Protein AF-0000000074690154 (afdb_homodimer)

Organism: NCBI:txid231223

Sequence (590 aa):
MKCNIQSKRTMSTGGAESSEYTEESSDNESTQLLRGNSPCEERRISTLRNQVVIILVHIFMTSVTTIYWIVLTQYLVDRLAREAGYVNISSVDHCTSNASDPSTKHANEVQEQVTNFLTNFNFVQTVPAFFACFFIGSYSDYIGRRALLLLPIFTEFLVVATISCIIRFHLDVNLLYAGFGLDGLAGSWPAIFVLEFAITSDINASKDSRTVWMFVILCSGSIVLAGVMLATSFLINTLGFFYASLLLTSMGLLNFLIAFIFLQLRTIWKQLIQSSSVFCCANVRNLKMPITYSIMKCNIQSKRTMSTGGAESSEYTEESSDNESTQLLRGNSPCEERRISTLRNQVVIILVHIFMTSVTTIYWIVLTQYLVDRLAREAGYVNISSVDHCTSNASDPSTKHANEVQEQVTNFLTNFNFVQTVPAFFACFFIGSYSDYIGRRALLLLPIFTEFLVVATISCIIRFHLDVNLLYAGFGLDGLAGSWPAIFVLEFAITSDINASKDSRTVWMFVILCSGSIVLAGVMLATSFLINTLGFFYASLLLTSMGLLNFLIAFIFLQLRTIWKQLIQSSSVFCCANVRNLKMPITYSI

Structure (mmCIF, N/CA/C/O backbone):
data_AF-0000000074690154-model_v1
#
loop_
_entity.id
_entity.type
_entity.pdbx_description
1 polymer 'Uncharacterized protein'
#
loop_
_atom_site.group_PDB
_atom_site.id
_atom_site.type_symbol
_atom_site.label_atom_id
_atom_site.label_alt_id
_atom_site.label_comp_id
_atom_site.label_asym_id
_atom_site.label_entity_id
_atom_site.label_seq_id
_atom_site.pdbx_PDB_ins_code
_atom_site.Cartn_x
_atom_site.Cartn_y
_atom_site.Cartn_z
_atom_site.occupancy
_atom_site.B_iso_or_equiv
_atom_site.auth_seq_id
_atom_site.auth_comp_id
_atom_site.auth_asym_id
_atom_site.auth_atom_id
_atom_site.pdbx_PDB_model_num
ATOM 1 N N . MET A 1 1 ? -43.086 49.038 108.11 1 20.95 1 MET A N 1
ATOM 2 C CA . MET A 1 1 ? -44.157 48.908 107.126 1 20.95 1 MET A CA 1
ATOM 3 C C . MET A 1 1 ? -43.81 49.655 105.843 1 20.95 1 MET A C 1
ATOM 5 O O . MET A 1 1 ? -44.678 49.885 104.999 1 20.95 1 MET A O 1
ATOM 9 N N . LYS A 1 2 ? -42.613 50.2 105.722 1 21.52 2 LYS A N 1
ATOM 10 C CA . LYS A 1 2 ? -42.195 51.291 104.846 1 21.52 2 LYS A CA 1
ATOM 11 C C . LYS A 1 2 ? -42.394 50.924 103.378 1 21.52 2 LYS A C 1
ATOM 13 O O . LYS A 1 2 ? -42.207 49.769 102.99 1 21.52 2 LYS A O 1
ATOM 18 N N . CYS A 1 3 ? -42.998 51.73 102.487 1 20.59 3 CYS A N 1
ATOM 19 C CA . CYS A 1 3 ? -43.837 51.919 101.309 1 20.59 3 CYS A CA 1
ATOM 20 C C . CYS A 1 3 ? -43.103 51.492 100.043 1 20.59 3 CYS A C 1
ATOM 22 O O . CYS A 1 3 ? -43.677 50.819 99.186 1 20.59 3 CYS A O 1
ATOM 24 N N . ASN A 1 4 ? -42.021 52.236 99.613 1 22.42 4 ASN A N 1
ATOM 25 C CA . ASN A 1 4 ? -41.965 52.913 98.322 1 22.42 4 ASN A CA 1
ATOM 26 C C . ASN A 1 4 ? -41.786 51.922 97.176 1 22.42 4 ASN A C 1
ATOM 28 O O . ASN A 1 4 ? -41.044 50.946 97.304 1 22.42 4 ASN A O 1
ATOM 32 N N . ILE A 1 5 ? -42.57 51.863 96.002 1 22.51 5 ILE A N 1
ATOM 33 C CA . ILE A 1 5 ? -43.242 51.178 94.903 1 22.51 5 ILE A CA 1
ATOM 34 C C . ILE A 1 5 ? -42.306 51.092 93.7 1 22.51 5 ILE A C 1
ATOM 36 O O . ILE A 1 5 ? -42.744 50.797 92.585 1 22.51 5 ILE A O 1
ATOM 40 N N . GLN A 1 6 ? -40.997 51.362 93.782 1 22.26 6 GLN A N 1
ATOM 41 C CA . GLN A 1 6 ? -40.22 51.822 92.636 1 22.26 6 GLN A CA 1
ATOM 42 C C . GLN A 1 6 ? -40.286 50.818 91.489 1 22.26 6 GLN A C 1
ATOM 44 O O . GLN A 1 6 ? -39.997 49.634 91.675 1 22.26 6 GLN A O 1
ATOM 49 N N . SER A 1 7 ? -41.147 51.066 90.427 1 21.9 7 SER A N 1
ATOM 50 C CA . SER A 1 7 ? -41.665 50.403 89.235 1 21.9 7 SER A CA 1
ATOM 51 C C . SER A 1 7 ? -40.536 50.003 88.291 1 21.9 7 SER A C 1
ATOM 53 O O . SER A 1 7 ? -39.721 50.841 87.899 1 21.9 7 SER A O 1
ATOM 55 N N . LYS A 1 8 ? -39.86 48.862 88.356 1 23.14 8 LYS A N 1
ATOM 56 C CA . LYS A 1 8 ? -38.687 48.253 87.735 1 23.14 8 LYS A CA 1
ATOM 57 C C . LYS A 1 8 ? -38.924 47.993 86.25 1 23.14 8 LYS A C 1
ATOM 59 O O . LYS A 1 8 ? -39.575 47.013 85.883 1 23.14 8 LYS A O 1
ATOM 64 N N . ARG A 1 9 ? -39.32 49.028 85.37 1 23.26 9 ARG A N 1
ATOM 65 C CA . ARG A 1 9 ? -39.805 48.757 84.021 1 23.26 9 ARG A CA 1
ATOM 66 C C . ARG A 1 9 ? -38.715 48.124 83.163 1 23.26 9 ARG A C 1
ATOM 68 O O . ARG A 1 9 ? -38.059 48.81 82.376 1 23.26 9 ARG A O 1
ATOM 75 N N . THR A 1 10 ? -37.71 47.484 83.521 1 22.31 10 THR A N 1
ATOM 76 C CA . THR A 1 10 ? -36.59 47.342 82.597 1 22.31 10 THR A CA 1
ATOM 77 C C . THR A 1 10 ? -37.049 46.714 81.284 1 22.31 10 THR A C 1
ATOM 79 O O . THR A 1 10 ? -37.922 45.844 81.278 1 22.31 10 THR A O 1
ATOM 82 N N . MET A 1 11 ? -36.691 47.292 80.008 1 23.83 11 MET A N 1
ATOM 83 C CA . MET A 1 11 ? -36.825 47.332 78.555 1 23.83 11 MET A CA 1
ATOM 84 C C . MET A 1 11 ? -36.324 46.036 77.926 1 23.83 11 MET A C 1
ATOM 86 O O . MET A 1 11 ? -35.209 45.595 78.208 1 23.83 11 MET A O 1
ATOM 90 N N . SER A 1 12 ? -37.09 45.002 77.538 1 23.5 12 SER A N 1
ATOM 91 C CA . SER A 1 12 ? -36.926 43.696 76.907 1 23.5 12 SER A CA 1
ATOM 92 C C . SER A 1 12 ? -36.266 43.823 75.538 1 23.5 12 SER A C 1
ATOM 94 O O . SER A 1 12 ? -36.793 44.496 74.649 1 23.5 12 SER A O 1
ATOM 96 N N . THR A 1 13 ? -34.975 44.18 75.381 1 24.88 13 THR A N 1
ATOM 97 C CA . THR A 1 13 ? -34.271 44.34 74.114 1 24.88 13 THR A CA 1
ATOM 98 C C . THR A 1 13 ? -34.449 43.104 73.237 1 24.88 13 THR A C 1
ATOM 100 O O . THR A 1 13 ? -34.325 41.974 73.715 1 24.88 13 THR A O 1
ATOM 103 N N . GLY A 1 14 ? -35.242 43.118 72.148 1 24.13 14 GLY A N 1
ATOM 104 C CA . GLY A 1 14 ? -35.677 42.203 71.104 1 24.13 14 GLY A CA 1
ATOM 105 C C . GLY A 1 14 ? -34.524 41.556 70.36 1 24.13 14 GLY A C 1
ATOM 106 O O . GLY A 1 14 ? -33.496 42.194 70.121 1 24.13 14 GLY A O 1
ATOM 107 N N . GLY A 1 15 ? -34.148 40.25 70.548 1 24.39 15 GLY A N 1
ATOM 108 C CA . GLY A 1 15 ? -33.161 39.313 70.037 1 24.39 15 GLY A CA 1
ATOM 109 C C . GLY A 1 15 ? -33.188 39.183 68.526 1 24.39 15 GLY A C 1
ATOM 110 O O . GLY A 1 15 ? -34.21 38.806 67.948 1 24.39 15 GLY A O 1
ATOM 111 N N . ALA A 1 16 ? -32.578 40.116 67.766 1 25.6 16 ALA A N 1
ATOM 112 C CA . ALA A 1 16 ? -32.475 40.082 66.31 1 25.6 16 ALA A CA 1
ATOM 113 C C . ALA A 1 16 ? -31.929 38.741 65.829 1 25.6 16 ALA A C 1
ATOM 115 O O . ALA A 1 16 ? -30.947 38.232 66.375 1 25.6 16 ALA A O 1
ATOM 116 N N . GLU A 1 17 ? -32.773 37.843 65.335 1 26.56 17 GLU A N 1
ATOM 117 C CA . GLU A 1 17 ? -32.577 36.565 64.658 1 26.56 17 GLU A CA 1
ATOM 118 C C . GLU A 1 17 ? -31.609 36.702 63.487 1 26.56 17 GLU A C 1
ATOM 120 O O . GLU A 1 17 ? -31.827 37.515 62.586 1 26.56 17 GLU A O 1
ATOM 125 N N . SER A 1 18 ? -30.31 36.71 63.671 1 25.12 18 SER A N 1
ATOM 126 C CA . SER A 1 18 ? -29.288 36.694 62.63 1 25.12 18 SER A CA 1
ATOM 127 C C . SER A 1 18 ? -29.548 35.583 61.617 1 25.12 18 SER A C 1
ATOM 129 O O . SER A 1 18 ? -29.721 34.422 61.993 1 25.12 1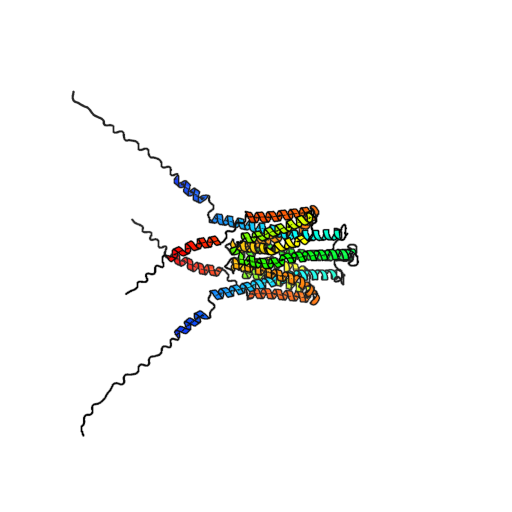8 SER A O 1
ATOM 131 N N . SER A 1 19 ? -30.278 35.868 60.557 1 25.26 19 SER A N 1
ATOM 132 C CA . SER A 1 19 ? -30.448 35.008 59.391 1 25.26 19 SER A CA 1
ATOM 133 C C . SER A 1 19 ? -29.103 34.518 58.865 1 25.26 19 SER A C 1
ATOM 135 O O . SER A 1 19 ? -28.203 35.319 58.607 1 25.26 19 SER A O 1
ATOM 137 N N . GLU A 1 20 ? -28.645 33.368 59.338 1 25.67 20 GLU A N 1
ATOM 138 C CA . GLU A 1 20 ? -27.531 32.584 58.815 1 25.67 20 GLU A CA 1
ATOM 139 C C . GLU A 1 20 ? -27.639 32.411 57.302 1 25.67 20 GLU A C 1
ATOM 141 O O . GLU A 1 20 ? -28.591 31.804 56.808 1 25.67 20 GLU A O 1
ATOM 146 N N . TYR A 1 21 ? -27.375 33.436 56.497 1 28.17 21 TYR A N 1
ATOM 147 C CA . TYR A 1 21 ? -27.165 33.224 55.069 1 28.17 21 TYR A CA 1
ATOM 148 C C . TYR A 1 21 ? -26.143 32.12 54.826 1 28.17 21 TYR A C 1
ATOM 150 O O . TYR A 1 21 ? -24.99 32.227 55.251 1 28.17 21 TYR A O 1
ATOM 158 N N . THR A 1 22 ? -26.614 30.856 54.963 1 28.38 22 THR A N 1
ATOM 159 C CA . THR A 1 22 ? -25.85 29.698 54.513 1 28.38 22 THR A CA 1
ATOM 160 C C . THR A 1 22 ? -25.24 29.953 53.137 1 28.38 22 THR A C 1
ATOM 162 O O . THR A 1 22 ? -25.934 30.386 52.215 1 28.38 22 THR A O 1
ATOM 165 N N . GLU A 1 23 ? -23.959 30.254 53.133 1 29.08 23 GLU A N 1
ATOM 166 C CA . GLU A 1 23 ? -23.003 30.315 52.031 1 29.08 23 GLU A CA 1
ATOM 167 C C . GLU A 1 23 ? -23.187 29.141 51.074 1 29.08 23 GLU A C 1
ATOM 169 O O . GLU A 1 23 ? -22.63 28.063 51.292 1 29.08 23 GLU A O 1
ATOM 174 N N . GLU A 1 24 ? -24.408 28.819 50.629 1 33.4 24 GLU A N 1
ATOM 175 C CA . GLU A 1 24 ? -24.554 27.8 49.593 1 33.4 24 GLU A CA 1
ATOM 176 C C . GLU A 1 24 ? -23.793 28.186 48.328 1 33.4 24 GLU A C 1
ATOM 178 O O . GLU A 1 24 ? -23.766 27.427 47.357 1 33.4 24 GLU A O 1
ATOM 183 N N . SER A 1 25 ? -23.386 29.469 48.238 1 34.66 25 SER A N 1
ATOM 184 C CA . SER A 1 25 ? -22.999 29.782 46.866 1 34.66 25 SER A CA 1
ATOM 185 C C . SER A 1 25 ? -21.695 29.087 46.487 1 34.66 25 SER A C 1
ATOM 187 O O . SER A 1 25 ? -21.271 29.14 45.331 1 34.66 25 SER A O 1
ATOM 189 N N . SER A 1 26 ? -20.854 28.818 47.492 1 37.68 26 SER A N 1
ATOM 190 C CA . SER A 1 26 ? -19.532 28.467 46.984 1 37.68 26 SER A CA 1
ATOM 191 C C . SER A 1 26 ? -19.538 27.087 46.334 1 37.68 26 SER A C 1
ATOM 193 O O . SER A 1 26 ? -18.568 26.7 45.679 1 37.68 26 SER A O 1
ATOM 195 N N . ASP A 1 27 ? -20.511 26.263 46.819 1 35.86 27 ASP A N 1
ATOM 196 C CA . ASP A 1 27 ? -20.34 24.901 46.324 1 35.86 27 ASP A CA 1
ATOM 197 C C . ASP A 1 27 ? -20.669 24.812 44.836 1 35.86 27 ASP A C 1
ATOM 199 O O . ASP A 1 27 ? -20.374 23.804 44.189 1 35.86 27 ASP A O 1
ATOM 203 N N . ASN A 1 28 ? -21.577 25.766 44.404 1 35.83 28 ASN A N 1
ATOM 204 C CA . ASN A 1 28 ? -21.928 25.575 43.001 1 35.83 28 ASN A CA 1
ATOM 205 C C . ASN A 1 28 ? -20.765 25.929 42.079 1 35.83 28 ASN A C 1
ATOM 207 O O . ASN A 1 28 ? -20.774 25.576 40.898 1 35.83 28 ASN A O 1
ATOM 211 N N . GLU A 1 29 ? -19.913 26.932 42.519 1 36.76 29 GLU A N 1
ATOM 212 C CA . GLU A 1 29 ? -18.834 27.269 41.595 1 36.76 29 GLU A CA 1
ATOM 213 C C . GLU A 1 29 ? -17.808 26.143 41.51 1 36.76 29 GLU A C 1
ATOM 215 O O . GLU A 1 29 ? -17.21 25.919 40.456 1 36.76 29 GLU A O 1
ATOM 220 N N . SER A 1 30 ? -17.501 25.507 42.693 1 38.85 30 SER A N 1
ATOM 221 C CA . SER A 1 30 ? -16.485 24.463 42.608 1 38.85 30 SER A CA 1
ATOM 222 C C . SER A 1 30 ? -16.991 23.263 41.813 1 38.85 30 SER A C 1
ATOM 224 O O . SER A 1 30 ? -16.199 22.441 41.348 1 38.85 30 SER A O 1
ATOM 226 N N . THR A 1 31 ? -18.291 22.964 41.88 1 37.94 31 THR A N 1
ATOM 227 C CA . THR A 1 31 ? -18.764 21.791 41.153 1 37.94 31 THR A CA 1
ATOM 228 C C . THR A 1 31 ? -18.759 22.048 39.649 1 37.94 31 THR A C 1
ATOM 230 O O . THR A 1 31 ? -18.857 21.111 38.854 1 37.94 31 THR A O 1
ATOM 233 N N . GLN A 1 32 ? -19.033 23.301 39.251 1 37.5 32 GLN A N 1
ATOM 234 C CA . GLN A 1 32 ? -18.999 23.504 37.806 1 37.5 32 GLN A CA 1
ATOM 235 C C . GLN A 1 32 ? -17.581 23.352 37.263 1 37.5 32 GLN A C 1
ATOM 237 O O . GLN A 1 32 ? -17.388 23.173 36.058 1 37.5 32 GLN A O 1
ATOM 242 N N . LEU A 1 33 ? -16.501 23.797 37.941 1 39.28 33 LEU A N 1
ATOM 243 C CA . LEU A 1 33 ? -15.134 23.66 37.449 1 39.28 33 LEU A CA 1
ATOM 244 C C . LEU A 1 33 ? -14.732 22.192 37.361 1 39.28 33 LEU A C 1
ATOM 246 O O . LEU A 1 33 ? -13.805 21.84 36.628 1 39.28 33 LEU A O 1
ATOM 250 N N . LEU A 1 34 ? -15.145 21.272 38.271 1 37.59 34 LEU A N 1
ATOM 251 C CA . LEU A 1 34 ? -14.61 19.918 38.37 1 37.59 34 LEU A CA 1
ATOM 252 C C . LEU A 1 34 ? -15.1 19.054 37.212 1 37.59 34 LEU A C 1
ATOM 254 O O . LEU A 1 34 ? -14.385 18.161 36.753 1 37.59 34 LEU A O 1
ATOM 258 N N . ARG A 1 35 ? -16.438 18.764 37.094 1 41.73 35 ARG A N 1
ATOM 259 C CA . ARG A 1 35 ? -16.894 17.543 36.439 1 41.73 35 ARG A CA 1
ATOM 260 C C . ARG A 1 35 ? -16.862 17.691 34.921 1 41.73 35 ARG A C 1
ATOM 262 O O . ARG A 1 35 ? -17.126 16.732 34.193 1 41.73 35 ARG A O 1
ATOM 269 N N . GLY A 1 36 ? -17.239 18.842 34.315 1 41.12 36 GLY A N 1
ATOM 270 C CA . GLY A 1 36 ? -17.296 18.976 32.868 1 41.12 36 GLY A CA 1
ATOM 271 C C . GLY A 1 36 ? -15.926 19 32.217 1 41.12 36 GLY A C 1
ATOM 272 O O . GLY A 1 36 ? -15.029 19.711 32.673 1 41.12 36 GLY A O 1
ATOM 273 N N . ASN A 1 37 ? -15.515 17.832 31.607 1 47.1 37 ASN A N 1
ATOM 274 C CA . ASN A 1 37 ? -14.207 17.757 30.964 1 47.1 37 ASN A CA 1
ATOM 275 C C . ASN A 1 37 ? -13.823 19.085 30.318 1 47.1 37 ASN A C 1
ATOM 277 O O . ASN A 1 37 ? -14.625 19.687 29.603 1 47.1 37 ASN A O 1
ATOM 281 N N . SER A 1 38 ? -12.928 19.946 30.833 1 55.41 38 SER A N 1
ATOM 282 C CA . SER A 1 38 ? -12.407 21.163 30.219 1 55.41 38 SER A CA 1
ATOM 283 C C . SER A 1 38 ? -12.415 21.063 28.698 1 55.41 38 SER A C 1
ATOM 285 O O . SER A 1 38 ? -12.363 19.964 28.142 1 55.41 38 SER A O 1
ATOM 287 N N . PRO A 1 39 ? -13.055 22.143 28.013 1 58.42 39 PRO A N 1
ATOM 288 C CA . PRO A 1 39 ? -13.05 22.177 26.548 1 58.42 39 PRO A CA 1
ATOM 289 C C . PRO A 1 39 ? -11.809 21.52 25.947 1 58.42 39 PRO A C 1
ATOM 291 O O . PRO A 1 39 ? -11.889 20.898 24.885 1 58.42 39 PRO A O 1
ATOM 294 N N . CYS A 1 40 ? -10.742 21.564 26.723 1 64.78 40 CYS A N 1
ATOM 295 C CA . CYS A 1 40 ? -9.513 20.934 26.255 1 64.78 40 CYS A CA 1
ATOM 296 C C . CYS A 1 40 ? -9.606 19.417 26.354 1 64.78 40 CYS A C 1
ATOM 298 O O . CYS A 1 40 ? -9.14 18.702 25.465 1 64.78 40 CYS A O 1
ATOM 300 N N . GLU A 1 41 ? -10.209 18.985 27.497 1 67.25 41 GLU A N 1
ATOM 301 C CA . GLU A 1 41 ? -10.337 17.542 27.678 1 67.25 41 GLU A CA 1
ATOM 302 C C . GLU A 1 41 ? -11.304 16.943 26.66 1 67.25 41 GLU A C 1
ATOM 304 O O . GLU A 1 41 ? -11.059 15.859 26.127 1 67.25 41 GLU A O 1
ATOM 309 N N . GLU A 1 42 ? -12.389 17.637 26.437 1 68.66 42 GLU A N 1
ATOM 310 C CA . GLU A 1 42 ? -13.356 17.166 25.45 1 68.66 42 GLU A CA 1
ATOM 311 C C . GLU A 1 42 ? -12.733 17.09 24.059 1 68.66 42 GLU A C 1
ATOM 313 O O . GLU A 1 42 ? -13.014 16.163 23.297 1 68.66 42 GLU A O 1
ATOM 318 N N . ARG A 1 43 ? -11.912 18.01 23.762 1 73.4 43 ARG A N 1
ATOM 319 C CA . ARG A 1 43 ? -11.228 17.997 22.473 1 73.4 43 ARG A CA 1
ATOM 320 C C . ARG A 1 43 ? -10.274 16.812 22.371 1 73.4 43 ARG A C 1
ATOM 322 O O . ARG A 1 43 ? -10.165 16.186 21.315 1 73.4 43 ARG A O 1
ATOM 329 N N . ARG A 1 44 ? -9.708 16.522 23.552 1 76.81 44 ARG A N 1
ATOM 330 C CA . ARG A 1 44 ? -8.779 15.396 23.56 1 76.81 44 ARG A CA 1
ATOM 331 C C . ARG A 1 44 ? -9.517 14.076 23.364 1 76.81 44 ARG A C 1
ATOM 333 O O . ARG A 1 44 ? -9.057 13.205 22.623 1 76.81 44 ARG A O 1
ATOM 340 N N . ILE A 1 45 ? -10.656 13.938 24.015 1 79.45 45 ILE A N 1
ATOM 341 C CA . ILE A 1 45 ? -11.444 12.715 23.903 1 79.45 45 ILE A CA 1
ATOM 342 C C . ILE A 1 45 ? -11.994 12.584 22.484 1 79.45 45 ILE A C 1
ATOM 344 O O . ILE A 1 45 ? -12.016 11.488 21.92 1 79.45 45 ILE A O 1
ATOM 348 N N . SER A 1 46 ? -12.421 13.628 21.971 1 82.33 46 SER A N 1
ATOM 349 C CA . SER A 1 46 ? -12.945 13.614 20.609 1 82.33 46 SER A CA 1
ATOM 350 C C . SER A 1 46 ? -11.854 13.27 19.601 1 82.33 46 SER A C 1
ATOM 352 O O . SER A 1 46 ? -12.098 12.538 18.64 1 82.33 46 SER A O 1
ATOM 354 N N . THR A 1 47 ? -10.695 13.721 19.856 1 85.51 47 THR A N 1
ATOM 355 C CA . THR A 1 47 ? -9.57 13.414 18.98 1 85.51 47 THR A CA 1
ATOM 356 C C . THR A 1 47 ? -9.201 11.936 19.073 1 85.51 47 THR A C 1
ATOM 358 O O . THR A 1 47 ? -8.957 11.287 18.053 1 85.51 47 THR A O 1
ATOM 361 N N . LEU A 1 48 ? -9.225 11.44 20.267 1 87.12 48 LEU A N 1
ATOM 362 C CA . LEU A 1 48 ? -8.903 10.031 20.467 1 87.12 48 LEU A CA 1
ATOM 363 C C . LEU A 1 48 ? -9.963 9.136 19.833 1 87.12 48 LEU A C 1
ATOM 365 O O . LEU A 1 48 ? -9.637 8.11 19.232 1 87.12 48 LEU A O 1
ATOM 369 N N . ARG A 1 49 ? -11.166 9.529 20.053 1 90.04 49 ARG A N 1
ATOM 370 C CA . ARG A 1 49 ? -12.258 8.774 19.447 1 90.04 49 ARG A CA 1
ATOM 371 C C . ARG A 1 49 ? -12.116 8.729 17.929 1 90.04 49 ARG A C 1
ATOM 373 O O . ARG A 1 49 ? -12.229 7.663 17.321 1 90.04 49 ARG A O 1
ATOM 380 N N . ASN A 1 50 ? -11.852 9.795 17.296 1 92.25 50 ASN A N 1
ATOM 381 C CA . ASN A 1 50 ? -11.695 9.848 15.847 1 92.25 50 ASN A CA 1
ATOM 382 C C . ASN A 1 50 ? -10.488 9.037 15.384 1 92.25 50 ASN A C 1
ATOM 384 O O . ASN A 1 50 ? -10.53 8.398 14.332 1 92.25 50 ASN A O 1
ATOM 388 N N . GLN A 1 51 ? -9.492 9.022 16.208 1 92.3 51 GLN A N 1
ATOM 389 C CA . GLN A 1 51 ? -8.304 8.251 15.855 1 92.3 51 GLN A CA 1
ATOM 390 C C . GLN A 1 51 ? -8.587 6.752 15.9 1 92.3 51 GLN A C 1
ATOM 392 O O . GLN A 1 51 ? -8.189 6.013 14.997 1 92.3 51 GLN A O 1
ATOM 397 N N . VAL A 1 52 ? -9.27 6.38 16.845 1 93.4 52 VAL A N 1
ATOM 398 C CA . VAL A 1 52 ? -9.603 4.967 16.994 1 93.4 52 VAL A CA 1
ATOM 399 C C . VAL A 1 52 ? -10.533 4.533 15.863 1 93.4 52 VAL A C 1
ATOM 401 O O . VAL A 1 52 ? -10.369 3.449 15.298 1 93.4 52 VAL A O 1
ATOM 404 N N . VAL A 1 53 ? -11.452 5.379 15.538 1 95.97 53 VAL A N 1
ATOM 405 C CA . VAL A 1 53 ? -12.396 5.071 14.468 1 95.97 53 VAL A CA 1
ATOM 406 C C . VAL A 1 53 ? -11.648 4.93 13.144 1 95.97 53 VAL A C 1
ATOM 408 O O . VAL A 1 53 ? -11.924 4.016 12.363 1 95.97 53 VAL A O 1
ATOM 411 N N . ILE A 1 54 ? -10.659 5.759 12.899 1 96.44 54 ILE A N 1
ATOM 412 C CA . ILE A 1 54 ? -9.905 5.726 11.65 1 96.44 54 ILE A CA 1
ATOM 413 C C . ILE A 1 54 ? -9.096 4.434 11.57 1 96.44 54 ILE A C 1
ATOM 415 O O . ILE A 1 54 ? -9.01 3.813 10.507 1 96.44 54 ILE A O 1
ATOM 419 N N . ILE A 1 55 ? -8.579 3.97 12.666 1 95.94 55 ILE A N 1
ATOM 420 C CA . ILE A 1 55 ? -7.816 2.727 12.705 1 95.94 55 ILE A CA 1
ATOM 421 C C . ILE A 1 55 ? -8.743 1.544 12.433 1 95.94 55 ILE A C 1
ATOM 423 O O . ILE A 1 55 ? -8.395 0.638 11.671 1 95.94 55 ILE A O 1
ATOM 427 N N . LEU A 1 56 ? -9.872 1.609 13.025 1 96.59 56 LEU A N 1
ATOM 428 C CA . LEU A 1 56 ? -10.842 0.537 12.831 1 96.59 56 LEU A CA 1
ATOM 429 C C . LEU A 1 56 ? -11.319 0.49 11.384 1 96.59 56 LEU A C 1
ATOM 431 O O . LEU A 1 56 ? -11.417 -0.588 10.793 1 96.59 56 LEU A O 1
ATOM 435 N N . VAL A 1 57 ? -11.59 1.631 10.851 1 96.99 57 VAL A N 1
ATOM 436 C CA . VAL A 1 57 ? -12.01 1.722 9.457 1 96.99 57 VAL A CA 1
ATOM 437 C C . VAL A 1 57 ? -10.923 1.149 8.551 1 96.99 57 VAL A C 1
ATOM 439 O O . VAL A 1 57 ? -11.219 0.42 7.601 1 96.99 57 VAL A O 1
ATOM 442 N N . HIS A 1 58 ? -9.706 1.457 8.9 1 96.98 58 HIS A N 1
ATOM 443 C CA . HIS A 1 58 ? -8.589 0.959 8.105 1 96.98 58 HIS A CA 1
ATOM 444 C C . HIS A 1 58 ? -8.488 -0.56 8.186 1 96.98 58 HIS A C 1
ATOM 446 O O . HIS A 1 58 ? -8.273 -1.227 7.171 1 96.98 58 HIS A O 1
ATOM 452 N N . ILE A 1 59 ? -8.626 -1.112 9.329 1 96.05 59 ILE A N 1
ATOM 453 C CA . ILE A 1 59 ? -8.54 -2.551 9.549 1 96.05 59 ILE A CA 1
ATOM 454 C C . ILE A 1 59 ? -9.637 -3.261 8.758 1 96.05 59 ILE A C 1
ATOM 456 O O . ILE A 1 59 ? -9.372 -4.24 8.058 1 96.05 59 ILE A O 1
ATOM 460 N N . PHE A 1 60 ? -10.793 -2.741 8.808 1 96.31 60 PHE A N 1
ATOM 461 C CA . PHE A 1 60 ? -11.915 -3.357 8.109 1 96.31 60 PHE A CA 1
ATOM 462 C C . PHE A 1 60 ? -11.764 -3.2 6.6 1 96.31 60 PHE A C 1
ATOM 464 O O . PHE A 1 60 ? -12.04 -4.133 5.843 1 96.31 60 PHE A O 1
ATOM 471 N N . MET A 1 61 ? -11.365 -2.066 6.186 1 95.64 61 MET A N 1
ATOM 472 C CA . MET A 1 61 ? -11.185 -1.831 4.756 1 95.64 61 MET A CA 1
ATOM 473 C C . MET A 1 61 ? -10.128 -2.767 4.179 1 95.64 61 MET A C 1
ATOM 475 O O . MET A 1 61 ? -10.341 -3.379 3.131 1 95.64 61 MET A O 1
ATOM 479 N N . THR A 1 62 ? -9.039 -2.892 4.908 1 94.49 62 THR A N 1
ATOM 480 C CA . THR A 1 62 ? -7.963 -3.763 4.446 1 94.49 62 THR A CA 1
ATOM 481 C C . THR A 1 62 ? -8.423 -5.217 4.407 1 94.49 62 THR A C 1
ATOM 483 O O . THR A 1 62 ? -8.117 -5.946 3.461 1 94.49 62 THR A O 1
ATOM 486 N N . SER A 1 63 ? -9.15 -5.613 5.358 1 94.01 63 SER A N 1
ATOM 487 C CA . SER A 1 63 ? -9.662 -6.978 5.416 1 94.01 63 SER A CA 1
ATOM 488 C C . SER A 1 63 ? -10.628 -7.255 4.269 1 94.01 63 SER A C 1
ATOM 490 O O . SER A 1 63 ? -10.442 -8.208 3.51 1 94.01 63 SER A O 1
ATOM 492 N N . VAL A 1 64 ? -11.563 -6.374 4.094 1 94.6 64 VAL A N 1
ATOM 493 C CA . VAL A 1 64 ? -12.604 -6.582 3.093 1 94.6 64 VAL A CA 1
ATOM 494 C C . VAL A 1 64 ? -11.993 -6.536 1.694 1 94.6 64 VAL A C 1
ATOM 496 O O . VAL A 1 64 ? -12.262 -7.407 0.864 1 94.6 64 VAL A O 1
ATOM 499 N N . THR A 1 65 ? -11.179 -5.588 1.467 1 93.1 65 THR A N 1
ATOM 500 C CA . THR A 1 65 ? -10.589 -5.413 0.145 1 93.1 65 THR A CA 1
ATOM 501 C C . THR A 1 65 ? -9.716 -6.61 -0.221 1 93.1 65 THR A C 1
ATOM 503 O O . THR A 1 65 ? -9.755 -7.089 -1.357 1 93.1 65 THR A O 1
ATOM 506 N N . THR A 1 66 ? -9.015 -7.137 0.684 1 91.09 66 THR A N 1
ATOM 507 C CA . THR A 1 66 ? -8.127 -8.261 0.408 1 91.09 66 THR A CA 1
ATOM 508 C C . THR A 1 66 ? -8.922 -9.555 0.26 1 91.09 66 THR A C 1
ATOM 510 O O . THR A 1 66 ? -8.718 -10.31 -0.693 1 91.09 66 THR A O 1
ATOM 513 N N . ILE A 1 67 ? -9.773 -9.733 1.112 1 92.24 67 ILE A N 1
ATOM 514 C CA . ILE A 1 67 ? -10.491 -11.002 1.157 1 92.24 67 ILE A CA 1
ATOM 515 C C . ILE A 1 67 ? -11.398 -11.125 -0.065 1 92.24 67 ILE A C 1
ATOM 517 O O . ILE A 1 67 ? -11.562 -12.216 -0.617 1 92.24 67 ILE A O 1
ATOM 521 N N . TYR A 1 68 ? -11.992 -10.039 -0.509 1 93.48 68 TYR A N 1
ATOM 522 C CA . TYR A 1 68 ? -12.96 -10.226 -1.584 1 93.48 68 TYR A CA 1
ATOM 523 C C . TYR A 1 68 ? -12.261 -10.572 -2.893 1 93.48 68 TYR A C 1
ATOM 525 O O . TYR A 1 68 ? -12.839 -11.236 -3.756 1 93.48 68 TYR A O 1
ATOM 533 N N . TRP A 1 69 ? -11.014 -10.186 -3.03 1 90.78 69 TRP A N 1
ATOM 534 C CA . TRP A 1 69 ? -10.259 -10.603 -4.207 1 90.78 69 TRP A CA 1
ATOM 535 C C . TRP A 1 69 ? -9.928 -12.09 -4.143 1 90.78 69 TRP A C 1
ATOM 537 O O . TRP A 1 69 ? -9.98 -12.789 -5.159 1 90.78 69 TRP A O 1
ATOM 547 N N . ILE A 1 70 ? -9.643 -12.552 -3.003 1 89.15 70 ILE A N 1
ATOM 548 C CA . ILE A 1 70 ? -9.291 -13.957 -2.833 1 89.15 70 ILE A CA 1
ATOM 549 C C . ILE A 1 70 ? -10.528 -14.828 -3.04 1 89.15 70 ILE A C 1
ATOM 551 O O . ILE A 1 70 ? -10.481 -15.821 -3.77 1 89.15 70 ILE A O 1
ATOM 555 N N . VAL A 1 71 ? -11.595 -14.417 -2.47 1 91.46 71 VAL A N 1
ATOM 556 C CA . VAL A 1 71 ? -12.842 -15.168 -2.577 1 91.46 71 VAL A CA 1
ATOM 557 C C . VAL A 1 71 ? -13.307 -15.194 -4.031 1 91.46 71 VAL A C 1
ATOM 559 O O . VAL A 1 71 ? -13.702 -16.243 -4.544 1 91.46 71 VAL A O 1
ATOM 562 N N . LEU A 1 72 ? -13.252 -14.08 -4.684 1 93.24 72 LEU A N 1
ATOM 563 C CA . LEU A 1 72 ? -13.697 -13.986 -6.07 1 93.24 72 LEU A CA 1
ATOM 564 C C . LEU A 1 72 ? -12.838 -14.86 -6.977 1 93.24 72 LEU A C 1
ATOM 566 O O . LEU A 1 72 ? -13.356 -15.53 -7.874 1 93.24 72 LEU A O 1
ATOM 570 N N . THR A 1 73 ? -11.569 -14.851 -6.766 1 90.36 73 THR A N 1
ATOM 571 C CA . THR A 1 73 ? -10.663 -15.664 -7.569 1 90.36 73 THR A CA 1
ATOM 572 C C . THR A 1 73 ? -10.987 -17.147 -7.416 1 90.36 73 THR A C 1
ATOM 574 O O . THR A 1 73 ? -11.163 -17.856 -8.409 1 90.36 73 THR A O 1
ATOM 577 N N . GLN A 1 74 ? -11.087 -17.577 -6.213 1 87.28 74 GLN A N 1
ATOM 578 C CA . GLN A 1 74 ? -11.347 -18.987 -5.948 1 87.28 74 GLN A CA 1
ATOM 579 C C . GLN A 1 74 ? -12.729 -19.396 -6.45 1 87.28 74 GLN A C 1
ATOM 581 O O . GLN A 1 74 ? -12.912 -20.51 -6.944 1 87.28 74 GLN A O 1
ATOM 586 N N . TYR A 1 75 ? -13.634 -18.532 -6.337 1 92.39 75 TYR A N 1
ATOM 587 C CA . TYR A 1 75 ? -14.983 -18.826 -6.807 1 92.39 75 TYR A CA 1
ATOM 588 C C . TYR A 1 75 ? -15.015 -18.958 -8.325 1 92.39 75 TYR A C 1
ATOM 590 O O . TYR A 1 75 ? -15.648 -19.87 -8.862 1 92.39 75 TYR A O 1
ATOM 598 N N . LEU A 1 76 ? -14.424 -18.036 -9.06 1 92.27 76 LEU A N 1
ATOM 599 C CA . LEU A 1 76 ? -14.43 -18.058 -10.518 1 92.27 76 LEU A CA 1
ATOM 600 C C . LEU A 1 76 ? -13.708 -19.293 -11.046 1 92.27 76 LEU A C 1
ATOM 602 O O . LEU A 1 76 ? -14.113 -19.869 -12.058 1 92.27 76 LEU A O 1
ATOM 606 N N . VAL A 1 77 ? -12.651 -19.697 -10.36 1 87.28 77 VAL A N 1
ATOM 607 C CA . VAL A 1 77 ? -11.952 -20.912 -10.766 1 87.28 77 VAL A CA 1
ATOM 608 C C . VAL A 1 77 ? -12.877 -22.117 -10.613 1 87.28 77 VAL A C 1
ATOM 610 O O . VAL A 1 77 ? -12.988 -22.942 -11.523 1 87.28 77 VAL A O 1
ATOM 613 N N . ASP A 1 78 ? -13.496 -22.17 -9.497 1 86.68 78 ASP A N 1
ATOM 614 C CA . ASP A 1 78 ? -14.399 -23.284 -9.226 1 86.68 78 ASP A CA 1
ATOM 615 C C . ASP A 1 78 ? -15.569 -23.294 -10.207 1 86.68 78 ASP A C 1
ATOM 617 O O . ASP A 1 78 ? -15.928 -24.345 -10.743 1 86.68 78 ASP A O 1
ATOM 621 N N . ARG A 1 79 ? -16.158 -22.209 -10.429 1 89.52 79 ARG A N 1
ATOM 622 C CA . ARG A 1 79 ? -17.318 -22.108 -11.309 1 89.52 79 ARG A CA 1
ATOM 623 C C . ARG A 1 79 ? -16.947 -22.449 -12.748 1 89.52 79 ARG A C 1
ATOM 625 O O . ARG A 1 79 ? -17.646 -23.219 -13.409 1 89.52 79 ARG A O 1
ATOM 632 N N . LEU A 1 80 ? -15.886 -21.886 -13.303 1 87.21 80 LEU A N 1
ATOM 633 C CA . LEU A 1 80 ? -15.49 -22.118 -14.688 1 87.21 80 LEU A CA 1
ATOM 634 C C . LEU A 1 80 ? -14.984 -23.544 -14.876 1 87.21 80 LEU A C 1
ATOM 636 O O . LEU A 1 80 ? -15.17 -24.138 -15.94 1 87.21 80 LEU A O 1
ATOM 640 N N . ALA A 1 81 ? -14.372 -24.026 -13.842 1 83.19 81 ALA A N 1
ATOM 641 C CA . ALA A 1 81 ? -13.95 -25.423 -13.901 1 83.19 81 ALA A CA 1
ATOM 642 C C . ALA A 1 81 ? -15.154 -26.357 -13.99 1 83.19 81 ALA A C 1
ATOM 644 O O . ALA A 1 81 ? -15.145 -27.32 -14.761 1 83.19 81 ALA A O 1
ATOM 645 N N . ARG A 1 82 ? -16.146 -26.122 -13.296 1 82.89 82 ARG A N 1
ATOM 646 C CA . ARG A 1 82 ? -17.356 -26.937 -13.316 1 82.89 82 ARG A CA 1
ATOM 647 C C . ARG A 1 82 ? -18.081 -26.809 -14.652 1 82.89 82 ARG A C 1
ATOM 649 O O . ARG A 1 82 ? -18.606 -27.793 -15.176 1 82.89 82 ARG A O 1
ATOM 656 N N . GLU A 1 83 ? -18.123 -25.635 -15.097 1 82.06 83 GLU A N 1
ATOM 657 C CA . GLU A 1 83 ? -18.787 -25.413 -16.378 1 82.06 83 GLU A CA 1
ATOM 658 C C . GLU A 1 83 ? -18.037 -26.101 -17.515 1 82.06 83 GLU A C 1
ATOM 660 O O . GLU A 1 83 ? -18.646 -26.525 -18.5 1 82.06 83 GLU A O 1
ATOM 665 N N . ALA A 1 84 ? -16.711 -26.183 -17.411 1 75.3 84 ALA A N 1
ATOM 666 C CA . ALA A 1 84 ? -15.912 -26.863 -18.427 1 75.3 84 ALA A CA 1
ATOM 667 C C . ALA A 1 84 ? -15.911 -28.373 -18.204 1 75.3 84 ALA A C 1
ATOM 669 O O . ALA A 1 84 ? -15.341 -29.123 -19 1 75.3 84 ALA A O 1
ATOM 670 N N . GLY A 1 85 ? -16.728 -28.872 -17.267 1 66.57 85 GLY A N 1
ATOM 671 C CA . GLY A 1 85 ? -16.896 -30.298 -17.037 1 66.57 85 GLY A CA 1
ATOM 672 C C . GLY A 1 85 ? -15.821 -30.889 -16.144 1 66.57 85 GLY A C 1
ATOM 673 O O . GLY A 1 85 ? -15.672 -32.11 -16.068 1 66.57 85 GLY A O 1
ATOM 674 N N . TYR A 1 86 ? -14.966 -30.053 -15.62 1 59.63 86 TYR A N 1
ATOM 675 C CA . TYR A 1 86 ? -13.88 -30.575 -14.798 1 59.63 86 TYR A CA 1
ATOM 676 C C . TYR A 1 86 ? -14.34 -30.799 -13.363 1 59.63 86 TYR A C 1
ATOM 678 O O . TYR A 1 86 ? -14.994 -29.936 -12.773 1 59.63 86 TYR A O 1
ATOM 686 N N . VAL A 1 87 ? -15.115 -31.91 -13.139 1 50.59 87 VAL A N 1
ATOM 687 C CA . VAL A 1 87 ? -15.642 -32.13 -11.796 1 50.59 87 VAL A CA 1
ATOM 688 C C . VAL A 1 87 ? -14.664 -31.578 -10.761 1 50.59 87 VAL A C 1
ATOM 690 O O . VAL A 1 87 ? -15.06 -30.836 -9.859 1 50.59 87 VAL A O 1
ATOM 693 N N . ASN A 1 88 ? -13.733 -32.536 -10.164 1 43 88 ASN A N 1
ATOM 694 C CA . ASN A 1 88 ? -12.968 -32.38 -8.931 1 43 88 ASN A CA 1
ATOM 695 C C . ASN A 1 88 ? -11.758 -31.472 -9.133 1 43 88 ASN A C 1
ATOM 697 O O . ASN A 1 88 ? -10.636 -31.953 -9.297 1 43 88 ASN A O 1
ATOM 701 N N . ILE A 1 89 ? -11.984 -30.511 -9.735 1 42.15 89 ILE A N 1
ATOM 702 C CA . ILE A 1 89 ? -10.857 -29.655 -10.088 1 42.15 89 ILE A CA 1
ATOM 703 C C . ILE A 1 89 ? -10.124 -29.218 -8.822 1 42.15 89 ILE A C 1
ATOM 705 O O . ILE A 1 89 ? -9.049 -28.619 -8.895 1 42.15 89 ILE A O 1
ATOM 709 N N . SER A 1 90 ? -11.035 -29.153 -7.81 1 39.84 90 SER A N 1
ATOM 710 C CA . SER A 1 90 ? -10.272 -28.942 -6.585 1 39.84 90 SER A CA 1
ATOM 711 C C . SER A 1 90 ? -9.051 -29.855 -6.53 1 39.84 90 SER A C 1
ATOM 713 O O . SER A 1 90 ? -8.144 -29.639 -5.724 1 39.84 90 SER A O 1
ATOM 715 N N . SER A 1 91 ? -9.3 -31.069 -7.005 1 36.18 91 SER A N 1
ATOM 716 C CA . SER A 1 91 ? -8.287 -32.116 -7.088 1 36.18 91 SER A CA 1
ATOM 717 C C . SER A 1 91 ? -7.305 -31.848 -8.223 1 36.18 91 SER A C 1
ATOM 719 O O . SER A 1 91 ? -6.421 -32.664 -8.493 1 36.18 91 SER A O 1
ATOM 721 N N . VAL A 1 92 ? -7.778 -31.178 -9.266 1 37.92 92 VAL A N 1
ATOM 722 C CA . VAL A 1 92 ? -6.814 -30.933 -10.334 1 37.92 92 VAL A CA 1
ATOM 723 C C . VAL A 1 92 ? -5.702 -30.019 -9.826 1 37.92 92 VAL A C 1
ATOM 725 O O . VAL A 1 92 ? -5.947 -28.857 -9.495 1 37.92 92 VAL A O 1
ATOM 728 N N . ASP A 1 93 ? -5.004 -30.498 -9.111 1 36.03 93 ASP A N 1
ATOM 729 C CA . ASP A 1 93 ? -3.724 -29.996 -8.619 1 36.03 93 ASP A CA 1
ATOM 730 C C . ASP A 1 93 ? -3.022 -29.15 -9.678 1 36.03 93 ASP A C 1
ATOM 732 O O . ASP A 1 93 ? -2.798 -29.61 -10.8 1 36.03 93 ASP A O 1
ATOM 736 N N . HIS A 1 94 ? -3.431 -27.866 -9.741 1 36.28 94 HIS A N 1
ATOM 737 C CA . HIS A 1 94 ? -3.04 -26.82 -10.679 1 36.28 94 HIS A CA 1
ATOM 738 C C . HIS A 1 94 ? -1.771 -27.202 -11.433 1 36.28 94 HIS A C 1
ATOM 740 O O . HIS A 1 94 ? -1.566 -26.774 -12.571 1 36.28 94 HIS A O 1
ATOM 746 N N . CYS A 1 95 ? -0.829 -27.493 -10.606 1 35.85 95 CYS A N 1
ATOM 747 C CA . CYS A 1 95 ? 0.539 -27.59 -11.103 1 35.85 95 CYS A CA 1
ATOM 748 C C . CYS A 1 95 ? 0.753 -28.896 -11.859 1 35.85 95 CYS A C 1
ATOM 750 O O . CYS A 1 95 ? 1.833 -29.133 -12.402 1 35.85 95 CYS A O 1
ATOM 752 N N . THR A 1 96 ? -0.128 -29.925 -11.694 1 33.76 96 THR A N 1
ATOM 753 C CA . THR A 1 96 ? 0.327 -31.278 -11.997 1 33.76 96 THR A CA 1
ATOM 754 C C . THR A 1 96 ? 0.15 -31.589 -13.48 1 33.76 96 THR A C 1
ATOM 756 O O . THR A 1 96 ? 0.668 -32.592 -13.976 1 33.76 96 THR A O 1
ATOM 759 N N . SER A 1 97 ? -0.927 -31.289 -14.281 1 36.49 97 SER A N 1
ATOM 760 C CA . SER A 1 97 ? -1.169 -32.078 -15.484 1 36.49 97 SER A CA 1
ATOM 761 C C . SER A 1 97 ? -0.328 -31.576 -16.653 1 36.49 97 SER A C 1
ATOM 763 O O . SER A 1 97 ? 0.02 -30.394 -16.712 1 36.49 97 SER A O 1
ATOM 765 N N . ASN A 1 98 ? 0.365 -32.428 -17.544 1 37.12 98 ASN A N 1
ATOM 766 C CA . ASN A 1 98 ? 1.128 -32.333 -18.784 1 37.12 98 ASN A CA 1
ATOM 767 C C . ASN A 1 98 ? 0.568 -31.254 -19.706 1 37.12 98 ASN A C 1
ATOM 769 O O . ASN A 1 98 ? -0.637 -31.215 -19.961 1 37.12 98 ASN A O 1
ATOM 773 N N . ALA A 1 99 ? 1.256 -30.249 -19.851 1 44.97 99 ALA A N 1
ATOM 774 C CA . ALA A 1 99 ? 0.78 -29.318 -20.872 1 44.97 99 ALA A CA 1
ATOM 775 C C . ALA A 1 99 ? 0.196 -30.067 -22.066 1 44.97 99 ALA A C 1
ATOM 777 O O . ALA A 1 99 ? -0.682 -29.551 -22.761 1 44.97 99 ALA A O 1
ATOM 778 N N . SER A 1 100 ? 0.835 -31.197 -22.388 1 43.4 100 SER A N 1
ATOM 779 C CA . SER A 1 100 ? 0.276 -32.024 -23.452 1 43.4 100 SER A CA 1
ATOM 780 C C . SER A 1 100 ? -0.95 -32.792 -22.969 1 43.4 100 SER A C 1
ATOM 782 O O . SER A 1 100 ? -1.622 -33.459 -23.758 1 43.4 100 SER A O 1
ATOM 784 N N . ASP A 1 101 ? -0.974 -32.976 -21.688 1 46.5 101 ASP A N 1
ATOM 785 C CA . ASP A 1 101 ? -2.172 -33.658 -21.21 1 46.5 101 ASP A CA 1
ATOM 786 C C . ASP A 1 101 ? -3.4 -32.757 -21.323 1 46.5 101 ASP A C 1
ATOM 788 O O . ASP A 1 101 ? -3.357 -31.589 -20.931 1 46.5 101 ASP A O 1
ATOM 792 N N . PRO A 1 102 ? -4.233 -33.079 -22.12 1 55.69 102 PRO A N 1
ATOM 793 C CA . PRO A 1 102 ? -5.469 -32.33 -22.36 1 55.69 102 PRO A CA 1
ATOM 794 C C . PRO A 1 102 ? -6.041 -31.713 -21.086 1 55.69 102 PRO A C 1
ATOM 796 O O . PRO A 1 102 ? -6.604 -30.616 -21.126 1 55.69 102 PRO A O 1
ATOM 799 N N . SER A 1 103 ? -5.692 -32.308 -19.879 1 55.55 103 SER A N 1
ATOM 800 C CA . SER A 1 103 ? -6.266 -31.79 -18.641 1 55.55 103 SER A CA 1
ATOM 801 C C . SER A 1 103 ? -5.541 -30.53 -18.18 1 55.55 103 SER A C 1
ATOM 803 O O . SER A 1 103 ? -6.172 -29.583 -17.705 1 55.55 103 SER A O 1
ATOM 805 N N . THR A 1 104 ? -4.159 -30.521 -18.29 1 57.7 104 THR A N 1
ATOM 806 C CA . THR A 1 104 ? -3.391 -29.342 -17.908 1 57.7 104 THR A CA 1
ATOM 807 C C . THR A 1 104 ? -3.682 -28.178 -18.851 1 57.7 104 THR A C 1
ATOM 809 O O . THR A 1 104 ? -3.752 -27.025 -18.42 1 57.7 104 THR A O 1
ATOM 812 N N . LYS A 1 105 ? -3.679 -28.521 -20.132 1 63.53 105 LYS A N 1
ATOM 813 C CA . LYS A 1 105 ? -4.049 -27.483 -21.09 1 63.53 105 LYS A CA 1
ATOM 814 C C . LYS A 1 105 ? -5.394 -26.857 -20.73 1 63.53 105 LYS A C 1
ATOM 816 O O . LYS A 1 105 ? -5.555 -25.637 -20.798 1 63.53 105 LYS A O 1
ATOM 821 N N . HIS A 1 106 ? -6.282 -27.733 -20.298 1 66.45 106 HIS A N 1
ATOM 822 C CA . HIS A 1 106 ? -7.605 -27.231 -19.945 1 66.45 106 HIS A CA 1
ATOM 823 C C . HIS A 1 106 ? -7.557 -26.403 -18.665 1 66.45 106 HIS A C 1
ATOM 825 O O . HIS A 1 106 ? -8.226 -25.373 -18.562 1 66.45 106 HIS A O 1
ATOM 831 N N . ALA A 1 107 ? -6.767 -26.779 -17.68 1 68.44 107 ALA A N 1
ATOM 832 C CA . ALA A 1 107 ? -6.597 -26.009 -16.45 1 68.44 107 ALA A CA 1
ATOM 833 C C . ALA A 1 107 ? -5.987 -24.641 -16.74 1 68.44 107 ALA A C 1
ATOM 835 O O . ALA A 1 107 ? -6.383 -23.638 -16.14 1 68.44 107 ALA A O 1
ATOM 836 N N . ASN A 1 108 ? -5.08 -24.624 -17.69 1 71.03 108 ASN A N 1
ATOM 837 C CA . ASN A 1 108 ? -4.465 -23.359 -18.074 1 71.03 108 ASN A CA 1
ATOM 838 C C . ASN A 1 108 ? -5.459 -22.447 -18.789 1 71.03 108 ASN A C 1
ATOM 840 O O . ASN A 1 108 ? -5.425 -21.227 -18.615 1 71.03 108 ASN A O 1
ATOM 844 N N . GLU A 1 109 ? -6.234 -23.056 -19.525 1 78.31 109 GLU A N 1
ATOM 845 C CA . GLU A 1 109 ? -7.244 -22.259 -20.217 1 78.31 109 GLU A CA 1
ATOM 846 C C . GLU A 1 109 ? -8.23 -21.64 -19.23 1 78.31 109 GLU A C 1
ATOM 848 O O . GLU A 1 109 ? -8.606 -20.475 -19.369 1 78.31 109 GLU A O 1
ATOM 853 N N . VAL A 1 110 ? -8.671 -22.411 -18.252 1 81.41 110 VAL A N 1
ATOM 854 C CA . VAL A 1 110 ? -9.575 -21.912 -17.221 1 81.41 110 VAL A CA 1
ATOM 855 C C . VAL A 1 110 ? -8.896 -20.791 -16.437 1 81.41 110 VAL A C 1
ATOM 857 O O . VAL A 1 110 ? -9.504 -19.749 -16.18 1 81.41 110 VAL A O 1
ATOM 860 N N . GLN A 1 111 ? -7.671 -21.036 -16.165 1 80.58 111 GLN A N 1
ATOM 861 C CA . GLN A 1 111 ? -6.924 -20.035 -15.411 1 80.58 111 GLN A CA 1
ATOM 862 C C . GLN A 1 111 ? -6.758 -18.75 -16.216 1 80.58 111 GLN A C 1
ATOM 864 O O . GLN A 1 111 ? -6.824 -17.65 -15.662 1 80.58 111 GLN A O 1
ATOM 869 N N . GLU A 1 112 ? -6.485 -18.898 -17.472 1 85.2 112 GLU A N 1
ATOM 870 C CA . GLU A 1 112 ? -6.357 -17.721 -18.325 1 85.2 112 GLU A CA 1
ATOM 871 C C . GLU A 1 112 ? -7.663 -16.932 -18.377 1 85.2 112 GLU A C 1
ATOM 873 O O . GLU A 1 112 ? -7.652 -15.7 -18.332 1 85.2 112 GLU A O 1
ATOM 878 N N . GLN A 1 113 ? -8.739 -17.602 -18.449 1 88.03 113 GLN A N 1
ATOM 879 C CA . GLN A 1 113 ? -10.034 -16.93 -18.474 1 88.03 113 GLN A CA 1
ATOM 880 C C . GLN A 1 113 ? -10.306 -16.211 -17.156 1 88.03 113 GLN A C 1
ATOM 882 O O . GLN A 1 113 ? -10.802 -15.082 -17.15 1 88.03 113 GLN A O 1
ATOM 887 N N . VAL A 1 114 ? -10.009 -16.872 -16.064 1 89.88 114 VAL A N 1
ATOM 888 C CA . VAL A 1 114 ? -10.198 -16.281 -14.744 1 89.88 114 VAL A CA 1
ATOM 889 C C . VAL A 1 114 ? -9.324 -15.036 -14.604 1 89.88 114 VAL A C 1
ATOM 891 O O . VAL A 1 114 ? -9.79 -13.992 -14.142 1 89.88 114 VAL A O 1
ATOM 894 N N . THR A 1 115 ? -8.116 -15.17 -15.082 1 87.44 115 THR A N 1
ATOM 895 C CA . THR A 1 115 ? -7.192 -14.044 -15.004 1 87.44 115 THR A CA 1
ATOM 896 C C . THR A 1 115 ? -7.7 -12.868 -15.833 1 87.44 115 THR A C 1
ATOM 898 O O . THR A 1 115 ? -7.562 -11.712 -15.43 1 87.44 115 THR A O 1
ATOM 901 N N . ASN A 1 116 ? -8.241 -13.174 -16.923 1 90.19 116 ASN A N 1
ATOM 902 C CA . ASN A 1 116 ? -8.794 -12.117 -17.762 1 90.19 116 ASN A CA 1
ATOM 903 C C . ASN A 1 116 ? -9.959 -11.408 -17.076 1 90.19 116 ASN A C 1
ATOM 905 O O . ASN A 1 116 ? -10.058 -10.181 -17.121 1 90.19 116 ASN A O 1
ATOM 909 N N . PHE A 1 117 ? -10.81 -12.151 -16.477 1 91.93 117 PHE A N 1
ATOM 910 C CA . PHE A 1 117 ? -11.922 -11.561 -15.742 1 91.93 117 PHE A CA 1
ATOM 911 C C . PHE A 1 117 ? -11.414 -10.681 -14.606 1 91.93 117 PHE A C 1
ATOM 913 O O . PHE A 1 117 ? -11.839 -9.532 -14.465 1 91.93 117 PHE A O 1
ATOM 920 N N . LEU A 1 118 ? -10.519 -11.222 -13.854 1 92.63 118 LEU A N 1
ATOM 921 C CA . LEU A 1 118 ? -10.002 -10.501 -12.696 1 92.63 118 LEU A CA 1
ATOM 922 C C . LEU A 1 118 ? -9.28 -9.229 -13.127 1 92.63 118 LEU A C 1
ATOM 924 O O . LEU A 1 118 ? -9.434 -8.179 -12.498 1 92.63 118 LEU A O 1
ATOM 928 N N . THR A 1 119 ? -8.48 -9.324 -14.166 1 90.59 119 THR A N 1
ATOM 929 C CA . THR A 1 119 ? -7.754 -8.166 -14.674 1 90.59 119 THR A CA 1
ATOM 930 C C . THR A 1 119 ? -8.721 -7.092 -15.162 1 90.59 119 THR A C 1
ATOM 932 O O . THR A 1 119 ? -8.535 -5.906 -14.88 1 90.59 119 THR A O 1
ATOM 935 N N . ASN A 1 120 ? -9.708 -7.519 -15.833 1 94.08 120 ASN A N 1
ATOM 936 C CA . ASN A 1 120 ? -10.702 -6.569 -16.323 1 94.08 120 ASN A CA 1
ATOM 937 C C . ASN A 1 120 ? -11.446 -5.894 -15.174 1 94.08 120 ASN A C 1
ATOM 939 O O . ASN A 1 120 ? -11.705 -4.69 -15.219 1 94.08 120 ASN A O 1
ATOM 943 N N . PHE A 1 121 ? -11.827 -6.645 -14.147 1 95.33 121 PHE A N 1
ATOM 944 C CA . PHE A 1 121 ? -12.478 -6.069 -12.976 1 95.33 121 PHE A CA 1
ATOM 945 C C . PHE A 1 121 ? -11.569 -5.053 -12.296 1 95.33 121 PHE A C 1
ATOM 947 O O . PHE A 1 121 ? -12.021 -3.978 -11.895 1 95.33 121 PHE A O 1
ATOM 954 N N . ASN A 1 122 ? -10.373 -5.428 -12.223 1 91.55 122 ASN A N 1
ATOM 955 C CA . ASN A 1 122 ? -9.402 -4.531 -11.607 1 91.55 122 ASN A CA 1
ATOM 956 C C . ASN A 1 122 ? -9.246 -3.24 -12.405 1 91.55 122 ASN A C 1
ATOM 958 O O . ASN A 1 122 ? -9.153 -2.155 -11.828 1 91.55 122 ASN A O 1
ATOM 962 N N . PHE A 1 123 ? -9.228 -3.345 -13.677 1 91.96 123 PHE A N 1
ATOM 963 C CA . PHE A 1 123 ? -9.093 -2.178 -14.54 1 91.96 123 PHE A CA 1
ATOM 964 C C . PHE A 1 123 ? -10.313 -1.273 -14.422 1 91.96 123 PHE A C 1
ATOM 966 O O . PHE A 1 123 ? -10.18 -0.051 -14.337 1 91.96 123 PHE A O 1
ATOM 973 N N . VAL A 1 124 ? -11.414 -1.874 -14.384 1 95.77 124 VAL A N 1
ATOM 974 C CA . VAL A 1 124 ? -12.668 -1.132 -14.313 1 95.77 124 VAL A CA 1
ATOM 975 C C . VAL A 1 124 ? -12.77 -0.417 -12.967 1 95.77 124 VAL A C 1
ATOM 977 O O . VAL A 1 124 ? -13.393 0.642 -12.865 1 95.77 124 VAL A O 1
ATOM 980 N N . GLN A 1 125 ? -12.113 -0.929 -12.016 1 94.97 125 GLN A N 1
ATOM 981 C CA . GLN A 1 125 ? -12.155 -0.351 -10.677 1 94.97 125 GLN A CA 1
ATOM 982 C C . GLN A 1 125 ? -11.06 0.697 -10.497 1 94.97 125 GLN A C 1
ATOM 984 O O . GLN A 1 125 ? -11.326 1.805 -10.025 1 94.97 125 GLN A O 1
ATOM 989 N N . THR A 1 126 ? -9.868 0.418 -10.997 1 91.39 126 THR A N 1
ATOM 990 C CA . THR A 1 126 ? -8.699 1.212 -10.636 1 91.39 126 THR A CA 1
ATOM 991 C C . THR A 1 126 ? -8.584 2.443 -11.53 1 91.39 126 THR A C 1
ATOM 993 O O . THR A 1 126 ? -8.208 3.521 -11.065 1 91.39 126 THR A O 1
ATOM 996 N N . VAL A 1 127 ? -8.875 2.364 -12.761 1 91.11 127 VAL A N 1
ATOM 997 C CA . VAL A 1 127 ? -8.708 3.48 -13.687 1 91.11 127 VAL A CA 1
ATOM 998 C C . VAL A 1 127 ? -9.629 4.629 -13.283 1 91.11 127 VAL A C 1
ATOM 1000 O O . VAL A 1 127 ? -9.169 5.749 -13.049 1 91.11 127 VAL A O 1
ATOM 1003 N N . PRO A 1 128 ? -10.884 4.329 -13.117 1 94.49 128 PRO A N 1
ATOM 1004 C CA . PRO A 1 128 ? -11.743 5.422 -12.657 1 94.49 128 PRO A CA 1
ATOM 1005 C C . PRO A 1 128 ? -11.383 5.905 -11.254 1 94.49 128 PRO A C 1
ATOM 1007 O O . PRO A 1 128 ? -11.555 7.086 -10.94 1 94.49 128 PRO A O 1
ATOM 1010 N N . ALA A 1 129 ? -10.943 4.997 -10.424 1 93.7 129 ALA A N 1
ATOM 1011 C CA . ALA A 1 129 ? -10.56 5.383 -9.068 1 93.7 129 ALA A CA 1
ATOM 1012 C C . ALA A 1 129 ? -9.457 6.436 -9.088 1 93.7 129 ALA A C 1
ATOM 1014 O O . ALA A 1 129 ? -9.463 7.366 -8.278 1 93.7 129 ALA A O 1
ATOM 1015 N N . PHE A 1 130 ? -8.577 6.351 -10.016 1 89 130 PHE A N 1
ATOM 1016 C CA . PHE A 1 130 ? -7.484 7.308 -10.14 1 89 130 PHE A CA 1
ATOM 1017 C C . PHE A 1 130 ? -8.014 8.695 -10.482 1 89 130 PHE A C 1
ATOM 1019 O O . PHE A 1 130 ? -7.581 9.692 -9.901 1 89 130 PHE A O 1
ATOM 1026 N N . PHE A 1 131 ? -8.903 8.754 -11.293 1 90.98 131 PHE A N 1
ATOM 1027 C CA . PHE A 1 131 ? -9.479 10.039 -11.673 1 90.98 131 PHE A CA 1
ATOM 1028 C C . PHE A 1 131 ? -10.344 10.598 -10.55 1 90.98 131 PHE A C 1
ATOM 1030 O O . PHE A 1 131 ? -10.299 11.795 -10.262 1 90.98 131 PHE A O 1
ATOM 1037 N N . ALA A 1 132 ? -11.044 9.728 -9.966 1 92.78 132 ALA A N 1
ATOM 1038 C CA . ALA A 1 132 ? -11.92 10.151 -8.877 1 92.78 132 ALA A CA 1
ATOM 1039 C C . ALA A 1 132 ? -11.112 10.688 -7.699 1 92.78 132 ALA A C 1
ATOM 1041 O O . ALA A 1 132 ? -11.541 11.623 -7.018 1 92.78 132 ALA A O 1
ATOM 1042 N N . CYS A 1 133 ? -9.991 10.151 -7.492 1 89.43 133 CYS A N 1
ATOM 1043 C CA . CYS A 1 133 ? -9.151 10.557 -6.37 1 89.43 133 CYS A CA 1
ATOM 1044 C C . CYS A 1 133 ? -8.692 12.002 -6.528 1 89.43 133 CYS A C 1
ATOM 1046 O O . CYS A 1 133 ? -8.591 12.736 -5.543 1 89.43 133 CYS A O 1
ATOM 1048 N N . PHE A 1 134 ? -8.49 12.448 -7.736 1 86.11 134 PHE A N 1
ATOM 1049 C CA . PHE A 1 134 ? -8.095 13.833 -7.966 1 86.11 134 PHE A CA 1
ATOM 1050 C C . PHE A 1 134 ? -9.243 14.783 -7.646 1 86.11 134 PHE A C 1
ATOM 1052 O O . PHE A 1 134 ? -9.025 15.862 -7.09 1 86.11 134 PHE A O 1
ATOM 1059 N N . PHE A 1 135 ? -10.357 14.326 -7.905 1 87.34 135 PHE A N 1
ATOM 1060 C CA . PHE A 1 135 ? -11.52 15.155 -7.605 1 87.34 135 PHE A CA 1
ATOM 1061 C C . PHE A 1 135 ? -11.789 15.188 -6.106 1 87.34 135 PHE A C 1
ATOM 1063 O O . PHE A 1 135 ? -12.096 16.244 -5.548 1 87.34 135 PHE A O 1
ATOM 1070 N N . ILE A 1 136 ? -11.626 14.08 -5.502 1 88.82 136 ILE A N 1
ATOM 1071 C CA . ILE A 1 136 ? -11.839 13.984 -4.063 1 88.82 136 ILE A CA 1
ATOM 1072 C C . ILE A 1 136 ? -10.825 14.86 -3.331 1 88.82 136 ILE A C 1
ATOM 1074 O O . ILE A 1 136 ? -11.176 15.567 -2.383 1 88.82 136 ILE A O 1
ATOM 1078 N N . GLY A 1 137 ? -9.649 14.835 -3.793 1 82.13 137 GLY A N 1
ATOM 1079 C CA . GLY A 1 137 ? -8.613 15.655 -3.185 1 82.13 137 GLY A CA 1
ATOM 1080 C C . GLY A 1 137 ? -8.883 17.143 -3.306 1 82.13 137 GLY A C 1
ATOM 1081 O O . GLY A 1 137 ? -8.715 17.889 -2.339 1 82.13 137 GLY A O 1
ATOM 1082 N N . SER A 1 138 ? -9.402 17.57 -4.403 1 83.33 138 SER A N 1
ATOM 1083 C CA . SER A 1 138 ? -9.6 18.99 -4.677 1 83.33 138 SER A CA 1
ATOM 1084 C C . SER A 1 138 ? -10.89 19.5 -4.043 1 83.33 138 SER A C 1
ATOM 1086 O O . SER A 1 138 ? -10.991 20.677 -3.691 1 83.33 138 SER A O 1
ATOM 1088 N N . TYR A 1 139 ? -11.829 18.615 -3.818 1 81.08 139 TYR A N 1
ATOM 1089 C CA . TYR A 1 139 ? -13.125 19.061 -3.317 1 81.08 139 TYR A CA 1
ATOM 1090 C C . TYR A 1 139 ? -13.306 18.676 -1.854 1 81.08 139 TYR A C 1
ATOM 1092 O O . TYR A 1 139 ? -14.413 18.755 -1.317 1 81.08 139 TYR A O 1
ATOM 1100 N N . SER A 1 140 ? -12.307 18.314 -1.26 1 78.29 140 SER A N 1
ATOM 1101 C CA . SER A 1 140 ? -12.388 17.798 0.103 1 78.29 140 SER A CA 1
ATOM 1102 C C . SER A 1 140 ? -12.806 18.889 1.083 1 78.29 140 SER A C 1
ATOM 1104 O O . SER A 1 140 ? -13.501 18.616 2.064 1 78.29 140 SER A O 1
ATOM 1106 N N . ASP A 1 141 ? -12.471 20.098 0.764 1 72.87 141 ASP A N 1
ATOM 1107 C CA . ASP A 1 141 ? -12.814 21.189 1.671 1 72.87 141 ASP A CA 1
ATOM 1108 C C . ASP A 1 141 ? -14.279 21.591 1.518 1 72.87 141 ASP A C 1
ATOM 1110 O O . ASP A 1 141 ? -14.909 22.038 2.478 1 72.87 141 ASP A O 1
ATOM 1114 N N . TYR A 1 142 ? -14.767 21.39 0.313 1 75.39 142 TYR A N 1
ATOM 1115 C CA . TYR A 1 142 ? -16.126 21.828 0.017 1 75.39 142 TYR A CA 1
ATOM 1116 C C . TYR A 1 142 ? -17.145 20.79 0.474 1 75.39 142 TYR A C 1
ATOM 1118 O O . TYR A 1 142 ? -18.158 21.134 1.087 1 75.39 142 TYR A O 1
ATOM 1126 N N . ILE A 1 143 ? -16.912 19.628 0.235 1 79.87 143 ILE A N 1
ATOM 1127 C CA . ILE A 1 143 ? -17.852 18.543 0.496 1 79.87 143 ILE A CA 1
ATOM 1128 C C . ILE A 1 143 ? -17.664 18.03 1.922 1 79.87 143 ILE A C 1
ATOM 1130 O O . ILE A 1 143 ? -18.637 17.686 2.598 1 79.87 143 ILE A O 1
ATOM 1134 N N . GLY A 1 144 ? -16.525 18.161 2.468 1 82.43 144 GLY A N 1
ATOM 1135 C CA . GLY A 1 144 ? -16.207 17.627 3.783 1 82.43 144 GLY A CA 1
ATOM 1136 C C . GLY A 1 144 ? -15.519 16.276 3.727 1 82.43 144 GLY A C 1
ATOM 1137 O O . GLY A 1 144 ? -15.869 15.428 2.903 1 82.43 144 GLY A O 1
ATOM 1138 N N . ARG A 1 145 ? -14.614 16.059 4.571 1 85.57 145 ARG A N 1
ATOM 1139 C CA . ARG A 1 145 ? -13.805 14.844 4.606 1 85.57 145 ARG A CA 1
ATOM 1140 C C . ARG A 1 145 ? -14.648 13.637 5.002 1 85.57 145 ARG A C 1
ATOM 1142 O O . ARG A 1 145 ? -14.412 12.525 4.525 1 85.57 145 ARG A O 1
ATOM 1149 N N . ARG A 1 146 ? -15.641 13.931 5.826 1 88.78 146 ARG A N 1
ATOM 1150 C CA . ARG A 1 146 ? -16.465 12.825 6.302 1 88.78 146 ARG A CA 1
ATOM 1151 C C . ARG A 1 146 ? -17.274 12.215 5.163 1 88.78 146 ARG A C 1
ATOM 1153 O O . ARG A 1 146 ? -17.282 10.995 4.984 1 88.78 146 ARG A O 1
ATOM 1160 N N . ALA A 1 147 ? -17.945 13.011 4.39 1 90.9 147 ALA A N 1
ATOM 1161 C CA . ALA A 1 147 ? -18.772 12.538 3.282 1 90.9 147 ALA A CA 1
ATOM 1162 C C . ALA A 1 147 ? -17.92 11.865 2.21 1 90.9 147 ALA A C 1
ATOM 1164 O O . ALA A 1 147 ? -18.324 10.853 1.632 1 90.9 147 ALA A O 1
ATOM 1165 N N . LEU A 1 148 ? -16.759 12.386 2.046 1 92.36 148 LEU A N 1
ATOM 1166 C CA . LEU A 1 148 ? -15.883 11.855 1.007 1 92.36 148 LEU A CA 1
ATOM 1167 C C . LEU A 1 148 ? -15.316 10.5 1.413 1 92.36 148 LEU A C 1
ATOM 1169 O O . LEU A 1 148 ? -15.002 9.671 0.556 1 92.36 148 LEU A O 1
ATOM 1173 N N . LEU A 1 149 ? -15.17 10.312 2.696 1 94.14 149 LEU A N 1
ATOM 1174 C CA . LEU A 1 149 ? -14.689 9.029 3.196 1 94.14 149 LEU A CA 1
ATOM 1175 C C . LEU A 1 149 ? -15.801 7.985 3.172 1 94.14 149 LEU A C 1
ATOM 1177 O O . LEU A 1 149 ? -15.554 6.816 2.867 1 94.14 149 LEU A O 1
ATOM 1181 N N . LEU A 1 150 ? -17.029 8.382 3.402 1 95.93 150 LEU A N 1
ATOM 1182 C CA . LEU A 1 150 ? -18.153 7.46 3.524 1 95.93 150 LEU A CA 1
ATOM 1183 C C . LEU A 1 150 ? -18.557 6.91 2.16 1 95.93 150 LEU A C 1
ATOM 1185 O O . LEU A 1 150 ? -18.991 5.761 2.053 1 95.93 150 LEU A O 1
ATOM 1189 N N . LEU A 1 151 ? -18.316 7.61 1.167 1 95.8 151 LEU A N 1
ATOM 1190 C CA . LEU A 1 151 ? -18.769 7.207 -0.16 1 95.8 151 LEU A CA 1
ATOM 1191 C C . LEU A 1 151 ? -18.031 5.957 -0.63 1 95.8 151 LEU A C 1
ATOM 1193 O O . LEU A 1 151 ? -18.66 4.958 -0.986 1 95.8 151 LEU A O 1
ATOM 1197 N N . PRO A 1 152 ? -16.727 5.932 -0.616 1 96.95 152 PRO A N 1
ATOM 1198 C CA . PRO A 1 152 ? -16.039 4.718 -1.062 1 96.95 152 PRO A CA 1
ATOM 1199 C C . PRO A 1 152 ? -16.243 3.541 -0.112 1 96.95 152 PRO A C 1
ATOM 1201 O O . PRO A 1 152 ? -16.234 2.385 -0.543 1 96.95 152 PRO A O 1
ATOM 1204 N N . ILE A 1 153 ? -16.434 3.784 1.158 1 97.94 153 ILE A N 1
ATOM 1205 C CA . ILE A 1 153 ? -16.711 2.699 2.093 1 97.94 153 ILE A CA 1
ATOM 1206 C C . ILE A 1 153 ? -18.043 2.041 1.74 1 97.94 153 ILE A C 1
ATOM 1208 O O . ILE A 1 153 ? -18.162 0.814 1.764 1 97.94 153 ILE A O 1
ATOM 1212 N N . PHE A 1 154 ? -19.016 2.878 1.38 1 97.96 154 PHE A N 1
ATOM 1213 C CA . PHE A 1 154 ? -20.335 2.375 1.016 1 97.96 154 PHE A CA 1
ATOM 1214 C C . PHE A 1 154 ? -20.271 1.575 -0.28 1 97.96 154 PHE A C 1
ATOM 1216 O O . PHE A 1 154 ? -20.889 0.514 -0.392 1 97.96 154 PHE A O 1
ATOM 1223 N N . THR A 1 155 ? -19.574 2.092 -1.269 1 97.99 155 THR A N 1
ATOM 1224 C CA . THR A 1 155 ? -19.514 1.388 -2.544 1 97.99 155 THR A CA 1
ATOM 1225 C C . THR A 1 155 ? -18.732 0.084 -2.406 1 97.99 155 THR A C 1
ATOM 1227 O O . THR A 1 155 ? -19.01 -0.89 -3.108 1 97.99 155 THR A O 1
ATOM 1230 N N . GLU A 1 156 ? -17.711 0.06 -1.51 1 97.44 156 GLU A N 1
ATOM 1231 C CA . GLU A 1 156 ? -17.018 -1.193 -1.227 1 97.44 156 GLU A CA 1
ATOM 1232 C C . GLU A 1 156 ? -17.975 -2.235 -0.653 1 97.44 156 GLU A C 1
ATOM 1234 O O . GLU A 1 156 ? -17.914 -3.41 -1.02 1 97.44 156 GLU A O 1
ATOM 1239 N N . PHE A 1 157 ? -18.821 -1.801 0.244 1 97.97 157 PHE A N 1
ATOM 1240 C CA . PHE A 1 157 ? -19.851 -2.676 0.791 1 97.97 157 PHE A CA 1
ATOM 1241 C C . PHE A 1 157 ? -20.751 -3.211 -0.317 1 97.97 157 PHE A C 1
ATOM 1243 O O . PHE A 1 157 ? -21.084 -4.398 -0.334 1 97.97 157 PHE A O 1
ATOM 1250 N N . LEU A 1 158 ? -21.124 -2.437 -1.268 1 97.87 158 LEU A N 1
ATOM 1251 C CA . LEU A 1 158 ? -22 -2.85 -2.359 1 97.87 158 LEU A CA 1
ATOM 1252 C C . LEU A 1 158 ? -21.322 -3.9 -3.233 1 97.87 158 LEU A C 1
ATOM 1254 O O . LEU A 1 158 ? -21.98 -4.814 -3.735 1 97.87 158 LEU A O 1
ATOM 1258 N N . VAL A 1 159 ? -20.005 -3.752 -3.454 1 97.7 159 VAL A N 1
ATOM 1259 C CA . VAL A 1 159 ? -19.27 -4.722 -4.261 1 97.7 159 VAL A CA 1
ATOM 1260 C C . VAL A 1 159 ? -19.346 -6.1 -3.607 1 97.7 159 VAL A C 1
ATOM 1262 O O . VAL A 1 159 ? -19.699 -7.085 -4.261 1 97.7 159 VAL A O 1
ATOM 1265 N N . VAL A 1 160 ? -19.061 -6.168 -2.298 1 97.37 160 VAL A N 1
ATOM 1266 C CA . VAL A 1 160 ? -19.045 -7.458 -1.617 1 97.37 160 VAL A CA 1
ATOM 1267 C C . VAL A 1 160 ? -20.464 -8.015 -1.53 1 97.37 160 VAL A C 1
ATOM 1269 O O . VAL A 1 160 ? -20.667 -9.229 -1.596 1 97.37 160 VAL A O 1
ATOM 1272 N N . ALA A 1 161 ? -21.446 -7.146 -1.364 1 97.44 161 ALA A N 1
ATOM 1273 C CA . ALA A 1 161 ? -22.84 -7.583 -1.386 1 97.44 161 ALA A CA 1
ATOM 1274 C C . ALA A 1 161 ? -23.204 -8.184 -2.741 1 97.44 161 ALA A C 1
ATOM 1276 O O . ALA A 1 161 ? -23.917 -9.188 -2.81 1 97.44 161 ALA A O 1
ATOM 1277 N N . THR A 1 162 ? -22.78 -7.565 -3.817 1 97.41 162 THR A N 1
ATOM 1278 C CA . THR A 1 162 ? -23.031 -8.077 -5.16 1 97.41 162 THR A CA 1
ATOM 1279 C C . THR A 1 162 ? -22.368 -9.438 -5.352 1 97.41 162 THR A C 1
ATOM 1281 O O . THR A 1 162 ? -22.953 -10.339 -5.958 1 97.41 162 THR A O 1
ATOM 1284 N N . ILE A 1 163 ? -21.14 -9.614 -4.84 1 97.03 163 ILE A N 1
ATOM 1285 C CA . ILE A 1 163 ? -20.444 -10.893 -4.923 1 97.03 163 ILE A CA 1
ATOM 1286 C C . ILE A 1 163 ? -21.255 -11.97 -4.206 1 97.03 163 ILE A C 1
ATOM 1288 O O . ILE A 1 163 ? -21.44 -13.07 -4.733 1 97.03 163 ILE A O 1
ATOM 1292 N N . SER A 1 164 ? -21.74 -11.586 -3.007 1 96.44 164 SER A N 1
ATOM 1293 C CA . SER A 1 164 ? -22.547 -12.535 -2.246 1 96.44 164 SER A CA 1
ATOM 1294 C C . SER A 1 164 ? -23.807 -12.926 -3.011 1 96.44 164 SER A C 1
ATOM 1296 O O . SER A 1 164 ? -24.195 -14.096 -3.021 1 96.44 164 SER A O 1
ATOM 1298 N N . CYS A 1 165 ? -24.449 -12.007 -3.671 1 96.31 165 CYS A N 1
ATOM 1299 C CA . CYS A 1 165 ? -25.653 -12.272 -4.452 1 96.31 165 CYS A CA 1
ATOM 1300 C C . CYS A 1 165 ? -25.343 -13.164 -5.647 1 96.31 165 CYS A C 1
ATOM 1302 O O . CYS A 1 165 ? -26.114 -14.071 -5.967 1 96.31 165 CYS A O 1
ATOM 1304 N N . ILE A 1 166 ? -24.272 -12.929 -6.283 1 95.72 166 ILE A N 1
ATOM 1305 C CA . ILE A 1 166 ? -23.88 -13.713 -7.449 1 95.72 166 ILE A CA 1
ATOM 1306 C C . ILE A 1 166 ? -23.617 -15.159 -7.033 1 95.72 166 ILE A C 1
ATOM 1308 O O . ILE A 1 166 ? -24.017 -16.094 -7.731 1 95.72 166 ILE A O 1
ATOM 1312 N N . ILE A 1 167 ? -22.963 -15.345 -5.9 1 94.13 167 ILE A N 1
ATOM 1313 C CA . ILE A 1 167 ? -22.636 -16.682 -5.417 1 94.13 167 ILE A CA 1
ATOM 1314 C C . ILE A 1 167 ? -23.915 -17.407 -5.001 1 94.13 167 ILE A C 1
ATOM 1316 O O . ILE A 1 167 ? -24.094 -18.588 -5.309 1 94.13 167 ILE A O 1
ATOM 1320 N N . ARG A 1 168 ? -24.824 -16.716 -4.339 1 93.91 168 ARG A N 1
ATOM 1321 C CA . ARG A 1 168 ? -26.046 -17.323 -3.823 1 93.91 168 ARG A CA 1
ATOM 1322 C C . ARG A 1 168 ? -27.004 -17.674 -4.957 1 93.91 168 ARG A C 1
ATOM 1324 O O . ARG A 1 168 ? -27.608 -18.749 -4.955 1 93.91 168 ARG A O 1
ATOM 1331 N N . PHE A 1 169 ? -27.156 -16.818 -5.943 1 93.97 169 PHE A N 1
ATOM 1332 C CA . PHE A 1 169 ? -28.186 -16.984 -6.961 1 93.97 169 PHE A CA 1
ATOM 1333 C C . PHE A 1 169 ? -27.573 -17.42 -8.286 1 93.97 169 PHE A C 1
ATOM 1335 O O . PHE A 1 169 ? -28.272 -17.522 -9.297 1 93.97 169 PHE A O 1
ATOM 1342 N N . HIS A 1 170 ? -26.263 -17.631 -8.342 1 91.19 170 HIS A N 1
ATOM 1343 C CA . HIS A 1 170 ? -25.574 -18.072 -9.55 1 91.19 170 HIS A CA 1
ATOM 1344 C C . HIS A 1 170 ? -25.868 -17.142 -10.722 1 91.19 170 HIS A C 1
ATOM 1346 O O . HIS A 1 170 ? -26.224 -17.601 -11.81 1 91.19 170 HIS A O 1
ATOM 1352 N N . LEU A 1 171 ? -25.783 -15.885 -10.412 1 92.56 171 LEU A N 1
ATOM 1353 C CA . LEU A 1 171 ? -26.039 -14.868 -11.426 1 92.56 171 LEU A CA 1
ATOM 1354 C C . LEU A 1 171 ? -24.83 -14.697 -12.341 1 92.56 171 LEU A C 1
ATOM 1356 O O . LEU A 1 171 ? -23.767 -15.265 -12.084 1 92.56 171 LEU A O 1
ATOM 1360 N N . ASP A 1 172 ? -25.046 -13.925 -13.387 1 93.64 172 ASP A N 1
ATOM 1361 C CA . ASP A 1 172 ? -23.983 -13.648 -14.348 1 93.64 172 ASP A CA 1
ATOM 1362 C C . ASP A 1 172 ? -22.86 -12.837 -13.705 1 93.64 172 ASP A C 1
ATOM 1364 O O . ASP A 1 172 ? -23.118 -11.852 -13.01 1 93.64 172 ASP A O 1
ATOM 1368 N N . VAL A 1 173 ? -21.607 -13.266 -13.934 1 93.32 173 VAL A N 1
ATOM 1369 C CA . VAL A 1 173 ? -20.427 -12.652 -13.334 1 93.32 173 VAL A CA 1
ATOM 1370 C C . VAL A 1 173 ? -20.244 -11.239 -13.884 1 93.32 173 VAL A C 1
ATOM 1372 O O . VAL A 1 173 ? -19.596 -10.4 -13.253 1 93.32 173 VAL A O 1
ATOM 1375 N N . ASN A 1 174 ? -20.892 -10.875 -15.043 1 93.43 174 ASN A N 1
ATOM 1376 C CA . ASN A 1 174 ? -20.747 -9.566 -15.672 1 93.43 174 ASN A CA 1
ATOM 1377 C C . ASN A 1 174 ? -21.39 -8.466 -14.833 1 93.43 174 ASN A C 1
ATOM 1379 O O . ASN A 1 174 ? -21.11 -7.283 -15.033 1 93.43 174 ASN A O 1
ATOM 1383 N N . LEU A 1 175 ? -22.208 -8.826 -13.908 1 95.03 175 LEU A N 1
ATOM 1384 C CA . LEU A 1 175 ? -22.82 -7.861 -13 1 95.03 175 LEU A CA 1
ATOM 1385 C C . LEU A 1 175 ? -21.765 -7.192 -12.126 1 95.03 175 LEU A C 1
ATOM 1387 O O . LEU A 1 175 ? -21.986 -6.095 -11.608 1 95.03 175 LEU A O 1
ATOM 1391 N N . LEU A 1 176 ? -20.643 -7.85 -12.067 1 96.37 176 LEU A N 1
ATOM 1392 C CA . LEU A 1 176 ? -19.565 -7.326 -11.234 1 96.37 176 LEU A CA 1
ATOM 1393 C C . LEU A 1 176 ? -18.919 -6.107 -11.884 1 96.37 176 LEU A C 1
ATOM 1395 O O . LEU A 1 176 ? -18.292 -5.294 -11.201 1 96.37 176 LEU A O 1
ATOM 1399 N N . TYR A 1 177 ? -19.08 -5.911 -13.193 1 96.62 177 TYR A N 1
ATOM 1400 C CA . TYR A 1 177 ? -18.546 -4.731 -13.864 1 96.62 177 TYR A CA 1
ATOM 1401 C C . TYR A 1 177 ? -19.203 -3.461 -13.338 1 96.62 177 TYR A C 1
ATOM 1403 O O . TYR A 1 177 ? -18.537 -2.439 -13.159 1 96.62 177 TYR A O 1
ATOM 1411 N N . ALA A 1 178 ? -20.443 -3.635 -13.058 1 95.77 178 ALA A N 1
ATOM 1412 C CA . ALA A 1 178 ? -21.162 -2.483 -12.523 1 95.77 178 ALA A CA 1
ATOM 1413 C C . ALA A 1 178 ? -20.731 -2.183 -11.09 1 95.77 178 ALA A C 1
ATOM 1415 O O . ALA A 1 178 ? -20.564 -1.02 -10.715 1 95.77 178 ALA A O 1
ATOM 1416 N N . GLY A 1 179 ? -20.609 -3.206 -10.295 1 96.21 179 GLY A N 1
ATOM 1417 C CA . GLY A 1 179 ? -20.188 -3.022 -8.915 1 96.21 179 GLY A CA 1
ATOM 1418 C C . GLY A 1 179 ? -18.797 -2.431 -8.79 1 96.21 179 GLY A C 1
ATOM 1419 O O . GLY A 1 179 ? -18.602 -1.43 -8.098 1 96.21 179 GLY A O 1
ATOM 1420 N N . PHE A 1 180 ? -17.863 -2.952 -9.563 1 97.57 180 PHE A N 1
ATOM 1421 C CA . PHE A 1 180 ? -16.483 -2.485 -9.521 1 97.57 180 PHE A CA 1
ATOM 1422 C C . PHE A 1 180 ? -16.355 -1.112 -10.168 1 97.57 180 PHE A C 1
ATOM 1424 O O . PHE A 1 180 ? -15.558 -0.282 -9.726 1 97.57 180 PHE A O 1
ATOM 1431 N N . GLY A 1 181 ? -17.115 -0.901 -11.171 1 97.29 181 GLY A N 1
ATOM 1432 C CA . GLY A 1 181 ? -17.12 0.409 -11.803 1 97.29 181 GLY A CA 1
ATOM 1433 C C . GLY A 1 181 ? -17.608 1.513 -10.884 1 97.29 181 GLY A C 1
ATOM 1434 O O . GLY A 1 181 ? -16.991 2.577 -10.802 1 97.29 181 GLY A O 1
ATOM 1435 N N . LEU A 1 182 ? -18.686 1.272 -10.179 1 97.46 182 LEU A N 1
ATOM 1436 C CA . LEU A 1 182 ? -19.219 2.239 -9.226 1 97.46 182 LEU A CA 1
ATOM 1437 C C . LEU A 1 182 ? -18.226 2.495 -8.098 1 97.46 182 LEU A C 1
ATOM 1439 O O . LEU A 1 182 ? -18.05 3.637 -7.667 1 97.46 182 LEU A O 1
ATOM 1443 N N . ASP A 1 183 ? -17.602 1.436 -7.628 1 97.38 183 ASP A N 1
ATOM 1444 C CA . ASP A 1 183 ? -16.594 1.558 -6.58 1 97.38 183 ASP A CA 1
ATOM 1445 C C . ASP A 1 183 ? -15.392 2.365 -7.066 1 97.38 183 ASP A C 1
ATOM 1447 O O . ASP A 1 183 ? -14.845 3.183 -6.323 1 97.38 183 ASP A O 1
ATOM 1451 N N . GLY A 1 184 ? -15.012 2.155 -8.267 1 96.74 184 GLY A N 1
ATOM 1452 C CA . GLY A 1 184 ? -13.93 2.924 -8.859 1 96.74 184 GLY A CA 1
ATOM 1453 C C . GLY A 1 184 ? -14.246 4.403 -8.982 1 96.74 184 GLY A C 1
ATOM 1454 O O . GLY A 1 184 ? -13.421 5.25 -8.635 1 96.74 184 GLY A O 1
ATOM 1455 N N . LEU A 1 185 ? -15.426 4.738 -9.324 1 96.06 185 LEU A N 1
ATOM 1456 C CA . LEU A 1 185 ? -15.842 6.126 -9.501 1 96.06 185 LEU A CA 1
ATOM 1457 C C . LEU A 1 185 ? -15.902 6.85 -8.16 1 96.06 185 LEU A C 1
ATOM 1459 O O . LEU A 1 185 ? -15.801 8.078 -8.108 1 96.06 185 LEU A O 1
ATOM 1463 N N . ALA A 1 186 ? -16.028 6.087 -7.127 1 96.06 186 ALA A N 1
ATOM 1464 C CA . ALA A 1 186 ? -16.071 6.667 -5.787 1 96.06 186 ALA A CA 1
ATOM 1465 C C . ALA A 1 186 ? -14.672 6.76 -5.185 1 96.06 186 ALA A C 1
ATOM 1467 O O . ALA A 1 186 ? -14.508 7.205 -4.046 1 96.06 186 ALA A O 1
ATOM 1468 N N . GLY A 1 187 ? -13.658 6.334 -5.959 1 94.13 187 GLY A N 1
ATOM 1469 C CA . GLY A 1 187 ? -12.28 6.406 -5.5 1 94.13 187 GLY A CA 1
ATOM 1470 C C . GLY A 1 187 ? -11.763 5.088 -4.957 1 94.13 187 GLY A C 1
ATOM 1471 O O . GLY A 1 187 ? -10.553 4.852 -4.934 1 94.13 187 GLY A O 1
ATOM 1472 N N . SER A 1 188 ? -12.672 4.212 -4.477 1 94.65 188 SER A N 1
ATOM 1473 C CA . SER A 1 188 ? -12.354 2.866 -4.01 1 94.65 188 SER A CA 1
ATOM 1474 C C . SER A 1 188 ? -11.39 2.904 -2.83 1 94.65 188 SER A C 1
ATOM 1476 O O . SER A 1 188 ? -11.433 3.828 -2.015 1 94.65 188 SER A O 1
ATOM 1478 N N . TRP A 1 189 ? -10.538 1.884 -2.725 1 92.8 189 TRP A N 1
ATOM 1479 C CA . TRP A 1 189 ? -9.673 1.737 -1.559 1 92.8 189 TRP A CA 1
ATOM 1480 C C . TRP A 1 189 ? -8.591 2.811 -1.545 1 92.8 189 TRP A C 1
ATOM 1482 O O . TRP A 1 189 ? -8.209 3.302 -0.48 1 92.8 189 TRP A O 1
ATOM 1492 N N . PRO A 1 190 ? -8.141 3.349 -2.656 1 93.26 190 PRO A N 1
ATOM 1493 C CA . PRO A 1 190 ? -7.14 4.417 -2.582 1 93.26 190 PRO A CA 1
ATOM 1494 C C . PRO A 1 190 ? -7.681 5.688 -1.93 1 93.26 190 PRO A C 1
ATOM 1496 O O . PRO A 1 190 ? -6.956 6.369 -1.201 1 93.26 190 PRO A O 1
ATOM 1499 N N . ALA A 1 191 ? -8.895 5.957 -2.226 1 94.36 191 ALA A N 1
ATOM 1500 C CA . ALA A 1 191 ? -9.49 7.147 -1.623 1 94.36 191 ALA A CA 1
ATOM 1501 C C . ALA A 1 191 ? -9.593 7.002 -0.108 1 94.36 191 ALA A C 1
ATOM 1503 O O . ALA A 1 191 ? -9.27 7.932 0.635 1 94.36 191 ALA A O 1
ATOM 1504 N N . ILE A 1 192 ? -10.016 5.835 0.308 1 95.55 192 ILE A N 1
ATOM 1505 C CA . ILE A 1 192 ? -10.125 5.593 1.742 1 95.55 192 ILE A CA 1
ATOM 1506 C C . ILE A 1 192 ? -8.747 5.71 2.391 1 95.55 192 ILE A C 1
ATOM 1508 O O . ILE A 1 192 ? -8.596 6.363 3.426 1 95.55 192 ILE A O 1
ATOM 1512 N N . PHE A 1 193 ? -7.85 5.22 1.746 1 94.11 193 PHE A N 1
ATOM 1513 C CA . PHE A 1 193 ? -6.484 5.156 2.253 1 94.11 193 PHE A CA 1
ATOM 1514 C C . PHE A 1 193 ? -5.9 6.555 2.412 1 94.11 193 PHE A C 1
ATOM 1516 O O . PHE A 1 193 ? -5.414 6.912 3.487 1 94.11 193 PHE A O 1
ATOM 1523 N N . VAL A 1 194 ? -5.991 7.374 1.423 1 93.75 194 VAL A N 1
ATOM 1524 C CA . VAL A 1 194 ? -5.419 8.716 1.442 1 93.75 194 VAL A CA 1
ATOM 1525 C C . VAL A 1 194 ? -6.185 9.59 2.433 1 93.75 194 VAL A C 1
ATOM 1527 O O . VAL A 1 194 ? -5.584 10.369 3.177 1 93.75 194 VAL A O 1
ATOM 1530 N N . LEU A 1 195 ? -7.487 9.455 2.457 1 93.85 195 LEU A N 1
ATOM 1531 C CA . LEU A 1 195 ? -8.3 10.292 3.332 1 93.85 195 LEU A CA 1
ATOM 1532 C C . LEU A 1 195 ? -8.035 9.965 4.798 1 93.85 195 LEU A C 1
ATOM 1534 O O . LEU A 1 195 ? -8.104 10.847 5.657 1 93.85 195 LEU A O 1
ATOM 1538 N N . GLU A 1 196 ? -7.69 8.699 5.069 1 94.7 196 GLU A N 1
ATOM 1539 C CA . GLU A 1 196 ? -7.323 8.345 6.437 1 94.7 196 GLU A CA 1
ATOM 1540 C C . GLU A 1 196 ? -6.088 9.116 6.894 1 94.7 196 GLU A C 1
ATOM 1542 O O . GLU A 1 196 ? -6.039 9.608 8.023 1 94.7 196 GLU A O 1
ATOM 1547 N N . PHE A 1 197 ? -5.149 9.251 6.026 1 92.99 197 PHE A N 1
ATOM 1548 C CA . PHE A 1 197 ? -3.933 9.983 6.36 1 92.99 197 PHE A CA 1
ATOM 1549 C C . PHE A 1 197 ? -4.207 11.48 6.442 1 92.99 197 PHE A C 1
ATOM 1551 O O . PHE A 1 197 ? -3.661 12.17 7.306 1 92.99 197 PHE A O 1
ATOM 1558 N N . ALA A 1 198 ? -5.044 11.944 5.571 1 91.11 198 ALA A N 1
ATOM 1559 C CA . ALA A 1 198 ? -5.389 13.364 5.589 1 91.11 198 ALA A CA 1
ATOM 1560 C C . ALA A 1 198 ? -6.124 13.733 6.874 1 91.11 198 ALA A C 1
ATOM 1562 O O . ALA A 1 198 ? -5.814 14.747 7.504 1 91.11 198 ALA A O 1
ATOM 1563 N N . ILE A 1 199 ? -7.058 12.914 7.234 1 92.04 199 ILE A N 1
ATOM 1564 C CA . ILE A 1 199 ? -7.836 13.18 8.438 1 92.04 199 ILE A CA 1
ATOM 1565 C C . ILE A 1 199 ? -6.929 13.112 9.665 1 92.04 199 ILE A C 1
ATOM 1567 O O . ILE A 1 199 ? -7.037 13.941 10.571 1 92.04 199 ILE A O 1
ATOM 1571 N N . THR A 1 200 ? -6.075 12.136 9.672 1 91.79 200 THR A N 1
ATOM 1572 C CA . THR A 1 200 ? -5.123 12.007 10.77 1 91.79 200 THR A CA 1
ATOM 1573 C C . THR A 1 200 ? -4.227 13.239 10.856 1 91.79 200 THR A C 1
ATOM 1575 O O . THR A 1 200 ? -3.899 13.699 11.952 1 91.79 200 THR A O 1
ATOM 1578 N N . SER A 1 201 ? -3.856 13.78 9.696 1 87.94 201 SER A N 1
ATOM 1579 C CA . SER A 1 201 ? -3.034 14.985 9.659 1 87.94 201 SER A CA 1
ATOM 1580 C C . SER A 1 201 ? -3.808 16.198 10.164 1 87.94 201 SER A C 1
ATOM 1582 O O . SER A 1 201 ? -3.224 17.116 10.744 1 87.94 201 SER A O 1
ATOM 1584 N N . ASP A 1 202 ? -5.081 16.189 10.015 1 85.21 202 ASP A N 1
ATOM 1585 C CA . ASP A 1 202 ? -5.915 17.322 10.404 1 85.21 202 ASP A CA 1
ATOM 1586 C C . ASP A 1 202 ? -6.187 17.313 11.906 1 85.21 202 ASP A C 1
ATOM 1588 O O . ASP A 1 202 ? -6.258 18.371 12.536 1 85.21 202 ASP A O 1
ATOM 1592 N N . ILE A 1 203 ? -6.302 16.183 12.422 1 86.1 203 ILE A N 1
ATOM 1593 C CA . ILE A 1 203 ? -6.773 16.102 13.801 1 86.1 203 ILE A CA 1
ATOM 1594 C C . ILE A 1 203 ? -5.591 16.233 14.758 1 86.1 203 ILE A C 1
ATOM 1596 O O . ILE A 1 203 ? -5.759 16.637 15.911 1 86.1 203 ILE A O 1
ATOM 1600 N N . ASN A 1 204 ? -4.442 15.83 14.276 1 84.33 204 ASN A N 1
ATOM 1601 C CA . ASN A 1 204 ? -3.26 15.922 15.125 1 84.33 204 ASN A CA 1
ATOM 1602 C C . ASN A 1 204 ? -2.499 17.223 14.887 1 84.33 204 ASN A C 1
ATOM 1604 O O . ASN A 1 204 ? -2.051 17.491 13.771 1 84.33 204 ASN A O 1
ATOM 1608 N N . ALA A 1 205 ? -2.388 17.988 15.963 1 74.66 205 ALA A N 1
ATOM 1609 C CA . ALA A 1 205 ? -1.778 19.31 15.846 1 74.66 205 ALA A CA 1
ATOM 1610 C C . ALA A 1 205 ? -0.257 19.209 15.783 1 74.66 205 ALA A C 1
ATOM 1612 O O . ALA A 1 205 ? 0.386 19.903 14.992 1 74.66 205 ALA A O 1
ATOM 1613 N N . SER A 1 206 ? 0.217 18.347 16.634 1 82.46 206 SER A N 1
ATOM 1614 C CA . SER A 1 206 ? 1.671 18.229 16.67 1 82.46 206 SER A CA 1
ATOM 1615 C C . SER A 1 206 ? 2.18 17.333 15.545 1 82.46 206 SER A C 1
ATOM 1617 O O . SER A 1 206 ? 1.548 16.33 15.208 1 82.46 206 SER A O 1
ATOM 1619 N N . LYS A 1 207 ? 3.295 17.694 14.945 1 82.39 207 LYS A N 1
ATOM 1620 C CA . LYS A 1 207 ? 3.904 16.946 13.85 1 82.39 207 LYS A CA 1
ATOM 1621 C C . LYS A 1 207 ? 4.269 15.53 14.288 1 82.39 207 LYS A C 1
ATOM 1623 O O . LYS A 1 207 ? 4.073 14.572 13.537 1 82.39 207 LYS A O 1
ATOM 1628 N N . ASP A 1 208 ? 4.749 15.427 15.516 1 83.2 208 ASP A N 1
ATOM 1629 C CA . ASP A 1 208 ? 5.155 14.12 16.026 1 83.2 208 ASP A CA 1
ATOM 1630 C C . ASP A 1 208 ? 3.95 13.196 16.187 1 83.2 208 ASP A C 1
ATOM 1632 O O . ASP A 1 208 ? 3.986 12.041 15.758 1 83.2 208 ASP A O 1
ATOM 1636 N N . SER A 1 209 ? 2.961 13.725 16.778 1 84.91 209 SER A N 1
ATOM 1637 C CA . SER A 1 209 ? 1.756 12.926 16.976 1 84.91 209 SER A CA 1
ATOM 1638 C C . SER A 1 209 ? 1.155 12.493 15.643 1 84.91 209 SER A C 1
ATOM 1640 O O . SER A 1 209 ? 0.698 11.357 15.501 1 84.91 209 SER A O 1
ATOM 1642 N N . ARG A 1 210 ? 1.239 13.378 14.653 1 87.82 210 ARG A N 1
ATOM 1643 C CA . ARG A 1 210 ? 0.718 13.073 13.325 1 87.82 210 ARG A CA 1
ATOM 1644 C C . ARG A 1 210 ? 1.458 11.894 12.703 1 87.82 210 ARG A C 1
ATOM 1646 O O . ARG A 1 210 ? 0.834 10.955 12.204 1 87.82 210 ARG A O 1
ATOM 1653 N N . THR A 1 211 ? 2.731 11.938 12.785 1 87.92 211 THR A N 1
ATOM 1654 C CA . THR A 1 211 ? 3.559 10.91 12.164 1 87.92 211 THR A CA 1
ATOM 1655 C C . THR A 1 211 ? 3.377 9.569 12.87 1 87.92 211 THR A C 1
ATOM 1657 O O . THR A 1 211 ? 3.278 8.527 12.218 1 87.92 211 THR A O 1
ATOM 1660 N N . VAL A 1 212 ? 3.279 9.542 14.169 1 89.85 212 VAL A N 1
ATOM 1661 C CA . VAL A 1 212 ? 3.107 8.316 14.941 1 89.85 212 VAL A CA 1
ATOM 1662 C C . VAL A 1 212 ? 1.78 7.656 14.575 1 89.85 212 VAL A C 1
ATOM 1664 O O . VAL A 1 212 ? 1.726 6.448 14.335 1 89.85 212 VAL A O 1
ATOM 1667 N N . TRP A 1 213 ? 0.742 8.434 14.5 1 91.83 213 TRP A N 1
ATOM 1668 C CA . TRP A 1 213 ? -0.574 7.87 14.217 1 91.83 213 TRP A CA 1
ATOM 1669 C C . TRP A 1 213 ? -0.659 7.382 12.775 1 91.83 213 TRP A C 1
ATOM 1671 O O . TRP A 1 213 ? -1.372 6.421 12.48 1 91.83 213 TRP A O 1
ATOM 1681 N N . MET A 1 214 ? 0.06 8.058 11.9 1 93.36 214 MET A N 1
ATOM 1682 C CA . MET A 1 214 ? 0.112 7.575 10.523 1 93.36 214 MET A CA 1
ATOM 1683 C C . MET A 1 214 ? 0.81 6.222 10.447 1 93.36 214 MET A C 1
ATOM 1685 O O . MET A 1 214 ? 0.399 5.349 9.68 1 93.36 214 MET A O 1
ATOM 1689 N N . PHE A 1 215 ? 1.8 5.981 11.341 1 91.51 215 PHE A N 1
ATOM 1690 C CA . PHE A 1 215 ? 2.463 4.683 11.407 1 91.51 215 PHE A CA 1
ATOM 1691 C C . PHE A 1 215 ? 1.534 3.631 12 1 91.51 215 PHE A C 1
ATOM 1693 O O . PHE A 1 215 ? 1.53 2.479 11.56 1 91.51 215 PHE A O 1
ATOM 1700 N N . VAL A 1 216 ? 0.812 4.026 12.905 1 92.52 216 VAL A N 1
ATOM 1701 C CA . VAL A 1 216 ? -0.115 3.095 13.539 1 92.52 216 VAL A CA 1
ATOM 1702 C C . VAL A 1 216 ? -1.142 2.612 12.517 1 92.52 216 VAL A C 1
ATOM 1704 O O . VAL A 1 216 ? -1.483 1.427 12.483 1 92.52 216 VAL A O 1
ATOM 1707 N N . ILE A 1 217 ? -1.605 3.489 11.638 1 94.12 217 ILE A N 1
ATOM 1708 C CA . ILE A 1 217 ? -2.558 3.121 10.597 1 94.12 217 ILE A CA 1
ATOM 1709 C C . ILE A 1 217 ? -1.925 2.098 9.656 1 94.12 217 ILE A C 1
ATOM 1711 O O . ILE A 1 217 ? -2.499 1.036 9.408 1 94.12 217 ILE A O 1
ATOM 1715 N N . LEU A 1 218 ? -0.762 2.406 9.264 1 91.64 218 LEU A N 1
ATOM 1716 C CA . LEU A 1 218 ? -0.088 1.541 8.302 1 91.64 218 LEU A CA 1
ATOM 1717 C C . LEU A 1 218 ? 0.216 0.178 8.917 1 91.64 218 LEU A C 1
ATOM 1719 O O . LEU A 1 218 ? -0.001 -0.856 8.282 1 91.64 218 LEU A O 1
ATOM 1723 N N . CYS A 1 219 ? 0.662 0.138 10.134 1 90.03 219 CYS A N 1
ATOM 1724 C CA . CYS A 1 219 ? 1.045 -1.1 10.803 1 90.03 219 CYS A CA 1
ATOM 1725 C C . CYS A 1 219 ? -0.176 -1.968 11.084 1 90.03 219 CYS A C 1
ATOM 1727 O O . CYS A 1 219 ? -0.128 -3.188 10.915 1 90.03 219 CYS A O 1
ATOM 1729 N N . SER A 1 220 ? -1.196 -1.289 11.51 1 92.34 220 SER A N 1
ATOM 1730 C CA . SER A 1 220 ? -2.414 -2.055 11.755 1 92.34 220 SER A CA 1
ATOM 1731 C C . SER A 1 220 ? -2.929 -2.699 10.472 1 92.34 220 SER A C 1
ATOM 1733 O O . SER A 1 220 ? -3.37 -3.851 10.483 1 92.34 220 SER A O 1
ATOM 1735 N N . GLY A 1 221 ? -2.864 -1.984 9.398 1 91.87 221 GLY A N 1
ATOM 1736 C CA . GLY A 1 221 ? -3.255 -2.539 8.113 1 91.87 221 GLY A CA 1
ATOM 1737 C C . GLY A 1 221 ? -2.39 -3.707 7.678 1 91.87 221 GLY A C 1
ATOM 1738 O O . GLY A 1 221 ? -2.896 -4.699 7.149 1 91.87 221 GLY A O 1
ATOM 1739 N N . SER A 1 222 ? -1.148 -3.617 7.896 1 86.32 222 SER A N 1
ATOM 1740 C CA . SER A 1 222 ? -0.21 -4.653 7.477 1 86.32 222 SER A CA 1
ATOM 1741 C C . SER A 1 222 ? -0.397 -5.93 8.29 1 86.32 222 SER A C 1
ATOM 1743 O O . SER A 1 222 ? -0.31 -7.035 7.75 1 86.32 222 SER A O 1
ATOM 1745 N N . ILE A 1 223 ? -0.594 -5.807 9.516 1 87.28 223 ILE A N 1
ATOM 1746 C CA . ILE A 1 223 ? -0.808 -6.956 10.389 1 87.28 223 ILE A CA 1
ATOM 1747 C C . ILE A 1 223 ? -2.087 -7.683 9.979 1 87.28 223 ILE A C 1
ATOM 1749 O O . ILE A 1 223 ? -2.109 -8.913 9.894 1 87.28 223 ILE A O 1
ATOM 1753 N N . VAL A 1 224 ? -3.051 -6.947 9.715 1 91.53 224 VAL A N 1
ATOM 1754 C CA . VAL A 1 224 ? -4.328 -7.528 9.315 1 91.53 224 VAL A CA 1
ATOM 1755 C C . VAL A 1 224 ? -4.187 -8.194 7.948 1 91.53 224 VAL A C 1
ATOM 1757 O O . VAL A 1 224 ? -4.726 -9.28 7.722 1 91.53 224 VAL A O 1
ATOM 1760 N N . LEU A 1 225 ? -3.498 -7.504 7.054 1 87.66 225 LEU A N 1
ATOM 1761 C CA . LEU A 1 225 ? -3.282 -8.056 5.721 1 87.66 225 LEU A CA 1
ATOM 1762 C C . LEU A 1 225 ? -2.626 -9.43 5.801 1 87.66 225 LEU A C 1
ATOM 1764 O O . LEU A 1 225 ? -3.058 -10.369 5.129 1 87.66 225 LEU A O 1
ATOM 1768 N N . ALA A 1 226 ? -1.582 -9.561 6.581 1 81.53 226 ALA A N 1
ATOM 1769 C CA . ALA A 1 226 ? -0.881 -10.83 6.756 1 81.53 226 ALA A CA 1
ATOM 1770 C C . ALA A 1 226 ? -1.811 -11.897 7.325 1 81.53 226 ALA A C 1
ATOM 1772 O O . ALA A 1 226 ? -1.822 -13.036 6.853 1 81.53 226 ALA A O 1
ATOM 1773 N N . GLY A 1 227 ? -2.572 -11.6 8.298 1 85.9 227 GLY A N 1
ATOM 1774 C CA . GLY A 1 227 ? -3.496 -12.531 8.926 1 85.9 227 GLY A CA 1
ATOM 1775 C C . GLY A 1 227 ? -4.615 -12.974 8.003 1 85.9 227 GLY A C 1
ATOM 1776 O O . GLY A 1 227 ? -4.998 -14.146 8.001 1 85.9 227 GLY A O 1
ATOM 1777 N N . VAL A 1 228 ? -5.104 -12.047 7.204 1 86.9 228 VAL A N 1
ATOM 1778 C CA . VAL A 1 228 ? -6.245 -12.312 6.335 1 86.9 228 VAL A CA 1
ATOM 1779 C C . VAL A 1 228 ? -5.831 -13.261 5.212 1 86.9 228 VAL A C 1
ATOM 1781 O O . VAL A 1 228 ? -6.586 -14.164 4.844 1 86.9 228 VAL A O 1
ATOM 1784 N N . MET A 1 229 ? -4.631 -13.073 4.652 1 81.28 229 MET A N 1
ATOM 1785 C CA . MET A 1 229 ? -4.165 -13.935 3.57 1 81.28 229 MET A CA 1
ATOM 1786 C C . MET A 1 229 ? -4.091 -15.389 4.026 1 81.28 229 MET A C 1
ATOM 1788 O O . MET A 1 229 ? -4.418 -16.3 3.263 1 81.28 229 MET A O 1
ATOM 1792 N N . LEU A 1 230 ? -3.739 -15.597 5.216 1 76.9 230 LEU A N 1
ATOM 1793 C C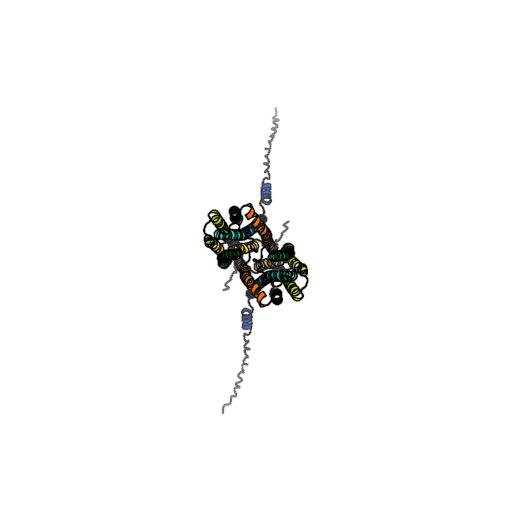A . LEU A 1 230 ? -3.632 -16.946 5.759 1 76.9 230 LEU A CA 1
ATOM 1794 C C . LEU A 1 230 ? -5.005 -17.489 6.14 1 76.9 230 LEU A C 1
ATOM 1796 O O . LEU A 1 230 ? -5.291 -18.67 5.929 1 76.9 230 LEU A O 1
ATOM 1800 N N . ALA A 1 231 ? -5.862 -16.619 6.536 1 85.77 231 ALA A N 1
ATOM 1801 C CA . ALA A 1 231 ? -7.128 -17.034 7.132 1 85.77 231 ALA A CA 1
ATOM 1802 C C . ALA A 1 231 ? -8.194 -17.252 6.062 1 85.77 231 ALA A C 1
ATOM 1804 O O . ALA A 1 231 ? -9.169 -17.973 6.285 1 85.77 231 ALA A O 1
ATOM 1805 N N . THR A 1 232 ? -8.076 -16.601 4.922 1 86.2 232 THR A N 1
ATOM 1806 C CA . THR A 1 232 ? -9.154 -16.613 3.939 1 86.2 232 THR A CA 1
ATOM 1807 C C . THR A 1 232 ? -9.365 -18.018 3.384 1 86.2 232 THR A C 1
ATOM 1809 O O . THR A 1 232 ? -10.503 -18.47 3.241 1 86.2 232 THR A O 1
ATOM 1812 N N . SER A 1 233 ? -8.283 -18.726 2.966 1 81.41 233 SER A N 1
ATOM 1813 C CA . SER A 1 233 ? -8.421 -20.074 2.424 1 81.41 233 SER A CA 1
ATOM 1814 C C . SER A 1 233 ? -9.062 -21.015 3.439 1 81.41 233 SER A C 1
ATOM 1816 O O . SER A 1 233 ? -9.874 -21.868 3.076 1 81.41 233 SER A O 1
ATOM 1818 N N . PHE A 1 234 ? -8.689 -20.791 4.669 1 84.02 234 PHE A N 1
ATOM 1819 C CA . PHE A 1 234 ? -9.278 -21.601 5.728 1 84.02 234 PHE A CA 1
ATOM 1820 C C . PHE A 1 234 ? -10.765 -21.303 5.875 1 84.02 234 PHE A C 1
ATOM 1822 O O . PHE A 1 234 ? -11.566 -22.21 6.112 1 84.02 234 PHE A O 1
ATOM 1829 N N . LEU A 1 235 ? -11.076 -20.086 5.742 1 85.99 235 LEU A N 1
ATOM 1830 C CA . LEU A 1 235 ? -12.46 -19.647 5.878 1 85.99 235 LEU A CA 1
ATOM 1831 C C . LEU A 1 235 ? -13.33 -20.243 4.777 1 85.99 235 LEU A C 1
ATOM 1833 O O . LEU A 1 235 ? -14.438 -20.715 5.042 1 85.99 235 LEU A O 1
ATOM 1837 N N . ILE A 1 236 ? -12.863 -20.317 3.572 1 86.26 236 ILE A N 1
ATOM 1838 C CA . ILE A 1 236 ? -13.609 -20.822 2.424 1 86.26 236 ILE A CA 1
ATOM 1839 C C . ILE A 1 236 ? -13.812 -22.329 2.564 1 86.26 236 ILE A C 1
ATOM 1841 O O . ILE A 1 236 ? -14.895 -22.844 2.277 1 86.26 236 ILE A O 1
ATOM 1845 N N . ASN A 1 237 ? -12.752 -23.001 3.015 1 86.54 237 ASN A N 1
ATOM 1846 C CA . ASN A 1 237 ? -12.815 -24.454 3.13 1 86.54 237 ASN A CA 1
ATOM 1847 C C . ASN A 1 237 ? -13.765 -24.888 4.243 1 86.54 237 ASN A C 1
ATOM 1849 O O . ASN A 1 237 ? -14.413 -25.931 4.14 1 86.54 237 ASN A O 1
ATOM 1853 N N . THR A 1 238 ? -13.896 -24.045 5.278 1 86.66 238 THR A N 1
ATOM 1854 C CA . THR A 1 238 ? -14.709 -24.424 6.429 1 86.66 238 THR A CA 1
ATOM 1855 C C . THR A 1 238 ? -16.157 -23.982 6.237 1 86.66 238 THR A C 1
ATOM 1857 O O . THR A 1 238 ? -17.086 -24.717 6.578 1 86.66 238 THR A O 1
ATOM 1860 N N . LEU A 1 239 ? -16.37 -22.784 5.696 1 90.02 239 LEU A N 1
ATOM 1861 C CA . LEU A 1 239 ? -17.712 -22.212 5.663 1 90.02 239 LEU A CA 1
ATOM 1862 C C . LEU A 1 239 ? -18.306 -22.299 4.261 1 90.02 239 LEU A C 1
ATOM 1864 O O . LEU A 1 239 ? -19.521 -22.182 4.089 1 90.02 239 LEU A O 1
ATOM 1868 N N . GLY A 1 240 ? -17.47 -22.543 3.253 1 90.11 240 GLY A N 1
ATOM 1869 C CA . GLY A 1 240 ? -17.96 -22.457 1.887 1 90.11 240 GLY A CA 1
ATOM 1870 C C . GLY A 1 240 ? -17.906 -21.051 1.321 1 90.11 240 GLY A C 1
ATOM 1871 O O . GLY A 1 240 ? -17.679 -20.088 2.056 1 90.11 240 GLY A O 1
ATOM 1872 N N . PHE A 1 241 ? -18.224 -20.959 0.048 1 91.72 241 PHE A N 1
ATOM 1873 C CA . PHE A 1 241 ? -18.093 -19.68 -0.642 1 91.72 241 PHE A CA 1
ATOM 1874 C C . PHE A 1 241 ? -19.182 -18.711 -0.196 1 91.72 241 PHE A C 1
ATOM 1876 O O . PHE A 1 241 ? -18.917 -17.526 0.013 1 91.72 241 PHE A O 1
ATOM 1883 N N . PHE A 1 242 ? -20.369 -19.173 0.006 1 92.27 242 PHE A N 1
ATOM 1884 C CA . PHE A 1 242 ? -21.492 -18.289 0.296 1 92.27 242 PHE A CA 1
ATOM 1885 C C . PHE A 1 242 ? -21.359 -17.683 1.688 1 92.27 242 PHE A C 1
ATOM 1887 O O . PHE A 1 242 ? -21.454 -16.465 1.853 1 92.27 242 PHE A O 1
ATOM 1894 N N . TYR A 1 243 ? -21.111 -18.459 2.667 1 92.89 243 TYR A N 1
ATOM 1895 C CA . TYR A 1 243 ? -21.032 -17.962 4.036 1 92.89 243 TYR A CA 1
ATOM 1896 C C . TYR A 1 243 ? -19.801 -17.084 4.228 1 92.89 243 TYR A C 1
ATOM 1898 O O . TYR A 1 243 ? -19.828 -16.129 5.008 1 92.89 243 TYR A O 1
ATOM 1906 N N . ALA A 1 244 ? -18.739 -17.446 3.545 1 92.39 244 ALA A N 1
ATOM 1907 C CA . ALA A 1 244 ? -17.563 -16.58 3.567 1 92.39 244 ALA A CA 1
ATOM 1908 C C . ALA A 1 244 ? -17.885 -15.202 2.995 1 92.39 244 ALA A C 1
ATOM 1910 O O . ALA A 1 244 ? -17.498 -14.18 3.565 1 92.39 244 ALA A O 1
ATOM 1911 N N . SER A 1 245 ? -18.667 -15.209 1.933 1 94.11 245 SER A N 1
ATOM 1912 C CA . SER A 1 245 ? -19.03 -13.941 1.308 1 94.11 245 SER A CA 1
ATOM 1913 C C . SER A 1 245 ? -20.012 -13.159 2.174 1 94.11 245 SER A C 1
ATOM 1915 O O . SER A 1 245 ? -19.982 -11.927 2.197 1 94.11 245 SER A O 1
ATOM 1917 N N . LEU A 1 246 ? -20.83 -13.831 2.855 1 95.41 246 LEU A N 1
ATOM 1918 C CA . LEU A 1 246 ? -21.774 -13.173 3.752 1 95.41 246 LEU A CA 1
ATOM 1919 C C . LEU A 1 246 ? -21.046 -12.516 4.92 1 95.41 246 LEU A C 1
ATOM 1921 O O . LEU A 1 246 ? -21.433 -11.434 5.368 1 95.41 246 LEU A O 1
ATOM 1925 N N . LEU A 1 247 ? -20.074 -13.194 5.41 1 94.39 247 LEU A N 1
ATOM 1926 C CA . LEU A 1 247 ? -19.247 -12.615 6.463 1 94.39 247 LEU A CA 1
ATOM 1927 C C . LEU A 1 247 ? -18.558 -11.345 5.977 1 94.39 247 LEU A C 1
ATOM 1929 O O . LEU A 1 247 ? -18.495 -10.35 6.704 1 94.39 247 LEU A O 1
ATOM 1933 N N . LEU A 1 248 ? -18.096 -11.385 4.801 1 95.4 248 LEU A N 1
ATOM 1934 C CA . LEU A 1 248 ? -17.464 -10.214 4.203 1 95.4 248 LEU A CA 1
ATOM 1935 C C . LEU A 1 248 ? -18.461 -9.068 4.065 1 95.4 248 LEU A C 1
ATOM 1937 O O . LEU A 1 248 ? -18.127 -7.913 4.34 1 95.4 248 LEU A O 1
ATOM 1941 N N . THR A 1 249 ? -19.607 -9.421 3.622 1 97.55 249 THR A N 1
ATOM 1942 C CA . THR A 1 249 ? -20.656 -8.419 3.469 1 97.55 249 THR A CA 1
ATOM 1943 C C . THR A 1 249 ? -20.997 -7.784 4.814 1 97.55 249 THR A C 1
ATOM 1945 O O . THR A 1 249 ? -21.156 -6.565 4.907 1 97.55 249 THR A O 1
ATOM 1948 N N . SER A 1 250 ? -21.059 -8.607 5.798 1 97.7 250 SER A N 1
ATOM 1949 C CA . SER A 1 250 ? -21.334 -8.102 7.14 1 97.7 250 SER A CA 1
ATOM 1950 C C . SER A 1 250 ? -20.215 -7.187 7.626 1 97.7 250 SER A C 1
ATOM 1952 O O . SER A 1 250 ? -20.476 -6.154 8.246 1 97.7 250 SER A O 1
ATOM 1954 N N . MET A 1 251 ? -19.003 -7.561 7.35 1 96.94 251 MET A N 1
ATOM 1955 C CA . MET A 1 251 ? -17.859 -6.741 7.74 1 96.94 251 MET A CA 1
ATOM 1956 C C . MET A 1 251 ? -17.88 -5.399 7.015 1 96.94 251 MET A C 1
ATOM 1958 O O . MET A 1 251 ? -17.572 -4.364 7.607 1 96.94 251 MET A O 1
ATOM 1962 N N . GLY A 1 252 ? -18.228 -5.469 5.727 1 97.86 252 GLY A N 1
ATOM 1963 C CA . GLY A 1 252 ? -18.353 -4.233 4.97 1 97.86 252 GLY A CA 1
ATOM 1964 C C . GLY A 1 252 ? -19.433 -3.312 5.505 1 97.86 252 GLY A C 1
ATOM 1965 O O . GLY A 1 252 ? -19.223 -2.103 5.621 1 97.86 252 GLY A O 1
ATOM 1966 N N . LEU A 1 253 ? -20.543 -3.864 5.877 1 98.11 253 LEU A N 1
ATOM 1967 C CA . LEU A 1 253 ? -21.64 -3.085 6.44 1 98.11 253 LEU A CA 1
ATOM 1968 C C . LEU A 1 253 ? -21.247 -2.487 7.787 1 98.11 253 LEU A C 1
ATOM 1970 O O . LEU A 1 253 ? -21.538 -1.321 8.062 1 98.11 253 LEU A O 1
ATOM 1974 N N . LEU A 1 254 ? -20.626 -3.294 8.56 1 97.86 254 LEU A N 1
ATOM 1975 C CA . LEU A 1 254 ? -20.178 -2.819 9.865 1 97.86 254 LEU A CA 1
ATOM 1976 C C . LEU A 1 254 ? -19.19 -1.667 9.714 1 97.86 254 LEU A C 1
ATOM 1978 O O . LEU A 1 254 ? -19.222 -0.711 10.493 1 97.86 254 LEU A O 1
ATOM 1982 N N . ASN A 1 255 ? -18.293 -1.792 8.798 1 98.08 255 ASN A N 1
ATOM 1983 C CA . ASN A 1 255 ? -17.335 -0.721 8.544 1 98.08 255 ASN A CA 1
ATOM 1984 C C . ASN A 1 255 ? -18.038 0.589 8.2 1 98.08 255 ASN A C 1
ATOM 1986 O O . ASN A 1 255 ? -17.671 1.648 8.711 1 98.08 255 ASN A O 1
ATOM 1990 N N . PHE A 1 256 ? -19.055 0.527 7.367 1 98.02 256 PHE A N 1
ATOM 1991 C CA . PHE A 1 256 ? -19.816 1.704 6.965 1 98.02 256 PHE A CA 1
ATOM 1992 C C . PHE A 1 256 ? -20.552 2.306 8.156 1 98.02 256 PHE A C 1
ATOM 1994 O O . PHE A 1 256 ? -20.557 3.525 8.337 1 98.02 256 PHE A O 1
ATOM 2001 N N . LEU A 1 257 ? -21.092 1.467 8.94 1 97.79 257 LEU A N 1
ATOM 2002 C CA . LEU A 1 257 ? -21.863 1.935 10.086 1 97.79 257 LEU A CA 1
ATOM 2003 C C . LEU A 1 257 ? -20.954 2.585 11.123 1 97.79 257 LEU A C 1
ATOM 2005 O O . LEU A 1 257 ? -21.301 3.619 11.699 1 97.79 257 LEU A O 1
ATOM 2009 N N . ILE A 1 258 ? -19.841 2.037 11.343 1 97.18 258 ILE A N 1
ATOM 2010 C CA . ILE A 1 258 ? -18.894 2.591 12.305 1 97.18 258 ILE A CA 1
ATOM 2011 C C . ILE A 1 258 ? -18.439 3.974 11.844 1 97.18 258 ILE A C 1
ATOM 2013 O O . ILE A 1 258 ? -18.43 4.925 12.629 1 97.18 258 ILE A O 1
ATOM 2017 N N . ALA A 1 259 ? -18.096 4.065 10.6 1 96.22 259 ALA A N 1
ATOM 2018 C CA . ALA A 1 259 ? -17.665 5.353 10.062 1 96.22 259 ALA A CA 1
ATOM 2019 C C . ALA A 1 259 ? -18.807 6.364 10.079 1 96.22 259 ALA A C 1
ATOM 2021 O O . ALA A 1 259 ? -18.596 7.543 10.373 1 96.22 259 ALA A O 1
ATOM 2022 N N . PHE A 1 260 ? -20.008 5.943 9.818 1 95.15 260 PHE A N 1
ATOM 2023 C CA . PHE A 1 260 ? -21.171 6.817 9.719 1 95.15 260 PHE A CA 1
ATOM 2024 C C . PHE A 1 260 ? -21.575 7.339 11.092 1 95.15 260 PHE A C 1
ATOM 2026 O O . PHE A 1 260 ? -21.918 8.514 11.239 1 95.15 260 PHE A O 1
ATOM 2033 N N . ILE A 1 261 ? -21.479 6.571 12.093 1 94.92 261 ILE A N 1
ATOM 2034 C CA . ILE A 1 261 ? -22.015 6.917 13.405 1 94.92 261 ILE A CA 1
ATOM 2035 C C . ILE A 1 261 ? -20.922 7.561 14.255 1 94.92 261 ILE A C 1
ATOM 2037 O O . ILE A 1 261 ? -21.172 8.545 14.956 1 94.92 261 ILE A O 1
ATOM 2041 N N . PHE A 1 262 ? -19.727 7.08 14.128 1 93.22 262 PHE A N 1
ATOM 2042 C CA . PHE A 1 262 ? -18.742 7.446 15.139 1 93.22 262 PHE A CA 1
ATOM 2043 C C . PHE A 1 262 ? -17.757 8.47 14.588 1 93.22 262 PHE A C 1
ATOM 2045 O O . PHE A 1 262 ? -17.037 9.119 15.35 1 93.22 262 PHE A O 1
ATOM 2052 N N . LEU A 1 263 ? -17.695 8.676 13.35 1 89.69 263 LEU A N 1
ATOM 2053 C CA . LEU A 1 263 ? -16.775 9.662 12.794 1 89.69 263 LEU A CA 1
ATOM 2054 C C . LEU A 1 263 ? -17.398 11.054 12.806 1 89.69 263 LEU A C 1
ATOM 2056 O O . LEU A 1 263 ? -18.382 11.304 12.106 1 89.69 263 LEU A O 1
ATOM 2060 N N . GLN A 1 264 ? -16.959 11.937 13.699 1 82.62 264 GLN A N 1
ATOM 2061 C CA . GLN A 1 264 ? -17.454 13.305 13.813 1 82.62 264 GLN A CA 1
ATOM 2062 C C . GLN A 1 264 ? -16.37 14.315 13.445 1 82.62 264 GLN A C 1
ATOM 2064 O O . GLN A 1 264 ? -15.569 14.71 14.295 1 82.62 264 GLN A O 1
ATOM 2069 N N . LEU A 1 265 ? -16.173 14.496 12.215 1 79.57 265 LEU A N 1
ATOM 2070 C CA . LEU A 1 265 ? -15.152 15.439 11.772 1 79.57 265 LEU A CA 1
ATOM 2071 C C . LEU A 1 265 ? -15.744 16.832 11.581 1 79.57 265 LEU A C 1
ATOM 2073 O O . LEU A 1 265 ? -16.835 16.976 11.025 1 79.57 265 LEU A O 1
ATOM 2077 N N . ARG A 1 266 ? -15.341 17.782 12.548 1 58.31 266 ARG A N 1
ATOM 2078 C CA . ARG A 1 266 ? -15.823 19.156 12.466 1 58.31 266 ARG A CA 1
ATOM 2079 C C . ARG A 1 266 ? -15.354 19.826 11.178 1 58.31 266 ARG A C 1
ATOM 2081 O O . ARG A 1 266 ? -14.22 19.617 10.742 1 58.31 266 ARG A O 1
ATOM 2088 N N . THR A 1 267 ? -16.151 20.087 10.166 1 54.34 267 THR A N 1
ATOM 2089 C CA . THR A 1 267 ? -15.828 20.876 8.983 1 54.34 267 THR A CA 1
ATOM 2090 C C . THR A 1 267 ? -15.198 22.209 9.377 1 54.34 267 THR A C 1
ATOM 2092 O O . THR A 1 267 ? -15.649 22.859 10.323 1 54.34 267 THR A O 1
ATOM 2095 N N . ILE A 1 268 ? -13.861 22.452 9.215 1 45.15 268 ILE A N 1
ATOM 2096 C CA . ILE A 1 268 ? -13.197 23.73 9.444 1 45.15 268 ILE A CA 1
ATOM 2097 C C . ILE A 1 268 ? -14.103 24.872 8.988 1 45.15 268 ILE A C 1
ATOM 2099 O O . ILE A 1 268 ? -13.81 26.043 9.239 1 45.15 268 ILE A O 1
ATOM 2103 N N . TRP A 1 269 ? -14.993 24.788 8.181 1 39.96 269 TRP A N 1
ATOM 2104 C CA . TRP A 1 269 ? -15.694 26.015 7.815 1 39.96 269 TRP A CA 1
ATOM 2105 C C . TRP A 1 269 ? -16.182 26.754 9.056 1 39.96 269 TRP A C 1
ATOM 2107 O O . TRP A 1 269 ? -16.154 27.986 9.103 1 39.96 269 TRP A O 1
ATOM 2117 N N . LYS A 1 270 ? -16.489 26.073 10.04 1 41.19 270 LYS A N 1
ATOM 2118 C CA . LYS A 1 270 ? -17.069 26.831 11.146 1 41.19 270 LYS A CA 1
ATOM 2119 C C . LYS A 1 270 ? -15.989 27.568 11.933 1 41.19 270 LYS A C 1
ATOM 2121 O O . LYS A 1 270 ? -16.243 28.632 12.499 1 41.19 270 LYS A O 1
ATOM 2126 N N . GLN A 1 271 ? -14.851 27.008 11.906 1 39.13 271 GLN A N 1
ATOM 2127 C CA . GLN A 1 271 ? -13.915 27.745 12.749 1 39.13 271 GLN A CA 1
ATOM 2128 C C . GLN A 1 271 ? -13.44 29.02 12.06 1 39.13 271 GLN A C 1
ATOM 2130 O O . GLN A 1 271 ? -13.07 29.99 12.724 1 39.13 271 GLN A O 1
ATOM 2135 N N . LEU A 1 272 ? -13.294 28.958 10.723 1 36.68 272 LEU A N 1
ATOM 2136 C CA . LEU A 1 272 ? -12.916 30.21 10.077 1 36.68 272 LEU A CA 1
ATOM 2137 C C . LEU A 1 272 ? -13.995 31.269 10.27 1 36.68 272 LEU A C 1
ATOM 2139 O O . LEU A 1 272 ? -13.688 32.452 10.434 1 36.68 272 LEU A O 1
ATOM 2143 N N . ILE A 1 273 ? -15.25 30.907 10.29 1 36.17 273 ILE A N 1
ATOM 2144 C CA . ILE A 1 273 ? -16.254 31.933 10.554 1 36.17 273 ILE A CA 1
ATOM 2145 C C . ILE A 1 273 ? -16.115 32.431 11.991 1 36.17 273 ILE A C 1
ATOM 2147 O O . ILE A 1 273 ? -16.208 33.634 12.249 1 36.17 273 ILE A O 1
ATOM 2151 N N . GLN A 1 274 ? -15.848 31.543 12.882 1 36.64 274 GLN A N 1
ATOM 2152 C CA . GLN A 1 274 ? -15.794 32.047 14.251 1 36.64 274 GLN A CA 1
ATOM 2153 C C . GLN A 1 274 ? -14.482 32.779 14.516 1 36.64 274 GLN A C 1
ATOM 2155 O O . GLN A 1 274 ? -14.45 33.75 15.275 1 36.64 274 GLN A O 1
ATOM 2160 N N . SER A 1 275 ? -13.354 32.274 14.009 1 37.31 275 SER A N 1
ATOM 2161 C CA . SER A 1 275 ? -12.13 33.006 14.316 1 37.31 275 SER A CA 1
ATOM 2162 C C . SER A 1 275 ? -12.033 34.289 13.497 1 37.31 275 SER A C 1
ATOM 2164 O O . SER A 1 275 ? -11.269 35.194 13.84 1 37.31 275 SER A O 1
ATOM 2166 N N . SER A 1 276 ? -12.595 34.322 12.296 1 36.03 276 SER A N 1
ATOM 2167 C CA . SER A 1 276 ? -12.608 35.59 11.575 1 36.03 276 SER A CA 1
ATOM 2168 C C . SER A 1 276 ? -13.419 36.643 12.323 1 36.03 276 SER A C 1
ATOM 2170 O O . SER A 1 276 ? -13.276 37.841 12.069 1 36.03 276 SER A O 1
ATOM 2172 N N . SER A 1 277 ? -14.427 36.24 13.09 1 34.48 277 SER A N 1
ATOM 2173 C CA . SER A 1 277 ? -15.149 37.308 13.773 1 34.48 277 SER A CA 1
ATOM 2174 C C . SER A 1 277 ? -14.279 37.972 14.835 1 34.48 277 SER A C 1
ATOM 2176 O O . SER A 1 277 ? -14.493 39.136 15.18 1 34.48 277 SER A O 1
ATOM 2178 N N . VAL A 1 278 ? -13.336 37.21 15.445 1 34.39 278 VAL A N 1
ATOM 2179 C CA . VAL A 1 278 ? -12.657 37.853 16.565 1 34.39 278 VAL A CA 1
ATOM 2180 C C . VAL A 1 278 ? -11.489 38.69 16.049 1 34.39 278 VAL A C 1
ATOM 2182 O O . VAL A 1 278 ? -11.06 39.641 16.707 1 34.39 278 VAL A O 1
ATOM 2185 N N . PHE A 1 279 ? -10.884 38.302 14.902 1 33.77 279 PHE A N 1
ATOM 2186 C CA . PHE A 1 279 ? -9.744 39.127 14.52 1 33.77 279 PHE A CA 1
ATOM 2187 C C . PHE A 1 279 ? -10.208 40.473 13.976 1 33.77 279 PHE A C 1
ATOM 2189 O O . PHE A 1 279 ? -9.525 41.485 14.144 1 33.77 279 PHE A O 1
ATOM 2196 N N . CYS A 1 280 ? -11.261 40.397 13.196 1 31.43 280 CYS A N 1
ATOM 2197 C CA . CYS A 1 280 ? -11.472 41.678 12.53 1 31.43 280 CYS A CA 1
ATOM 2198 C C . CYS A 1 280 ? -11.845 42.761 13.536 1 31.43 280 CYS A C 1
ATOM 2200 O O . CYS A 1 280 ? -11.586 43.943 13.306 1 31.43 280 CYS A O 1
ATOM 2202 N N . CYS A 1 281 ? -12.624 42.406 14.504 1 31.54 281 CYS A N 1
ATOM 2203 C CA . CYS A 1 281 ? -13.193 43.566 15.181 1 31.54 281 CYS A CA 1
ATOM 2204 C C . CYS A 1 281 ? -12.137 44.283 16.014 1 31.54 281 CYS A C 1
ATOM 2206 O O . CYS A 1 281 ? -12.248 45.485 16.263 1 31.54 281 CYS A O 1
ATOM 2208 N N . ALA A 1 282 ? -11.268 43.53 16.603 1 32.07 282 ALA A N 1
ATOM 2209 C CA . ALA A 1 282 ? -10.578 44.278 17.651 1 32.07 282 ALA A CA 1
ATOM 2210 C C . ALA A 1 282 ? -9.543 45.229 17.056 1 32.07 282 ALA A C 1
ATOM 2212 O O . ALA A 1 282 ? -9.358 46.343 17.552 1 32.07 282 ALA A O 1
ATOM 2213 N N . ASN A 1 283 ? -8.85 44.787 15.969 1 31.1 283 ASN A N 1
ATOM 2214 C CA . ASN A 1 283 ? -7.783 45.732 15.655 1 31.1 283 ASN A CA 1
ATOM 2215 C C . ASN A 1 283 ? -8.289 46.882 14.789 1 31.1 283 ASN A C 1
ATOM 2217 O O . ASN A 1 283 ? -7.505 47.725 14.35 1 31.1 283 ASN A O 1
ATOM 2221 N N . VAL A 1 284 ? -9.526 46.696 14.248 1 31.73 284 VAL A N 1
ATOM 2222 C CA . VAL A 1 284 ? -9.938 47.823 13.418 1 31.73 284 VAL A CA 1
ATOM 2223 C C . VAL A 1 284 ? -10.15 49.057 14.292 1 31.73 284 VAL A C 1
ATOM 2225 O O . VAL A 1 284 ? -10.211 50.18 13.785 1 31.73 284 VAL A O 1
ATOM 2228 N N . ARG A 1 285 ? -10.568 48.892 15.528 1 32.39 285 ARG A N 1
ATOM 2229 C CA . ARG A 1 285 ? -10.945 50.107 16.243 1 32.39 285 ARG A CA 1
ATOM 2230 C C . ARG A 1 285 ? -9.743 51.027 16.432 1 32.39 285 ARG A C 1
ATOM 2232 O O . ARG A 1 285 ? -9.889 52.251 16.455 1 32.39 285 ARG A O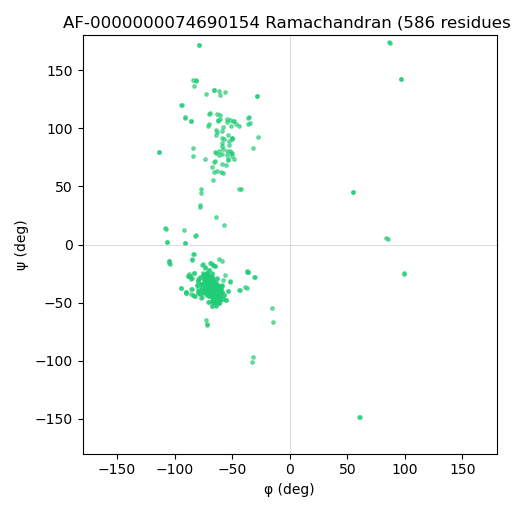 1
ATOM 2239 N N . ASN A 1 286 ? -8.56 50.525 16.723 1 29.6 286 ASN A N 1
ATOM 2240 C CA . ASN A 1 286 ? -7.635 51.524 17.249 1 29.6 286 ASN A CA 1
ATOM 2241 C C . ASN A 1 286 ? -6.95 52.298 16.126 1 29.6 286 ASN A C 1
ATOM 2243 O O . ASN A 1 286 ? -5.99 53.031 16.369 1 29.6 286 ASN A O 1
ATOM 2247 N N . LEU A 1 287 ? -7.15 51.864 14.827 1 25.25 287 LEU A N 1
ATOM 2248 C CA . LEU A 1 287 ? -6.444 52.664 13.832 1 25.25 287 LEU A CA 1
ATOM 2249 C C . LEU A 1 287 ? -7.179 53.974 13.566 1 25.25 287 LEU A C 1
ATOM 2251 O O . LEU A 1 287 ? -7.866 54.11 12.551 1 25.25 287 LEU A O 1
ATOM 2255 N N . LYS A 1 288 ? -7.821 54.574 14.533 1 29.28 288 LYS A N 1
ATOM 2256 C CA . LYS A 1 288 ? -8.226 55.967 14.367 1 29.28 288 LYS A CA 1
ATOM 2257 C C . LYS A 1 288 ? -7.016 56.865 14.124 1 29.28 288 LYS A C 1
ATOM 2259 O O . LYS A 1 288 ? -6.27 57.175 15.055 1 29.28 288 LYS A O 1
ATOM 2264 N N . MET A 1 289 ? -6.189 56.749 13.037 1 27.31 289 MET A N 1
ATOM 2265 C CA . MET A 1 289 ? -5.227 57.809 12.747 1 27.31 289 MET A CA 1
ATOM 2266 C C . MET A 1 289 ? -5.938 59.133 12.491 1 27.31 289 MET A C 1
ATOM 2268 O O . MET A 1 289 ? -6.919 59.183 11.746 1 27.31 289 MET A O 1
ATOM 2272 N N . PRO A 1 290 ? -5.843 60.201 13.374 1 28.72 290 PRO A N 1
ATOM 2273 C CA . PRO A 1 290 ? -6.362 61.559 13.188 1 28.72 290 PRO A CA 1
ATOM 2274 C C . PRO A 1 290 ? -5.742 62.267 11.985 1 28.72 290 PRO A C 1
ATOM 2276 O O . PRO A 1 290 ? -4.516 62.315 11.857 1 28.72 290 PRO A O 1
ATOM 2279 N N . ILE A 1 291 ? -6.094 62.114 10.749 1 26.2 291 ILE A N 1
ATOM 2280 C CA . ILE A 1 291 ? -5.728 62.976 9.63 1 26.2 291 ILE A CA 1
ATOM 2281 C C . ILE A 1 291 ? -6.102 64.422 9.948 1 26.2 291 ILE A C 1
ATOM 2283 O O . ILE A 1 291 ? -7.284 64.751 10.068 1 26.2 291 ILE A O 1
ATOM 2287 N N . THR A 1 292 ? -5.334 65.144 10.876 1 25.28 292 THR A N 1
ATOM 2288 C CA . THR A 1 292 ? -5.422 66.587 11.067 1 25.28 292 THR A CA 1
ATOM 2289 C C . THR A 1 292 ? -4.999 67.327 9.801 1 25.28 292 THR A C 1
ATOM 2291 O O . THR A 1 292 ? -3.912 67.09 9.271 1 25.28 292 THR A O 1
ATOM 2294 N N . TYR A 1 293 ? -5.937 67.76 8.936 1 23.88 293 TYR A N 1
ATOM 2295 C CA . TYR A 1 293 ? -5.866 68.776 7.892 1 23.88 293 TYR A CA 1
ATOM 2296 C C . TYR A 1 293 ? -5.403 70.112 8.461 1 23.88 293 TYR A C 1
ATOM 2298 O O . TYR A 1 293 ? -6.049 70.673 9.349 1 23.88 293 TYR A O 1
ATOM 2306 N N . SER A 1 294 ? -4.073 70.315 8.938 1 23.15 294 SER A N 1
ATOM 2307 C CA . SER A 1 294 ? -3.592 71.67 9.184 1 23.15 294 SER A CA 1
ATOM 2308 C C . SER A 1 294 ? -3.551 72.485 7.896 1 23.15 294 SER A C 1
ATOM 2310 O O . SER A 1 294 ? -2.917 72.081 6.919 1 23.15 294 SER A O 1
ATOM 2312 N N . ILE A 1 295 ? -4.45 73.495 7.854 1 23.21 295 ILE A N 1
ATOM 2313 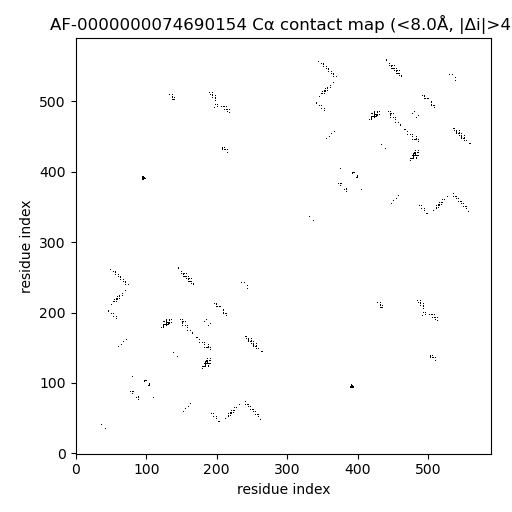C CA . ILE A 1 295 ? -4.407 74.815 7.234 1 23.21 295 ILE A CA 1
ATOM 2314 C C . ILE A 1 295 ? -3.321 75.66 7.895 1 23.21 295 ILE A C 1
ATOM 2316 O O . ILE A 1 295 ? -3.247 75.738 9.124 1 23.21 295 ILE A O 1
ATOM 2320 N N . MET B 1 1 ? 38.564 121.755 -20.743 1 20.82 1 MET B N 1
ATOM 2321 C CA . MET B 1 1 ? 39.448 120.662 -20.349 1 20.82 1 MET B CA 1
ATOM 2322 C C . MET B 1 1 ? 38.754 119.73 -19.361 1 20.82 1 MET B C 1
ATOM 2324 O O . MET B 1 1 ? 39.395 118.863 -18.764 1 20.82 1 MET B O 1
ATOM 2328 N N . LYS B 1 2 ? 37.521 120.114 -18.864 1 24.93 2 LYS B N 1
ATOM 2329 C CA . LYS B 1 2 ? 36.75 119.599 -17.735 1 24.93 2 LYS B CA 1
ATOM 2330 C C . LYS B 1 2 ? 36.402 118.127 -17.934 1 24.93 2 LYS B C 1
ATOM 2332 O O . LYS B 1 2 ? 36.199 117.678 -19.064 1 24.93 2 LYS B O 1
ATOM 2337 N N . CYS B 1 3 ? 36.696 117.215 -16.885 1 22.87 3 CYS B N 1
ATOM 2338 C CA . CYS B 1 3 ? 36.958 115.828 -16.518 1 22.87 3 CYS B CA 1
ATOM 2339 C C . CYS B 1 3 ? 35.711 114.971 -16.7 1 22.87 3 CYS B C 1
ATOM 2341 O O . CYS B 1 3 ? 34.726 115.139 -15.978 1 22.87 3 CYS B O 1
ATOM 2343 N N . ASN B 1 4 ? 35.159 114.712 -17.907 1 20.99 4 ASN B N 1
ATOM 2344 C CA . ASN B 1 4 ? 34.001 113.981 -18.411 1 20.99 4 ASN B CA 1
ATOM 2345 C C . ASN B 1 4 ? 34.033 112.517 -17.984 1 20.99 4 ASN B C 1
ATOM 2347 O O . ASN B 1 4 ? 33.352 111.678 -18.576 1 20.99 4 ASN B O 1
ATOM 2351 N N . ILE B 1 5 ? 34.889 112.068 -16.906 1 22.19 5 ILE B N 1
ATOM 2352 C CA . ILE B 1 5 ? 35.461 110.727 -16.847 1 22.19 5 ILE B CA 1
ATOM 2353 C C . ILE B 1 5 ? 34.376 109.719 -16.474 1 22.19 5 ILE B C 1
ATOM 2355 O O . ILE B 1 5 ? 33.842 109.755 -15.363 1 22.19 5 ILE B O 1
ATOM 2359 N N . GLN B 1 6 ? 33.408 109.333 -17.368 1 22.87 6 GLN B N 1
ATOM 2360 C CA . GLN B 1 6 ? 32.169 108.564 -17.301 1 22.87 6 GLN B CA 1
ATOM 2361 C C . GLN B 1 6 ? 32.445 107.107 -16.943 1 22.87 6 GLN B C 1
ATOM 2363 O O . GLN B 1 6 ? 32.99 106.355 -17.754 1 22.87 6 GLN B O 1
ATOM 2368 N N . SER B 1 7 ? 33.036 106.689 -15.731 1 21.43 7 SER B N 1
ATOM 2369 C CA . SER B 1 7 ? 33.641 105.43 -15.31 1 21.43 7 SER B CA 1
ATOM 2370 C C . SER B 1 7 ? 32.612 104.305 -15.279 1 21.43 7 SER B C 1
ATOM 2372 O O . SER B 1 7 ? 31.618 104.385 -14.553 1 21.43 7 SER B O 1
ATOM 2374 N N . LYS B 1 8 ? 32.196 103.639 -16.425 1 24.84 8 LYS B N 1
ATOM 2375 C CA . LYS B 1 8 ? 31.18 102.634 -16.726 1 24.84 8 LYS B CA 1
ATOM 2376 C C . LYS B 1 8 ? 31.477 101.32 -16.009 1 24.84 8 LYS B C 1
ATOM 2378 O O . LYS B 1 8 ? 32.493 100.675 -16.278 1 24.84 8 LYS B O 1
ATOM 2383 N N . ARG B 1 9 ? 31.212 101.051 -14.669 1 23.34 9 ARG B N 1
ATOM 2384 C CA . ARG B 1 9 ? 31.531 99.935 -13.785 1 23.34 9 ARG B CA 1
ATOM 2385 C C . ARG B 1 9 ? 30.82 98.662 -14.233 1 23.34 9 ARG B C 1
ATOM 2387 O O . ARG B 1 9 ? 29.589 98.591 -14.21 1 23.34 9 ARG B O 1
ATOM 2394 N N . THR B 1 10 ? 31.131 97.952 -15.348 1 23.7 10 THR B N 1
ATOM 2395 C CA . THR B 1 10 ? 30.51 96.773 -15.941 1 23.7 10 THR B CA 1
ATOM 2396 C C . THR B 1 10 ? 30.576 95.587 -14.983 1 23.7 10 THR B C 1
ATOM 2398 O O . THR B 1 10 ? 31.664 95.119 -14.64 1 23.7 10 THR B O 1
ATOM 2401 N N . MET B 1 11 ? 29.79 95.392 -13.901 1 24.12 11 MET B N 1
ATOM 2402 C CA . MET B 1 11 ? 29.814 94.364 -12.864 1 24.12 11 MET B CA 1
ATOM 2403 C C . MET B 1 11 ? 29.523 92.988 -13.453 1 24.12 11 MET B C 1
ATOM 2405 O O . MET B 1 11 ? 28.509 92.799 -14.128 1 24.12 11 MET B O 1
ATOM 2409 N N . SER B 1 12 ? 30.476 92.055 -13.878 1 23.93 12 SER B N 1
ATOM 2410 C CA . SER B 1 12 ? 30.513 90.719 -14.464 1 23.93 12 SER B CA 1
ATOM 2411 C C . SER B 1 12 ? 29.81 89.704 -13.57 1 23.93 12 SER B C 1
ATOM 2413 O O . SER B 1 12 ? 30.163 89.55 -12.399 1 23.93 12 SER B O 1
ATOM 2415 N N . THR B 1 13 ? 28.501 89.458 -13.559 1 25.27 13 THR B N 1
ATOM 2416 C CA . THR B 1 13 ? 27.615 88.553 -12.836 1 25.27 13 THR B CA 1
ATOM 2417 C C . THR B 1 13 ? 28.02 87.1 -13.067 1 25.27 13 THR B C 1
ATOM 2419 O O . THR B 1 13 ? 28.208 86.677 -14.21 1 25.27 13 THR B O 1
ATOM 2422 N N . GLY B 1 14 ? 28.79 86.373 -12.184 1 24.6 14 GLY B N 1
ATOM 2423 C CA . GLY B 1 14 ? 29.343 85.031 -12.092 1 24.6 14 GLY B CA 1
ATOM 2424 C C . GLY B 1 14 ? 28.296 83.943 -12.241 1 24.6 14 GLY B C 1
ATOM 2425 O O . GLY B 1 14 ? 27.172 84.084 -11.755 1 24.6 14 GLY B O 1
ATOM 2426 N N . GLY B 1 15 ? 28.194 83.157 -13.363 1 24.42 15 GLY B N 1
ATOM 2427 C CA . GLY B 1 15 ? 27.367 82.085 -13.893 1 24.42 15 GLY B CA 1
ATOM 2428 C C . GLY B 1 15 ? 27.33 80.861 -12.997 1 24.42 15 GLY B C 1
ATOM 2429 O O . GLY B 1 15 ? 28.37 80.27 -12.702 1 24.42 15 GLY B O 1
ATOM 2430 N N . ALA B 1 16 ? 26.51 80.802 -11.948 1 25.97 16 ALA B N 1
ATOM 2431 C CA . ALA B 1 16 ? 26.301 79.695 -11.019 1 25.97 16 ALA B CA 1
ATOM 2432 C C . ALA B 1 16 ? 25.952 78.411 -11.766 1 25.97 16 ALA B C 1
ATOM 2434 O O . ALA B 1 16 ? 25.05 78.4 -12.608 1 25.97 16 ALA B O 1
ATOM 2435 N N . GLU B 1 17 ? 26.959 77.551 -12.08 1 26.73 17 GLU B N 1
ATOM 2436 C CA . GLU B 1 17 ? 26.889 76.217 -12.668 1 26.73 17 GLU B CA 1
ATOM 2437 C C . GLU B 1 17 ? 25.937 75.318 -11.883 1 26.73 17 GLU B C 1
ATOM 2439 O O . GLU B 1 17 ? 26.075 75.17 -10.667 1 26.73 17 GLU B O 1
ATOM 2444 N N . SER B 1 18 ? 24.623 75.234 -12.16 1 25.77 18 SER B N 1
ATOM 2445 C CA . SER B 1 18 ? 23.573 74.36 -11.646 1 25.77 18 SER B CA 1
ATOM 2446 C C . SER B 1 18 ? 23.972 72.892 -11.759 1 25.77 18 SER B C 1
ATOM 2448 O O . SER B 1 18 ? 24.322 72.42 -12.843 1 25.77 18 SER B O 1
ATOM 2450 N N . SER B 1 19 ? 24.707 72.36 -10.772 1 25.71 19 SER B N 1
ATOM 2451 C CA . SER B 1 19 ? 24.995 70.935 -10.646 1 25.71 19 SER B CA 1
ATOM 2452 C C . SER B 1 19 ? 23.722 70.103 -10.76 1 25.71 19 SER B C 1
ATOM 2454 O O . SER B 1 19 ? 22.749 70.346 -10.044 1 25.71 19 SER B O 1
ATOM 2456 N N . GLU B 1 20 ? 23.366 69.654 -11.948 1 25.77 20 GLU B N 1
ATOM 2457 C CA . GLU B 1 20 ? 22.335 68.675 -12.282 1 25.77 20 GLU B CA 1
ATOM 2458 C C . GLU B 1 20 ? 22.477 67.413 -11.436 1 25.77 20 GLU B C 1
ATOM 2460 O O . GLU B 1 20 ? 23.491 66.717 -11.516 1 25.77 20 GLU B O 1
ATOM 2465 N N . TYR B 1 21 ? 22.086 67.394 -10.165 1 28.17 21 TYR B N 1
ATOM 2466 C CA . TYR B 1 21 ? 21.905 66.171 -9.392 1 28.17 21 TYR B CA 1
ATOM 2467 C C . TYR B 1 21 ? 21.022 65.179 -10.139 1 28.17 21 TYR B C 1
ATOM 2469 O O . TYR B 1 21 ? 19.857 65.467 -10.423 1 28.17 21 TYR B O 1
ATOM 2477 N N . THR B 1 22 ? 21.63 64.484 -11.122 1 28.37 22 THR B N 1
ATOM 2478 C CA . THR B 1 22 ? 20.973 63.343 -11.748 1 28.37 22 THR B CA 1
ATOM 2479 C C . THR B 1 22 ? 20.376 62.416 -10.693 1 28.37 22 THR B C 1
ATOM 2481 O O . THR B 1 22 ? 21.052 62.046 -9.731 1 28.37 22 THR B O 1
ATOM 2484 N N . GLU B 1 23 ? 19.067 62.474 -10.531 1 29.28 23 GLU B N 1
ATOM 2485 C CA . GLU B 1 23 ? 18.124 61.621 -9.813 1 29.28 23 GLU B CA 1
ATOM 2486 C C . GLU B 1 23 ? 18.412 60.144 -10.068 1 29.28 23 GLU B C 1
ATOM 2488 O O . GLU B 1 23 ? 17.925 59.57 -11.044 1 29.28 23 GLU B O 1
ATOM 2493 N N . GLU B 1 24 ? 19.67 59.672 -9.96 1 33.79 24 GLU B N 1
ATOM 2494 C CA . GLU B 1 24 ? 19.903 58.235 -10.069 1 33.79 24 GLU B CA 1
ATOM 2495 C C . GLU B 1 24 ? 19.176 57.472 -8.965 1 33.79 24 GLU B C 1
ATOM 2497 O O . GLU B 1 24 ? 19.257 56.244 -8.895 1 33.79 24 GLU B O 1
ATOM 2502 N N . SER B 1 25 ? 18.667 58.189 -7.949 1 34.64 25 SER B N 1
ATOM 2503 C CA . SER B 1 25 ? 18.306 57.346 -6.814 1 34.64 25 SER B CA 1
ATOM 2504 C C . SER B 1 25 ? 17.091 56.481 -7.132 1 34.64 25 SER B C 1
ATOM 2506 O O . SER B 1 25 ? 16.728 55.599 -6.351 1 34.64 25 SER B O 1
ATOM 2508 N N . SER B 1 26 ? 16.224 56.982 -8.012 1 37.31 26 SER B N 1
ATOM 2509 C CA . SER B 1 26 ? 14.954 56.266 -7.974 1 37.31 26 SER B CA 1
ATOM 2510 C C . SER B 1 26 ? 15.084 54.876 -8.588 1 37.31 26 SER B C 1
ATOM 2512 O O . SER B 1 26 ? 14.165 54.06 -8.492 1 37.31 26 SER B O 1
ATOM 2514 N N . ASP B 1 27 ? 16.107 54.763 -9.484 1 36.18 27 ASP B N 1
ATOM 2515 C CA . ASP B 1 27 ? 16.042 53.493 -10.201 1 36.18 27 ASP B CA 1
ATOM 2516 C C . ASP B 1 27 ? 16.441 52.33 -9.296 1 36.18 27 ASP B C 1
ATOM 2518 O O . ASP B 1 27 ? 16.251 51.166 -9.652 1 36.18 27 ASP B O 1
ATOM 2522 N N . ASN B 1 28 ? 17.275 52.68 -8.258 1 35.64 28 ASN B N 1
ATOM 2523 C CA . ASN B 1 28 ? 17.717 51.516 -7.498 1 35.64 28 ASN B CA 1
ATOM 2524 C C . ASN B 1 28 ? 16.589 50.943 -6.645 1 35.64 28 ASN B C 1
ATOM 2526 O O . ASN B 1 28 ? 16.689 49.818 -6.151 1 35.64 28 ASN B O 1
ATOM 2530 N N . GLU B 1 29 ? 15.657 51.846 -6.149 1 37.08 29 GLU B N 1
ATOM 2531 C CA . GLU B 1 29 ? 14.614 51.269 -5.307 1 37.08 29 GLU B CA 1
ATOM 2532 C C . GLU B 1 29 ? 13.669 50.391 -6.122 1 37.08 29 GLU B C 1
ATOM 2534 O O . GLU B 1 29 ? 13.133 49.405 -5.612 1 37.08 29 GLU B O 1
ATOM 2539 N N . SER B 1 30 ? 13.343 50.841 -7.39 1 39.23 30 SER B N 1
ATOM 2540 C CA . SER B 1 30 ? 12.413 50.016 -8.154 1 39.23 30 SER B CA 1
ATOM 2541 C C . SER B 1 30 ? 13.039 48.675 -8.522 1 39.23 30 SER B C 1
ATOM 2543 O O . SER B 1 30 ? 12.334 47.738 -8.902 1 39.23 30 SER B O 1
ATOM 2545 N N . THR B 1 31 ? 14.376 48.643 -8.72 1 37.4 31 THR B N 1
ATOM 2546 C CA . THR B 1 31 ? 14.962 47.37 -9.127 1 37.4 31 THR B CA 1
ATOM 2547 C C . THR B 1 31 ? 15.003 46.395 -7.954 1 37.4 31 THR B C 1
ATOM 2549 O O . THR B 1 31 ? 15.195 45.192 -8.146 1 37.4 31 THR B O 1
ATOM 2552 N N . GLN B 1 32 ? 15.175 46.925 -6.738 1 37.06 32 GLN B N 1
ATOM 2553 C CA . GLN B 1 32 ? 15.197 45.948 -5.655 1 37.06 32 GLN B CA 1
ATOM 2554 C C . GLN B 1 32 ? 13.826 45.305 -5.466 1 37.06 32 GLN B C 1
ATOM 2556 O O . GLN B 1 32 ? 13.706 44.266 -4.814 1 37.06 32 GLN B O 1
ATOM 2561 N N . LEU B 1 33 ? 12.674 46.012 -5.59 1 39.45 33 LEU B N 1
ATOM 2562 C CA . LEU B 1 33 ? 11.349 45.423 -5.433 1 39.45 33 LEU B CA 1
ATOM 2563 C C . LEU B 1 33 ? 11.086 44.381 -6.515 1 39.45 33 LEU B C 1
ATOM 2565 O O . LEU B 1 33 ? 10.169 43.566 -6.388 1 39.45 33 LEU B O 1
ATOM 2569 N N . LEU B 1 34 ? 11.571 44.513 -7.78 1 37.36 34 LEU B N 1
ATOM 2570 C CA . LEU B 1 34 ? 11.157 43.673 -8.899 1 37.36 34 LEU B CA 1
ATOM 2571 C C . LEU B 1 34 ? 11.72 42.263 -8.758 1 37.36 34 LEU B C 1
ATOM 2573 O O . LEU B 1 34 ? 11.051 41.286 -9.099 1 37.36 34 LEU B O 1
ATOM 2577 N N . ARG B 1 35 ? 13.093 42.035 -8.908 1 40.96 35 ARG B N 1
ATOM 2578 C CA . ARG B 1 35 ? 13.63 40.774 -9.408 1 40.96 35 ARG B CA 1
ATOM 2579 C C . ARG B 1 35 ? 13.664 39.719 -8.308 1 40.96 35 ARG B C 1
ATOM 2581 O O . ARG B 1 35 ? 14.058 38.576 -8.549 1 40.96 35 ARG B O 1
ATOM 2588 N N . GLY B 1 36 ? 13.971 40.033 -7.028 1 40.83 36 GLY B N 1
ATOM 2589 C CA . GLY B 1 36 ? 14.095 39.013 -5.999 1 40.83 36 GLY B CA 1
ATOM 2590 C C . GLY B 1 36 ? 12.767 38.388 -5.616 1 40.83 36 GLY B C 1
ATOM 2591 O O . GLY B 1 36 ? 11.783 39.096 -5.392 1 40.83 36 GLY B O 1
ATOM 2592 N N . ASN B 1 37 ? 12.516 37.139 -6.101 1 47.04 37 ASN B N 1
ATOM 2593 C CA . ASN B 1 37 ? 11.265 36.451 -5.803 1 47.04 37 ASN B CA 1
ATOM 2594 C C . ASN B 1 37 ? 10.783 36.751 -4.386 1 47.04 37 ASN B C 1
ATOM 2596 O O . ASN B 1 37 ? 11.557 36.664 -3.431 1 47.04 37 ASN B O 1
ATOM 2600 N N . SER B 1 38 ? 9.793 37.591 -4.07 1 55.16 38 SER B N 1
ATOM 2601 C CA . SER B 1 38 ? 9.179 37.845 -2.771 1 55.16 38 SER B CA 1
ATOM 2602 C C . SER B 1 38 ? 9.261 36.617 -1.87 1 55.16 38 SER B C 1
ATOM 2604 O O . SER B 1 38 ? 9.34 35.488 -2.358 1 55.16 38 SER B O 1
ATOM 2606 N N . PRO B 1 39 ? 9.81 36.848 -0.569 1 58.38 39 PRO B N 1
ATOM 2607 C CA . PRO B 1 39 ? 9.865 35.75 0.399 1 58.38 39 PRO B CA 1
ATOM 2608 C C . PRO B 1 39 ? 8.721 34.754 0.226 1 58.38 39 PRO B C 1
ATOM 2610 O O . PRO B 1 39 ? 8.907 33.552 0.436 1 58.38 39 PRO B O 1
ATOM 2613 N N . CYS B 1 40 ? 7.623 35.274 -0.282 1 64.51 40 CYS B N 1
ATOM 2614 C CA . CYS B 1 40 ? 6.481 34.398 -0.521 1 64.51 40 CYS B CA 1
ATOM 2615 C C . CYS B 1 40 ? 6.716 33.515 -1.741 1 64.51 40 CYS B C 1
ATOM 2617 O O . CYS B 1 40 ? 6.366 32.334 -1.734 1 64.51 40 CYS B O 1
ATOM 2619 N N . GLU B 1 41 ? 7.318 34.167 -2.768 1 67.29 41 GLU B N 1
ATOM 2620 C CA . GLU B 1 41 ? 7.578 33.397 -3.981 1 67.29 41 GLU B CA 1
ATOM 2621 C C . GLU B 1 41 ? 8.636 32.325 -3.737 1 67.29 41 GLU B C 1
ATOM 2623 O O . GLU B 1 41 ? 8.518 31.204 -4.236 1 67.29 41 GLU B O 1
ATOM 2628 N N . GLU B 1 42 ? 9.661 32.697 -3.008 1 68.76 42 GLU B N 1
ATOM 2629 C CA . GLU B 1 42 ? 10.708 31.732 -2.688 1 68.76 42 GLU B CA 1
ATOM 2630 C C . GLU B 1 42 ? 10.151 30.561 -1.882 1 68.76 42 GLU B C 1
ATOM 2632 O O . GLU B 1 42 ? 10.553 29.414 -2.086 1 68.76 42 GLU B O 1
ATOM 2637 N N . ARG B 1 43 ? 9.256 30.84 -1.027 1 73.68 43 ARG B N 1
ATOM 2638 C CA . ARG B 1 43 ? 8.63 29.78 -0.243 1 73.68 43 ARG B CA 1
ATOM 2639 C C . ARG B 1 43 ? 7.8 28.859 -1.131 1 73.68 43 ARG B C 1
ATOM 2641 O O . ARG B 1 43 ? 7.792 27.642 -0.936 1 73.68 43 ARG B O 1
ATOM 2648 N N . ARG B 1 44 ? 7.213 29.528 -2.141 1 77 44 ARG B N 1
ATOM 2649 C CA . ARG B 1 44 ? 6.399 28.731 -3.053 1 77 44 ARG B CA 1
ATOM 2650 C C . ARG B 1 44 ? 7.269 27.81 -3.902 1 77 44 ARG B C 1
ATOM 2652 O O . ARG B 1 44 ? 6.924 26.647 -4.118 1 77 44 ARG B O 1
ATOM 2659 N N . ILE B 1 45 ? 8.39 28.318 -4.36 1 79.62 45 ILE B N 1
ATOM 2660 C CA . ILE B 1 45 ? 9.296 27.528 -5.186 1 79.62 45 ILE B CA 1
ATOM 2661 C C . ILE B 1 45 ? 9.913 26.409 -4.35 1 79.62 45 ILE B C 1
ATOM 2663 O O . ILE B 1 45 ? 10.068 25.282 -4.828 1 79.62 45 ILE B O 1
ATOM 2667 N N . SER B 1 46 ? 10.257 26.721 -3.204 1 82.4 46 SER B N 1
ATOM 2668 C CA . SER B 1 46 ? 10.835 25.717 -2.316 1 82.4 46 SER B CA 1
ATOM 2669 C C . SER B 1 46 ? 9.824 24.625 -1.984 1 82.4 46 SER B C 1
ATOM 2671 O O . SER B 1 46 ? 10.177 23.446 -1.913 1 82.4 46 SER B O 1
ATOM 2673 N N . THR B 1 47 ? 8.619 25.013 -1.854 1 85.71 47 THR B N 1
ATOM 2674 C CA . THR B 1 47 ? 7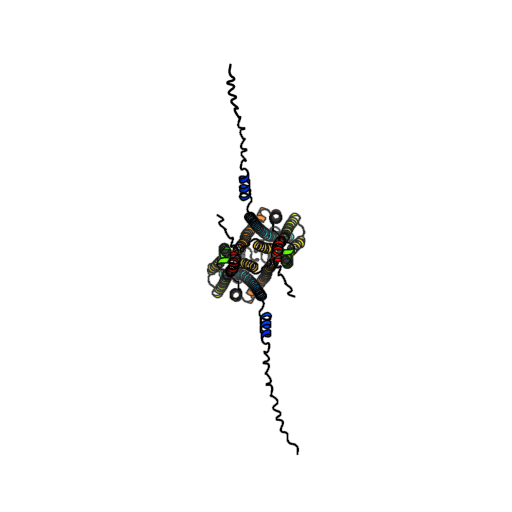.565 24.042 -1.581 1 85.71 47 THR B CA 1
ATOM 2675 C C . THR B 1 47 ? 7.337 23.137 -2.788 1 85.71 47 THR B C 1
ATOM 2677 O O . THR B 1 47 ? 7.202 21.921 -2.642 1 85.71 47 THR B O 1
ATOM 2680 N N . LEU B 1 48 ? 7.356 23.727 -3.936 1 87.17 48 LEU B N 1
ATOM 2681 C CA . LEU B 1 48 ? 7.162 22.953 -5.158 1 87.17 48 LEU B CA 1
ATOM 2682 C C . LEU B 1 48 ? 8.327 21.995 -5.385 1 87.17 48 LEU B C 1
ATOM 2684 O O . LEU B 1 48 ? 8.124 20.852 -5.8 1 87.17 48 LEU B O 1
ATOM 2688 N N . ARG B 1 49 ? 9.474 22.524 -5.174 1 90.14 49 ARG B N 1
ATOM 2689 C CA . ARG B 1 49 ? 10.656 21.679 -5.312 1 90.14 49 ARG B CA 1
ATOM 2690 C C . ARG B 1 49 ? 10.579 20.475 -4.38 1 90.14 49 ARG B C 1
ATOM 2692 O O . ARG B 1 49 ? 10.818 19.341 -4.801 1 90.14 49 ARG B O 1
ATOM 2699 N N . ASN B 1 50 ? 10.242 20.65 -3.169 1 92.29 50 ASN B N 1
ATOM 2700 C CA . ASN B 1 50 ? 10.138 19.558 -2.207 1 92.29 50 ASN B CA 1
ATOM 2701 C C . ASN B 1 50 ? 9.03 18.58 -2.587 1 92.29 50 ASN B C 1
ATOM 2703 O O . ASN B 1 50 ? 9.172 17.371 -2.4 1 92.29 50 ASN B O 1
ATOM 2707 N N . GLN B 1 51 ? 8.009 19.108 -3.165 1 92.29 51 GLN B N 1
ATOM 2708 C CA . GLN B 1 51 ? 6.913 18.242 -3.586 1 92.29 51 GLN B CA 1
ATOM 2709 C C . GLN B 1 51 ? 7.333 17.349 -4.749 1 92.29 51 GLN B C 1
ATOM 2711 O O . GLN B 1 51 ? 7.039 16.152 -4.757 1 92.29 51 GLN B O 1
ATOM 2716 N N . VAL B 1 52 ? 8.021 17.893 -5.609 1 93.44 52 VAL B N 1
ATOM 2717 C CA . VAL B 1 52 ? 8.481 17.139 -6.771 1 93.44 52 VAL B CA 1
ATOM 2718 C C . VAL B 1 52 ? 9.492 16.082 -6.334 1 93.44 52 VAL B C 1
ATOM 2720 O O . VAL B 1 52 ? 9.455 14.944 -6.808 1 93.44 52 VAL B O 1
ATOM 2723 N N . VAL B 1 53 ? 10.339 16.455 -5.44 1 96.01 53 VAL B N 1
ATOM 2724 C CA . VAL B 1 53 ? 11.351 15.528 -4.946 1 96.01 53 VAL B CA 1
ATOM 2725 C C . VAL B 1 53 ? 10.677 14.355 -4.238 1 96.01 53 VAL B C 1
ATOM 2727 O O . VAL B 1 53 ? 11.072 13.201 -4.421 1 96.01 53 VAL B O 1
ATOM 2730 N N . ILE B 1 54 ? 9.63 14.608 -3.496 1 96.44 54 ILE B N 1
ATOM 2731 C CA . ILE B 1 54 ? 8.936 13.561 -2.755 1 96.44 54 ILE B CA 1
ATOM 2732 C C . ILE B 1 54 ? 8.257 12.601 -3.729 1 96.44 54 ILE B C 1
ATOM 2734 O O . ILE B 1 54 ? 8.275 11.385 -3.526 1 96.44 54 ILE B O 1
ATOM 2738 N N . ILE B 1 55 ? 7.736 13.095 -4.815 1 95.91 55 ILE B N 1
ATOM 2739 C CA . ILE B 1 55 ? 7.093 12.263 -5.827 1 95.91 55 ILE B CA 1
ATOM 2740 C C . ILE B 1 55 ? 8.138 11.385 -6.512 1 95.91 55 ILE B C 1
ATOM 2742 O O . ILE B 1 55 ? 7.909 10.192 -6.73 1 95.91 55 ILE B O 1
ATOM 2746 N N . LEU B 1 56 ? 9.236 11.983 -6.794 1 96.54 56 LEU B N 1
ATOM 2747 C CA . LEU B 1 56 ? 10.311 11.241 -7.445 1 96.54 56 LEU B CA 1
ATOM 2748 C C . LEU B 1 56 ? 10.85 10.148 -6.528 1 96.54 56 LEU B C 1
ATOM 2750 O O . LEU B 1 56 ? 11.073 9.018 -6.967 1 96.54 56 LEU B O 1
ATOM 2754 N N . VAL B 1 57 ? 11.026 10.495 -5.296 1 96.98 57 VAL B N 1
ATOM 2755 C CA . VAL B 1 57 ? 11.494 9.526 -4.31 1 96.98 57 VAL B CA 1
ATOM 2756 C C . VAL B 1 57 ? 10.504 8.367 -4.215 1 96.98 57 VAL B C 1
ATOM 2758 O O . VAL B 1 57 ? 10.907 7.203 -4.151 1 96.98 57 VAL B O 1
ATOM 2761 N N . HIS B 1 58 ? 9.253 8.715 -4.256 1 96.91 58 HIS B N 1
ATOM 2762 C CA . HIS B 1 58 ? 8.222 7.687 -4.176 1 96.91 58 HIS B CA 1
ATOM 2763 C C . HIS B 1 58 ? 8.263 6.771 -5.395 1 96.91 58 HIS B C 1
ATOM 2765 O O . HIS B 1 58 ? 8.153 5.55 -5.263 1 96.91 58 HIS B O 1
ATOM 2771 N N . ILE B 1 59 ? 8.397 7.303 -6.555 1 95.98 59 ILE B N 1
ATOM 2772 C CA . ILE B 1 59 ? 8.438 6.545 -7.801 1 95.98 59 ILE B CA 1
ATOM 2773 C C . ILE B 1 59 ? 9.629 5.59 -7.784 1 95.98 59 ILE B C 1
ATOM 2775 O O . ILE B 1 59 ? 9.487 4.404 -8.093 1 95.98 59 ILE B O 1
ATOM 2779 N N . PHE B 1 60 ? 10.737 6.073 -7.37 1 96.22 60 PHE B N 1
ATOM 2780 C CA . PHE B 1 60 ? 11.941 5.251 -7.342 1 96.22 60 PHE B CA 1
ATOM 2781 C C . PHE B 1 60 ? 11.841 4.183 -6.259 1 96.22 60 PHE B C 1
ATOM 2783 O O . PHE B 1 60 ? 12.235 3.035 -6.474 1 96.22 60 PHE B O 1
ATOM 2790 N N . MET B 1 61 ? 11.354 4.558 -5.145 1 95.47 61 MET B N 1
ATOM 2791 C CA . MET B 1 61 ? 11.22 3.598 -4.052 1 95.47 61 MET B CA 1
ATOM 2792 C C . MET B 1 61 ? 10.28 2.461 -4.439 1 95.47 61 MET B C 1
ATOM 2794 O O . MET B 1 61 ? 10.593 1.29 -4.221 1 95.47 61 MET B O 1
ATOM 2798 N N . THR B 1 62 ? 9.176 2.834 -5.058 1 94.31 62 THR B N 1
ATOM 2799 C CA . THR B 1 62 ? 8.207 1.825 -5.471 1 94.31 62 THR B CA 1
ATOM 2800 C C . THR B 1 62 ? 8.801 0.908 -6.536 1 94.31 62 THR B C 1
ATOM 2802 O O . THR B 1 62 ? 8.605 -0.308 -6.495 1 94.31 62 THR B O 1
ATOM 2805 N N . SER B 1 63 ? 9.522 1.448 -7.416 1 93.88 63 SER B N 1
ATOM 2806 C CA . SER B 1 63 ? 10.158 0.668 -8.473 1 93.88 63 SER B CA 1
ATOM 2807 C C . SER B 1 63 ? 11.195 -0.293 -7.903 1 93.88 63 SER B C 1
ATOM 2809 O O . SER B 1 63 ? 11.133 -1.5 -8.15 1 93.88 63 SER B O 1
ATOM 2811 N N . VAL B 1 64 ? 12.049 0.223 -7.072 1 94.49 64 VAL B N 1
ATOM 2812 C CA . VAL B 1 64 ? 13.147 -0.576 -6.539 1 94.49 64 VAL B CA 1
ATOM 2813 C C . VAL B 1 64 ? 12.595 -1.673 -5.63 1 94.49 64 VAL B C 1
ATOM 2815 O O . VAL B 1 64 ? 12.981 -2.838 -5.748 1 94.49 64 VAL B O 1
ATOM 2818 N N . THR B 1 65 ? 11.707 -1.308 -4.793 1 93.02 65 THR B N 1
ATOM 2819 C CA . THR B 1 65 ? 11.161 -2.261 -3.833 1 93.02 65 THR B CA 1
ATOM 2820 C C . THR B 1 65 ? 10.424 -3.389 -4.549 1 93.02 65 THR B C 1
ATOM 2822 O O . THR B 1 65 ? 10.557 -4.557 -4.18 1 93.02 65 THR B O 1
ATOM 2825 N N . THR B 1 66 ? 9.743 -3.11 -5.57 1 91.01 66 THR B N 1
ATOM 2826 C CA . THR B 1 66 ? 8.979 -4.124 -6.288 1 91.01 66 THR B CA 1
ATOM 2827 C C . THR B 1 66 ? 9.899 -4.986 -7.147 1 91.01 66 THR B C 1
ATOM 2829 O O . THR B 1 66 ? 9.813 -6.216 -7.118 1 91.01 66 THR B O 1
ATOM 2832 N N . ILE B 1 67 ? 10.72 -4.369 -7.806 1 92.05 67 ILE B N 1
ATOM 2833 C CA . ILE B 1 67 ? 11.552 -5.075 -8.774 1 92.05 67 ILE B CA 1
ATOM 2834 C C . ILE B 1 67 ? 12.52 -6.002 -8.042 1 92.05 67 ILE B C 1
ATOM 2836 O O . ILE B 1 67 ? 12.811 -7.104 -8.514 1 92.05 67 ILE B O 1
ATOM 2840 N N . TYR B 1 68 ? 13.026 -5.591 -6.894 1 93.41 68 TYR B N 1
ATOM 2841 C CA . TYR B 1 68 ? 14.054 -6.44 -6.303 1 93.41 68 TYR B CA 1
ATOM 2842 C C . TYR B 1 68 ? 13.451 -7.729 -5.757 1 93.41 68 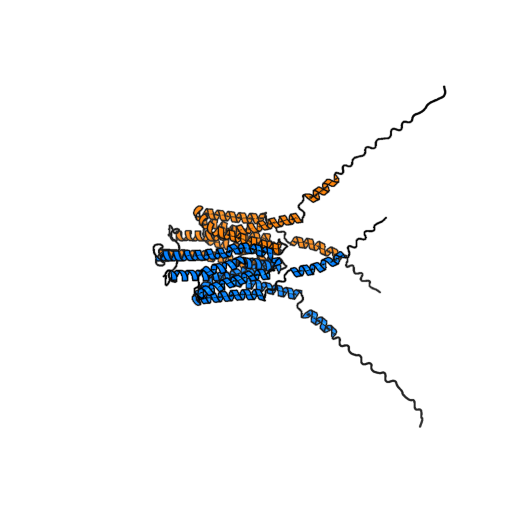TYR B C 1
ATOM 2844 O O . TYR B 1 68 ? 14.128 -8.757 -5.688 1 93.41 68 TYR B O 1
ATOM 2852 N N . TRP B 1 69 ? 12.183 -7.701 -5.431 1 90.63 69 TRP B N 1
ATOM 2853 C CA . TRP B 1 69 ? 11.523 -8.938 -5.026 1 90.63 69 TRP B CA 1
ATOM 2854 C C . TRP B 1 69 ? 11.334 -9.869 -6.219 1 90.63 69 TRP B C 1
ATOM 2856 O O . TRP B 1 69 ? 11.499 -11.086 -6.098 1 90.63 69 TRP B O 1
ATOM 2866 N N . ILE B 1 70 ? 11.044 -9.313 -7.318 1 88.92 70 ILE B N 1
ATOM 2867 C CA . ILE B 1 70 ? 10.82 -10.111 -8.518 1 88.92 70 ILE B CA 1
ATOM 2868 C C . ILE B 1 70 ? 12.142 -10.709 -8.995 1 88.92 70 ILE B C 1
ATOM 2870 O O . ILE B 1 70 ? 12.22 -11.905 -9.287 1 88.92 70 ILE B O 1
ATOM 2874 N N . VAL B 1 71 ? 13.139 -9.918 -8.996 1 91.22 71 VAL B N 1
ATOM 2875 C CA . VAL B 1 71 ? 14.454 -10.363 -9.446 1 91.22 71 VAL B CA 1
ATOM 2876 C C . VAL B 1 71 ? 14.981 -11.448 -8.51 1 91.22 71 VAL B C 1
ATOM 2878 O O . VAL B 1 71 ? 15.495 -12.473 -8.964 1 91.22 71 VAL B O 1
ATOM 2881 N N . LEU B 1 72 ? 14.843 -11.241 -7.242 1 93.07 72 LEU B N 1
ATOM 2882 C CA . LEU B 1 72 ? 15.336 -12.198 -6.258 1 93.07 72 LEU B CA 1
ATOM 2883 C C . LEU B 1 72 ? 14.604 -13.53 -6.381 1 93.07 72 LEU B C 1
ATOM 2885 O O . LEU B 1 72 ? 15.222 -14.594 -6.292 1 93.07 72 LEU B O 1
ATOM 2889 N N . THR B 1 73 ? 13.336 -13.485 -6.571 1 90.08 73 THR B N 1
ATOM 2890 C CA . THR B 1 73 ? 12.548 -14.703 -6.718 1 90.08 73 THR B CA 1
ATOM 2891 C C . THR B 1 73 ? 13.006 -15.501 -7.936 1 90.08 73 THR B C 1
ATOM 2893 O O . THR B 1 73 ? 13.291 -16.695 -7.831 1 90.08 73 THR B O 1
ATOM 2896 N N . GLN B 1 74 ? 13.095 -14.837 -9.026 1 87.11 74 GLN B N 1
ATOM 2897 C CA . GLN B 1 74 ? 13.479 -15.509 -10.263 1 87.11 74 GLN B CA 1
ATOM 2898 C C . GLN B 1 74 ? 14.914 -16.023 -10.187 1 87.11 74 GLN B C 1
ATOM 2900 O O . GLN B 1 74 ? 15.223 -17.095 -10.713 1 87.11 74 GLN B O 1
ATOM 2905 N N . TYR B 1 75 ? 15.726 -15.301 -9.562 1 92.21 75 TYR B N 1
ATOM 2906 C CA . TYR B 1 75 ? 17.115 -15.722 -9.421 1 92.21 75 TYR B CA 1
ATOM 2907 C C . TYR B 1 75 ? 17.223 -16.964 -8.544 1 92.21 75 TYR B C 1
ATOM 2909 O O . TYR B 1 75 ? 17.967 -17.894 -8.863 1 92.21 75 TYR B O 1
ATOM 2917 N N . LEU B 1 76 ? 16.563 -16.996 -7.398 1 92.12 76 LEU B N 1
ATOM 2918 C CA . LEU B 1 76 ? 16.629 -18.125 -6.478 1 92.12 76 LEU B CA 1
ATOM 2919 C C . LEU B 1 76 ? 16.054 -19.384 -7.12 1 92.12 76 LEU B C 1
ATOM 2921 O O . LEU B 1 76 ? 16.557 -20.487 -6.894 1 92.12 76 LEU B O 1
ATOM 2925 N N . VAL B 1 77 ? 15.019 -19.219 -7.917 1 87.2 77 VAL B N 1
ATOM 2926 C CA . VAL B 1 77 ? 14.457 -20.369 -8.617 1 87.2 77 VAL B CA 1
ATOM 2927 C C . VAL B 1 77 ? 15.487 -20.934 -9.593 1 87.2 77 VAL B C 1
ATOM 2929 O O . VAL B 1 77 ? 15.713 -22.145 -9.634 1 87.2 77 VAL B O 1
ATOM 2932 N N . ASP B 1 78 ? 16.068 -20.042 -10.317 1 86.53 78 ASP B N 1
ATOM 2933 C CA . ASP B 1 78 ? 17.062 -20.463 -11.299 1 86.53 78 ASP B CA 1
ATOM 2934 C C . ASP B 1 78 ? 18.266 -21.111 -10.62 1 86.53 78 ASP B C 1
ATOM 2936 O O . ASP B 1 78 ? 18.745 -22.158 -11.06 1 86.53 78 ASP B O 1
ATOM 2940 N N . ARG B 1 79 ? 18.761 -20.537 -9.618 1 89.29 79 ARG B N 1
ATOM 2941 C CA . ARG B 1 79 ? 19.941 -21.037 -8.92 1 89.29 79 ARG B CA 1
ATOM 2942 C C . ARG B 1 79 ? 19.662 -22.389 -8.272 1 89.29 79 ARG B C 1
ATOM 2944 O O . ARG B 1 79 ? 20.459 -23.321 -8.398 1 89.29 79 ARG B O 1
ATOM 2951 N N . LEU B 1 80 ? 18.574 -22.554 -7.543 1 87.14 80 LEU B N 1
ATOM 2952 C CA . LEU B 1 80 ? 18.258 -23.797 -6.847 1 87.14 80 LEU B CA 1
ATOM 2953 C C . LEU B 1 80 ? 17.897 -24.898 -7.838 1 87.14 80 LEU B C 1
ATOM 2955 O O . LEU B 1 80 ? 18.181 -26.074 -7.597 1 87.14 80 LEU B O 1
ATOM 2959 N N . ALA B 1 81 ? 17.289 -24.471 -8.901 1 82.81 81 ALA B N 1
ATOM 2960 C CA . ALA B 1 81 ? 17.006 -25.449 -9.948 1 82.81 81 ALA B CA 1
ATOM 2961 C C . ALA B 1 81 ? 18.296 -26.003 -10.546 1 82.81 81 ALA B C 1
ATOM 2963 O O . ALA B 1 81 ? 18.41 -27.208 -10.783 1 82.81 81 ALA B O 1
ATOM 2964 N N . ARG B 1 82 ? 19.237 -25.231 -10.774 1 82.6 82 ARG B N 1
ATOM 2965 C CA . ARG B 1 82 ? 20.519 -25.655 -11.327 1 82.6 82 ARG B CA 1
ATOM 2966 C C . ARG B 1 82 ? 21.281 -26.528 -10.336 1 82.6 82 ARG B C 1
ATOM 2968 O O . ARG B 1 82 ? 21.917 -27.509 -10.726 1 82.6 82 ARG B O 1
ATOM 2975 N N . GLU B 1 83 ? 21.225 -26.115 -9.149 1 81.76 83 GLU B N 1
ATOM 2976 C CA . GLU B 1 83 ? 21.913 -26.893 -8.123 1 81.76 83 GLU B CA 1
ATOM 2977 C C . GLU B 1 83 ? 21.275 -28.269 -7.953 1 81.76 83 GLU B C 1
ATOM 2979 O O . GLU B 1 83 ? 21.957 -29.237 -7.61 1 81.76 83 GLU B O 1
ATOM 2984 N N . ALA B 1 84 ? 19.956 -28.346 -8.159 1 75.15 84 ALA B N 1
ATOM 2985 C CA . ALA B 1 84 ? 19.264 -29.629 -8.063 1 75.15 84 ALA B CA 1
ATOM 2986 C C . ALA B 1 84 ? 19.399 -30.423 -9.36 1 75.15 84 ALA B C 1
ATOM 2988 O O . ALA B 1 84 ? 18.932 -31.561 -9.45 1 75.15 84 ALA B O 1
ATOM 2989 N N . GLY B 1 85 ? 20.222 -29.956 -10.319 1 66.38 85 GLY B N 1
ATOM 2990 C CA . GLY B 1 85 ? 20.523 -30.677 -11.545 1 66.38 85 GLY B CA 1
ATOM 2991 C C . GLY B 1 85 ? 19.499 -30.446 -12.64 1 66.38 85 GLY B C 1
ATOM 2992 O O . GLY B 1 85 ? 19.478 -31.167 -13.64 1 66.38 85 GLY B O 1
ATOM 2993 N N . TYR B 1 86 ? 18.546 -29.582 -12.404 1 59.49 86 TYR B N 1
ATOM 2994 C CA . TYR B 1 86 ? 17.507 -29.372 -13.406 1 59.49 86 TYR B CA 1
ATOM 2995 C C . TYR B 1 86 ? 17.96 -28.371 -14.461 1 59.49 86 TYR B C 1
ATOM 2997 O O . TYR B 1 86 ? 18.568 -27.348 -14.135 1 59.49 86 TYR B O 1
ATOM 3005 N N . VAL B 1 87 ? 18.732 -28.858 -15.486 1 50.27 87 VAL B N 1
ATOM 3006 C CA . VAL B 1 87 ? 19.225 -27.923 -16.492 1 50.27 87 VAL B CA 1
ATOM 3007 C C . VAL B 1 87 ? 18.206 -26.805 -16.702 1 50.27 87 VAL B C 1
ATOM 3009 O O . VAL B 1 87 ? 18.552 -25.623 -16.645 1 50.27 87 VAL B O 1
ATOM 3012 N N . ASN B 1 88 ? 17.337 -26.915 -17.889 1 43.02 88 ASN B N 1
ATOM 3013 C CA . ASN B 1 88 ? 16.54 -25.871 -18.523 1 43.02 88 ASN B CA 1
ATOM 3014 C C . ASN B 1 88 ? 15.264 -25.585 -17.736 1 43.02 88 ASN B C 1
ATOM 3016 O O . ASN B 1 88 ? 14.202 -26.126 -18.049 1 43.02 88 ASN B O 1
ATOM 3020 N N . ILE B 1 89 ? 15.413 -25.446 -16.608 1 42.14 89 ILE B N 1
ATOM 3021 C CA . ILE B 1 89 ? 14.229 -25.284 -15.771 1 42.14 89 ILE B CA 1
ATOM 3022 C C . ILE B 1 89 ? 13.403 -24.101 -16.27 1 42.14 89 ILE B C 1
ATOM 3024 O O . ILE B 1 89 ? 12.308 -23.843 -15.764 1 42.14 89 ILE B O 1
ATOM 3028 N N . SER B 1 90 ? 14.249 -23.22 -16.909 1 39.93 90 SER B N 1
ATOM 3029 C CA . SER B 1 90 ? 13.381 -22.222 -17.527 1 39.93 90 SER B CA 1
ATOM 3030 C C . SER B 1 90 ? 12.178 -22.876 -18.198 1 39.93 90 SER B C 1
ATOM 3032 O O . SER B 1 90 ? 11.22 -22.194 -18.567 1 39.93 90 SER B O 1
ATOM 3034 N N . SER B 1 91 ? 12.505 -23.999 -18.808 1 35.78 91 SER B N 1
ATOM 3035 C CA . SER B 1 91 ? 11.514 -24.814 -19.501 1 35.78 91 SER B CA 1
ATOM 3036 C C . SER B 1 91 ? 10.578 -25.504 -18.514 1 35.78 91 SER B C 1
ATOM 3038 O O . SER B 1 91 ? 9.721 -26.296 -18.912 1 35.78 91 SER B O 1
ATOM 3040 N N . VAL B 1 92 ? 11.074 -25.796 -17.344 1 38.44 92 VAL B N 1
ATOM 3041 C CA . VAL B 1 92 ? 10.174 -26.469 -16.412 1 38.44 92 VAL B CA 1
ATOM 3042 C C . VAL B 1 92 ? 9.002 -25.551 -16.072 1 38.44 92 VAL B C 1
ATOM 3044 O O . VAL B 1 92 ? 9.182 -24.521 -15.418 1 38.44 92 VAL B O 1
ATOM 3047 N N . ASP B 1 93 ? 8.363 -25.293 -16.932 1 35.83 93 ASP B N 1
ATOM 3048 C CA . ASP B 1 93 ? 7.031 -24.698 -16.904 1 35.83 93 ASP B CA 1
ATOM 3049 C C . ASP B 1 93 ? 6.299 -25.052 -15.611 1 35.83 93 ASP B C 1
ATOM 3051 O O . ASP B 1 93 ? 6.241 -26.221 -15.224 1 35.83 93 ASP B O 1
ATOM 3055 N N . HIS B 1 94 ? 6.444 -24.155 -14.599 1 36.05 94 HIS B N 1
ATOM 3056 C CA . HIS B 1 94 ? 5.956 -24.276 -13.229 1 36.05 94 HIS B CA 1
ATOM 3057 C C . HIS B 1 94 ? 4.922 -25.39 -13.109 1 36.05 94 HIS B C 1
ATOM 3059 O O . HIS B 1 94 ? 4.869 -26.087 -12.093 1 36.05 94 HIS B O 1
ATOM 3065 N N . CYS B 1 95 ? 3.857 -25.074 -13.78 1 35.92 95 CYS B N 1
ATOM 3066 C CA . CYS B 1 95 ? 2.582 -25.728 -13.503 1 35.92 95 CYS B CA 1
ATOM 3067 C C . CYS B 1 95 ? 2.561 -27.143 -14.068 1 35.92 95 CYS B C 1
ATOM 3069 O O . CYS B 1 95 ? 1.567 -27.858 -13.927 1 35.92 95 CYS B O 1
ATOM 3071 N N . THR B 1 96 ? 3.463 -27.516 -14.984 1 33.57 96 THR B N 1
ATOM 3072 C CA . THR B 1 96 ? 3.1 -28.598 -15.892 1 33.57 96 THR B CA 1
ATOM 3073 C C . THR B 1 96 ? 3.368 -29.956 -15.249 1 33.57 96 THR B C 1
ATOM 3075 O O . THR B 1 96 ? 2.931 -30.988 -15.762 1 33.57 96 THR B O 1
ATOM 3078 N N . SER B 1 97 ? 4.47 -30.328 -14.521 1 36.61 97 SER B N 1
ATOM 3079 C CA . SER B 1 97 ? 4.815 -31.743 -14.429 1 36.61 97 SER B CA 1
ATOM 3080 C C . SER B 1 97 ? 4.017 -32.436 -13.329 1 36.61 97 SER B C 1
ATOM 3082 O O . SER B 1 97 ? 3.578 -31.793 -12.374 1 36.61 97 SER B O 1
ATOM 3084 N N . ASN B 1 98 ? 3.495 -33.761 -13.459 1 36.9 98 ASN B N 1
ATOM 3085 C CA . ASN B 1 98 ? 2.821 -34.746 -12.619 1 36.9 98 ASN B CA 1
ATOM 3086 C C . ASN B 1 98 ? 3.352 -34.72 -11.189 1 36.9 98 ASN B C 1
ATOM 3088 O O . ASN B 1 98 ? 4.562 -34.794 -10.97 1 36.9 98 ASN B O 1
ATOM 3092 N N . ALA B 1 99 ? 2.595 -34.266 -10.348 1 43.56 99 ALA B N 1
ATOM 3093 C CA . ALA B 1 99 ? 3.057 -34.416 -8.971 1 43.56 99 ALA B CA 1
ATOM 3094 C C . ALA B 1 99 ? 3.737 -35.766 -8.764 1 43.56 99 ALA B C 1
ATOM 3096 O O . ALA B 1 99 ? 4.608 -35.903 -7.901 1 43.56 99 ALA B O 1
ATOM 3097 N N . SER B 1 100 ? 3.194 -36.8 -9.45 1 43.09 100 SER B N 1
ATOM 3098 C CA . SER B 1 100 ? 3.857 -38.097 -9.365 1 43.09 100 SER B CA 1
ATOM 3099 C C . SER B 1 100 ? 5.123 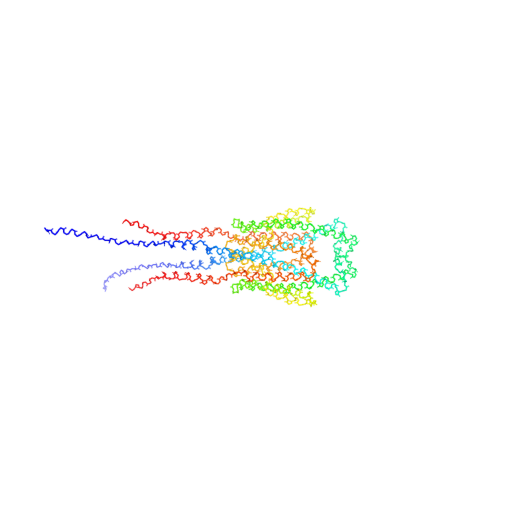-38.128 -10.214 1 43.09 100 SER B C 1
ATOM 3101 O O . SER B 1 100 ? 5.878 -39.102 -10.177 1 43.09 100 SER B O 1
ATOM 3103 N N . ASP B 1 101 ? 5.128 -37.303 -11.186 1 46.45 101 ASP B N 1
ATOM 3104 C CA . ASP B 1 101 ? 6.366 -37.29 -11.961 1 46.45 101 ASP B CA 1
ATOM 3105 C C . ASP B 1 101 ? 7.517 -36.703 -11.147 1 46.45 101 ASP B C 1
ATOM 3107 O O . ASP B 1 101 ? 7.366 -35.656 -10.514 1 46.45 101 ASP B O 1
ATOM 3111 N N . PRO B 1 102 ? 8.393 -37.485 -10.859 1 55.11 102 PRO B N 1
ATOM 3112 C CA . PRO B 1 102 ? 9.567 -37.082 -10.081 1 55.11 102 PRO B CA 1
ATOM 3113 C C . PRO B 1 102 ? 10.034 -35.666 -10.409 1 55.11 102 PRO B C 1
ATOM 3115 O O . PRO B 1 102 ? 10.503 -34.945 -9.524 1 55.11 102 PRO B O 1
ATOM 3118 N N . SER B 1 103 ? 9.684 -35.175 -11.661 1 54.96 103 SER B N 1
ATOM 3119 C CA . SER B 1 103 ? 10.156 -33.847 -12.042 1 54.96 103 SER B CA 1
ATOM 3120 C C . SER B 1 103 ? 9.297 -32.754 -11.415 1 54.96 103 SER B C 1
ATOM 3122 O O . SER B 1 103 ? 9.815 -31.725 -10.976 1 54.96 103 SER B O 1
ATOM 3124 N N . THR B 1 104 ? 7.925 -32.964 -11.395 1 57.46 104 THR B N 1
ATOM 3125 C CA . THR B 1 104 ? 7.034 -31.987 -10.778 1 57.46 104 THR B CA 1
ATOM 3126 C C . THR B 1 104 ? 7.254 -31.932 -9.269 1 57.46 104 THR B C 1
ATOM 3128 O O . THR B 1 104 ? 7.197 -30.857 -8.667 1 57.46 104 THR B O 1
ATOM 3131 N N . LYS B 1 105 ? 7.337 -33.133 -8.702 1 62.92 105 LYS B N 1
ATOM 3132 C CA . LYS B 1 105 ? 7.65 -33.164 -7.276 1 62.92 105 LYS B CA 1
ATOM 3133 C C . LYS B 1 105 ? 8.914 -32.363 -6.973 1 62.92 105 LYS B C 1
ATOM 3135 O O . LYS B 1 105 ? 8.963 -31.619 -5.992 1 62.92 105 LYS B O 1
ATOM 3140 N N . HIS B 1 106 ? 9.837 -32.527 -7.887 1 65.88 106 HIS B N 1
ATOM 3141 C CA . HIS B 1 106 ? 11.093 -31.816 -7.675 1 65.88 106 HIS B CA 1
ATOM 3142 C C . HIS B 1 106 ? 10.917 -30.315 -7.872 1 65.88 106 HIS B C 1
ATOM 3144 O O . HIS B 1 106 ? 11.483 -29.515 -7.123 1 65.88 106 HIS B O 1
ATOM 3150 N N . ALA B 1 107 ? 10.125 -29.875 -8.84 1 68.05 107 ALA B N 1
ATOM 3151 C CA . ALA B 1 107 ? 9.835 -28.459 -9.054 1 68.05 107 ALA B CA 1
ATOM 3152 C C . ALA B 1 107 ? 9.113 -27.859 -7.851 1 68.05 107 ALA B C 1
ATOM 3154 O O . ALA B 1 107 ? 9.387 -26.723 -7.458 1 68.05 107 ALA B O 1
ATOM 3155 N N . ASN B 1 108 ? 8.265 -28.666 -7.262 1 70.79 108 ASN B N 1
ATOM 3156 C CA . ASN B 1 108 ? 7.551 -28.204 -6.076 1 70.79 108 ASN B CA 1
ATOM 3157 C C . ASN B 1 108 ? 8.484 -28.071 -4.876 1 70.79 108 ASN B C 1
ATOM 3159 O O . ASN B 1 108 ? 8.329 -27.158 -4.063 1 70.79 108 ASN B O 1
ATOM 3163 N N . GLU B 1 109 ? 9.352 -28.959 -4.842 1 78.18 109 GLU B N 1
ATOM 3164 C CA . GLU B 1 109 ? 10.311 -28.879 -3.745 1 78.18 109 GLU B CA 1
ATOM 3165 C C . GLU B 1 109 ? 11.189 -27.638 -3.868 1 78.18 109 GLU B C 1
ATOM 3167 O O . GLU B 1 109 ? 11.458 -26.96 -2.874 1 78.18 109 GLU B O 1
ATOM 3172 N N . VAL B 1 110 ? 11.65 -27.345 -5.068 1 81.09 110 VAL B N 1
ATOM 3173 C CA . VAL B 1 110 ? 12.455 -26.153 -5.317 1 81.09 110 VAL B CA 1
ATOM 3174 C C . VAL B 1 110 ? 11.64 -24.903 -4.994 1 81.09 110 VAL B C 1
ATOM 3176 O O . VAL B 1 110 ? 12.136 -23.983 -4.339 1 81.09 110 VAL B O 1
ATOM 3179 N N . GLN B 1 111 ? 10.425 -24.961 -5.404 1 80.56 111 GLN B N 1
ATOM 3180 C CA . GLN B 1 111 ? 9.554 -23.817 -5.156 1 80.56 111 GLN B CA 1
ATOM 3181 C C . GLN B 1 111 ? 9.307 -23.628 -3.662 1 80.56 111 GLN B C 1
ATOM 3183 O O . GLN B 1 111 ? 9.244 -22.496 -3.177 1 80.56 111 GLN B O 1
ATOM 3188 N N . GLU B 1 112 ? 9.117 -24.709 -2.983 1 85.06 112 GLU B N 1
ATOM 3189 C CA . GLU B 1 112 ? 8.92 -24.619 -1.539 1 85.06 112 GLU B CA 1
ATOM 3190 C C . GLU B 1 112 ? 10.147 -24.029 -0.85 1 85.06 112 GLU B C 1
ATOM 3192 O O . GLU B 1 112 ? 10.019 -23.207 0.06 1 85.06 112 GLU B O 1
ATOM 3197 N N . GLN B 1 113 ? 11.278 -24.412 -1.268 1 88.08 113 GLN B N 1
ATOM 3198 C CA . GLN B 1 113 ? 12.504 -23.877 -0.684 1 88.08 113 GLN B CA 1
ATOM 3199 C C . GLN B 1 113 ? 12.647 -22.386 -0.976 1 88.08 113 GLN B C 1
ATOM 3201 O O . GLN B 1 113 ? 13.033 -21.611 -0.099 1 88.08 113 GLN B O 1
ATOM 3206 N N . VAL B 1 114 ? 12.364 -22.015 -2.2 1 89.81 114 VAL B N 1
ATOM 3207 C CA . VAL B 1 114 ? 12.433 -20.612 -2.594 1 89.81 114 VAL B CA 1
ATOM 3208 C C . VAL B 1 114 ? 11.444 -19.794 -1.767 1 89.81 114 VAL B C 1
ATOM 3210 O O . VAL B 1 114 ? 11.79 -18.729 -1.249 1 89.81 114 VAL B O 1
ATOM 3213 N N . THR B 1 115 ? 10.276 -20.356 -1.605 1 87.42 115 THR B N 1
ATOM 3214 C CA . THR B 1 115 ? 9.25 -19.665 -0.832 1 87.42 115 THR B CA 1
ATOM 3215 C C . THR B 1 115 ? 9.685 -19.501 0.621 1 87.42 115 THR B C 1
ATOM 3217 O O . THR B 1 115 ? 9.425 -18.467 1.24 1 87.42 115 THR B O 1
ATOM 3220 N N . ASN B 1 116 ? 10.301 -20.48 1.111 1 90.12 116 ASN B N 1
ATOM 3221 C CA . ASN B 1 116 ? 10.794 -20.394 2.481 1 90.12 116 ASN B CA 1
ATOM 3222 C C . ASN B 1 116 ? 11.854 -19.305 2.627 1 90.12 116 ASN B C 1
ATOM 3224 O O . ASN B 1 116 ? 11.841 -18.547 3.599 1 90.12 116 ASN B O 1
ATOM 3228 N N . PHE B 1 117 ? 12.751 -19.245 1.71 1 91.83 117 PHE B N 1
ATOM 3229 C CA . PHE B 1 117 ? 13.768 -18.2 1.733 1 91.83 117 PHE B CA 1
ATOM 3230 C C . PHE B 1 117 ? 13.127 -16.82 1.652 1 91.83 117 PHE B C 1
ATOM 3232 O O . PHE B 1 117 ? 13.436 -15.938 2.456 1 91.83 117 PHE B O 1
ATOM 3239 N N . LEU B 1 118 ? 12.24 -16.671 0.718 1 92.61 118 LEU B N 1
ATOM 3240 C CA . LEU B 1 118 ? 11.604 -15.376 0.501 1 92.61 118 LEU B CA 1
ATOM 3241 C C . LEU B 1 118 ? 10.787 -14.96 1.719 1 92.61 118 LEU B C 1
ATOM 3243 O O . LEU B 1 118 ? 10.813 -13.795 2.121 1 92.61 118 LEU B O 1
ATOM 3247 N N . THR B 1 119 ? 10.063 -15.891 2.278 1 90.59 119 THR B N 1
ATOM 3248 C CA . THR B 1 119 ? 9.254 -15.608 3.459 1 90.59 119 THR B CA 1
ATOM 3249 C C . THR B 1 119 ? 10.138 -15.204 4.635 1 90.59 119 THR B C 1
ATOM 3251 O O . THR B 1 119 ? 9.828 -14.25 5.353 1 90.59 119 THR B O 1
ATOM 3254 N N . ASN B 1 120 ? 11.18 -15.9 4.787 1 94.14 120 ASN B N 1
ATOM 3255 C CA . ASN B 1 120 ? 12.103 -15.572 5.868 1 94.14 120 ASN B CA 1
ATOM 3256 C C . ASN B 1 120 ? 12.725 -14.192 5.676 1 94.14 120 ASN B C 1
ATOM 3258 O O . ASN B 1 120 ? 12.87 -13.432 6.635 1 94.14 120 ASN B O 1
ATOM 3262 N N . PHE B 1 121 ? 13.135 -13.849 4.461 1 95.32 121 PHE B N 1
ATOM 3263 C CA . PHE B 1 121 ? 13.677 -12.526 4.175 1 95.32 121 PHE B CA 1
ATOM 3264 C C . PHE B 1 121 ? 12.647 -11.443 4.475 1 95.32 121 PHE B C 1
ATOM 3266 O O . PHE B 1 121 ? 12.98 -10.407 5.054 1 95.32 121 PHE B O 1
ATOM 3273 N N . ASN B 1 122 ? 11.485 -11.746 4.089 1 91.51 122 ASN B N 1
ATOM 3274 C CA . ASN B 1 122 ? 10.408 -10.793 4.338 1 91.51 122 ASN B CA 1
ATOM 3275 C C . ASN B 1 122 ? 10.167 -10.596 5.831 1 91.51 122 ASN B C 1
ATOM 3277 O O . ASN B 1 122 ? 9.948 -9.471 6.286 1 91.51 122 ASN B O 1
ATOM 3281 N N . PHE B 1 123 ? 10.232 -11.637 6.56 1 91.93 123 PHE B N 1
ATOM 3282 C CA . PHE B 1 123 ? 10.026 -11.566 8.002 1 91.93 123 PHE B CA 1
ATOM 3283 C C . PHE B 1 123 ? 11.151 -10.785 8.671 1 91.93 123 PHE B C 1
ATOM 3285 O O . PHE B 1 123 ? 10.902 -9.955 9.548 1 91.93 123 PHE B O 1
ATOM 3292 N N . VAL B 1 124 ? 12.292 -11.037 8.237 1 95.75 124 VAL B N 1
ATOM 3293 C CA . VAL B 1 124 ? 13.467 -10.393 8.814 1 95.75 124 VAL B CA 1
ATOM 3294 C C . VAL B 1 124 ? 13.443 -8.898 8.5 1 95.75 124 VAL B C 1
ATOM 3296 O O . VAL B 1 124 ? 13.966 -8.088 9.269 1 95.75 124 VAL B O 1
ATOM 3299 N N . GLN B 1 125 ? 12.786 -8.558 7.475 1 94.92 125 GLN B N 1
ATOM 3300 C CA . GLN B 1 125 ? 12.714 -7.161 7.062 1 94.92 125 GLN B CA 1
ATOM 3301 C C . GLN B 1 125 ? 11.518 -6.46 7.7 1 94.92 125 GLN B C 1
ATOM 3303 O O . GLN B 1 125 ? 11.657 -5.37 8.259 1 94.92 125 GLN B O 1
ATOM 3308 N N . THR B 1 126 ? 10.382 -7.127 7.757 1 91.55 126 THR B N 1
ATOM 3309 C CA . THR B 1 126 ? 9.128 -6.458 8.085 1 91.55 126 THR B CA 1
ATOM 3310 C C . THR B 1 126 ? 8.944 -6.365 9.597 1 91.55 126 THR B C 1
ATOM 3312 O O . THR B 1 126 ? 8.45 -5.357 10.106 1 91.55 126 THR B O 1
ATOM 3315 N N . VAL B 1 127 ? 9.301 -7.33 10.336 1 91.35 127 VAL B N 1
ATOM 3316 C CA . VAL B 1 127 ? 9.074 -7.341 11.777 1 91.35 127 VAL B CA 1
ATOM 3317 C C . VAL B 1 127 ? 9.866 -6.212 12.433 1 91.35 127 VAL B C 1
ATOM 3319 O O . VAL B 1 127 ? 9.295 -5.362 13.121 1 91.35 127 VAL B O 1
ATOM 3322 N N . PRO B 1 128 ? 11.137 -6.161 12.154 1 94.64 128 PRO B N 1
ATOM 3323 C CA . PRO B 1 128 ? 11.869 -5.03 12.728 1 94.64 128 PRO B CA 1
ATOM 3324 C C . PRO B 1 128 ? 11.399 -3.684 12.181 1 94.64 128 PRO B C 1
ATOM 3326 O O . PRO B 1 128 ? 11.449 -2.675 12.889 1 94.64 128 PRO B O 1
ATOM 3329 N N . ALA B 1 129 ? 11 -3.674 10.927 1 93.78 129 ALA B N 1
ATOM 3330 C CA . ALA B 1 129 ? 10.518 -2.429 10.334 1 93.78 129 ALA B CA 1
ATOM 3331 C C . ALA B 1 129 ? 9.323 -1.88 11.108 1 93.78 129 ALA B C 1
ATOM 3333 O O . ALA B 1 129 ? 9.203 -0.667 11.298 1 93.78 129 ALA B O 1
ATOM 3334 N N . PHE B 1 130 ? 8.507 -2.721 11.612 1 89.38 130 PHE B N 1
ATOM 3335 C CA . PHE B 1 130 ? 7.338 -2.313 12.382 1 89.38 130 PHE B CA 1
ATOM 3336 C C . PHE B 1 130 ? 7.755 -1.632 13.68 1 89.38 130 PHE B C 1
ATOM 3338 O O . PHE B 1 130 ? 7.206 -0.59 14.045 1 89.38 130 PHE B O 1
ATOM 3345 N N . PHE B 1 131 ? 8.677 -2.123 14.271 1 91.19 131 PHE B N 1
ATOM 3346 C CA . PHE B 1 131 ? 9.149 -1.536 15.519 1 91.19 131 PHE B CA 1
ATOM 3347 C C . PHE B 1 131 ? 9.904 -0.239 15.256 1 91.19 131 PHE B C 1
ATOM 3349 O O . PHE B 1 131 ? 9.733 0.743 15.981 1 91.19 131 PHE B O 1
ATOM 3356 N N . ALA B 1 132 ? 10.651 -0.294 14.254 1 93 132 ALA B N 1
ATOM 3357 C CA . ALA B 1 132 ? 11.433 0.891 13.912 1 93 132 ALA B CA 1
ATOM 3358 C C . ALA B 1 132 ? 10.525 2.056 13.528 1 93 132 ALA B C 1
ATOM 3360 O O . ALA B 1 132 ? 10.833 3.214 13.821 1 93 132 ALA B O 1
ATOM 3361 N N . CYS B 1 133 ? 9.449 1.766 12.941 1 89.7 133 CYS B N 1
ATOM 3362 C CA . CYS B 1 133 ? 8.522 2.8 12.494 1 89.7 133 CYS B CA 1
ATOM 3363 C C . CYS B 1 133 ? 7.94 3.56 13.68 1 89.7 133 CYS B C 1
ATOM 3365 O O . CYS B 1 133 ? 7.729 4.772 13.604 1 89.7 133 CYS B O 1
ATOM 3367 N N . PHE B 1 134 ? 7.749 2.901 14.787 1 86.56 134 PHE B N 1
ATOM 3368 C CA . PHE B 1 134 ? 7.234 3.573 15.974 1 86.56 134 PHE B CA 1
ATOM 3369 C C . PHE B 1 134 ? 8.273 4.527 16.55 1 86.56 134 PHE B C 1
ATOM 3371 O O . PHE B 1 134 ? 7.933 5.618 17.012 1 86.56 134 PHE B O 1
ATOM 3378 N N . PHE B 1 135 ? 9.451 4.136 16.42 1 87.59 135 PHE B N 1
ATOM 3379 C CA . PHE B 1 135 ? 10.518 4.998 16.913 1 87.59 135 PHE B CA 1
ATOM 3380 C C . PHE B 1 135 ? 10.715 6.196 15.991 1 87.59 135 PHE B C 1
ATOM 3382 O O . PHE B 1 135 ? 10.898 7.322 16.459 1 87.59 135 PHE B O 1
ATOM 3389 N N . ILE B 1 136 ? 10.621 5.94 14.748 1 88.95 136 ILE B N 1
ATOM 3390 C CA . ILE B 1 136 ? 10.777 7.003 13.761 1 88.95 136 ILE B CA 1
ATOM 3391 C C . ILE B 1 136 ? 9.652 8.023 13.918 1 88.95 136 ILE B C 1
ATOM 3393 O O . ILE B 1 136 ? 9.889 9.232 13.862 1 88.95 136 ILE B O 1
ATOM 3397 N N . GLY B 1 137 ? 8.507 7.544 14.135 1 82.46 137 GLY B N 1
ATOM 3398 C CA . GLY B 1 137 ? 7.37 8.43 14.324 1 82.46 137 GLY B CA 1
ATOM 3399 C C . GLY B 1 137 ? 7.496 9.308 15.555 1 82.46 137 GLY B C 1
ATOM 3400 O O . GLY B 1 137 ? 7.215 10.507 15.499 1 82.46 137 GLY B O 1
ATOM 3401 N N . SER B 1 138 ? 8.02 8.79 16.612 1 83.49 138 SER B N 1
ATOM 3402 C CA . SER B 1 138 ? 8.09 9.504 17.883 1 83.49 138 SER B CA 1
ATOM 3403 C C . SER B 1 138 ? 9.295 10.437 17.928 1 83.49 138 SER B C 1
ATOM 3405 O O . SER B 1 138 ? 9.264 11.468 18.604 1 83.49 138 SER B O 1
ATOM 3407 N N . TYR B 1 139 ? 10.303 10.133 17.146 1 81.29 139 TYR B N 1
ATOM 3408 C CA . TYR B 1 139 ? 11.526 10.922 17.228 1 81.29 139 TYR B CA 1
ATOM 3409 C C . TYR B 1 139 ? 11.685 11.81 16 1 81.29 139 TYR B C 1
ATOM 3411 O O . TYR B 1 139 ? 12.757 12.374 15.768 1 81.29 139 TYR B O 1
ATOM 3419 N N . SER B 1 140 ? 10.693 11.938 15.291 1 78.49 140 SER B N 1
ATOM 3420 C CA . SER B 1 140 ? 10.771 12.657 14.024 1 78.49 140 SER B CA 1
ATOM 3421 C C . SER B 1 140 ? 11.038 14.142 14.246 1 78.49 140 SER B C 1
ATOM 3423 O O . SER B 1 140 ? 11.709 14.785 13.435 1 78.49 140 SER B O 1
ATOM 3425 N N . ASP B 1 141 ? 10.618 14.644 15.354 1 72.68 141 ASP B N 1
ATOM 3426 C CA . ASP B 1 141 ? 10.818 16.065 15.622 1 72.68 141 ASP B CA 1
ATOM 3427 C C . ASP B 1 141 ? 12.244 16.34 16.095 1 72.68 141 ASP B C 1
ATOM 3429 O O . ASP B 1 141 ? 12.791 17.415 15.842 1 72.68 141 ASP B O 1
ATOM 3433 N N . TYR B 1 142 ? 12.781 15.329 16.745 1 75.43 142 TYR B N 1
ATOM 3434 C CA . TYR B 1 142 ? 14.104 15.508 17.333 1 75.43 142 TYR B CA 1
ATOM 3435 C C . TYR B 1 142 ? 15.197 15.289 16.293 1 75.43 142 TYR B C 1
ATOM 3437 O O . TYR B 1 142 ? 16.15 16.068 16.212 1 75.43 142 TYR B O 1
ATOM 3445 N N . ILE B 1 143 ? 15.084 14.348 15.552 1 80.06 143 ILE B N 1
ATOM 3446 C CA . ILE B 1 143 ? 16.111 13.945 14.598 1 80.06 143 ILE B CA 1
ATOM 3447 C C . ILE B 1 143 ? 15.916 14.694 13.282 1 80.06 143 ILE B C 1
ATOM 3449 O O . ILE B 1 143 ? 16.889 15.08 12.63 1 80.06 143 ILE B O 1
ATOM 3453 N N . GLY B 1 144 ? 14.75 15.087 12.972 1 82.66 144 GLY B N 1
ATOM 3454 C CA . GLY B 1 144 ? 14.432 15.726 11.705 1 82.66 144 GLY B CA 1
ATOM 3455 C C . GLY B 1 144 ? 13.876 14.762 10.674 1 82.66 144 GLY B C 1
ATOM 3456 O O . GLY B 1 144 ? 14.34 13.625 10.567 1 82.66 144 GLY B O 1
ATOM 3457 N N . ARG B 1 145 ? 12.96 15.187 9.925 1 85.9 145 ARG B N 1
ATOM 3458 C CA . ARG B 1 145 ? 12.268 14.366 8.937 1 85.9 145 ARG B CA 1
ATOM 3459 C C . ARG B 1 145 ? 13.203 13.978 7.796 1 85.9 145 ARG B C 1
ATOM 3461 O O . ARG B 1 145 ? 13.096 12.881 7.244 1 85.9 145 ARG B O 1
ATOM 3468 N N . ARG B 1 146 ? 14.119 14.884 7.531 1 89.01 146 ARG B N 1
ATOM 3469 C CA . ARG B 1 146 ? 15.022 14.622 6.415 1 89.01 146 ARG B CA 1
ATOM 3470 C C . ARG B 1 146 ? 15.933 13.436 6.715 1 89.01 146 ARG B C 1
ATOM 3472 O O . ARG B 1 146 ? 16.064 12.525 5.895 1 89.01 146 ARG B O 1
ATOM 3479 N N . ALA B 1 147 ? 16.567 13.419 7.848 1 90.91 147 ALA B N 1
ATOM 3480 C CA . ALA B 1 147 ? 17.483 12.349 8.233 1 90.91 147 ALA B CA 1
ATOM 3481 C C . ALA B 1 147 ? 16.748 11.018 8.368 1 90.91 147 ALA B C 1
ATOM 3483 O O . ALA B 1 147 ? 17.273 9.97 7.985 1 90.91 147 ALA B O 1
ATOM 3484 N N . LEU B 1 148 ? 15.55 11.114 8.819 1 92.46 148 LEU B N 1
ATOM 3485 C CA . LEU B 1 148 ? 14.777 9.898 9.042 1 92.46 148 LEU B CA 1
ATOM 3486 C C . LEU B 1 148 ? 14.321 9.293 7.718 1 92.46 148 LEU B C 1
ATOM 3488 O O . LEU B 1 148 ? 14.121 8.081 7.62 1 92.46 148 LEU B O 1
ATOM 3492 N N . LEU B 1 149 ? 14.133 10.146 6.74 1 94.16 149 LEU B N 1
ATOM 3493 C CA . LEU B 1 149 ? 13.753 9.668 5.415 1 94.16 149 LEU B CA 1
ATOM 3494 C C . LEU B 1 149 ? 14.957 9.088 4.681 1 94.16 149 LEU B C 1
ATOM 3496 O O . LEU B 1 149 ? 14.833 8.087 3.971 1 94.16 149 LEU B O 1
ATOM 3500 N N . LEU B 1 150 ? 16.139 9.623 4.892 1 95.93 150 LEU B N 1
ATOM 3501 C CA . LEU B 1 150 ? 17.338 9.234 4.158 1 95.93 150 LEU B CA 1
ATOM 3502 C C . LEU B 1 150 ? 17.85 7.877 4.632 1 95.93 150 LEU B C 1
ATOM 3504 O O . LEU B 1 150 ? 18.396 7.104 3.841 1 95.93 150 LEU B O 1
ATOM 3508 N N . LEU B 1 151 ? 17.58 7.544 5.793 1 95.79 151 LEU B N 1
ATOM 3509 C CA . LEU B 1 151 ? 18.124 6.315 6.359 1 95.79 151 LEU B CA 1
ATOM 3510 C C . LEU B 1 151 ? 17.529 5.09 5.672 1 95.79 151 LEU B C 1
ATOM 3512 O O . LEU B 1 151 ? 18.265 4.237 5.169 1 95.79 151 LEU B O 1
ATOM 3516 N N . PRO B 1 152 ? 16.238 4.963 5.582 1 96.96 152 PRO B N 1
ATOM 3517 C CA . PRO B 1 152 ? 15.689 3.784 4.91 1 96.96 152 PRO B CA 1
ATOM 3518 C C . PRO B 1 152 ? 15.963 3.78 3.408 1 96.96 152 PRO B C 1
ATOM 3520 O O . PRO B 1 152 ? 16.081 2.712 2.801 1 96.96 152 PRO B O 1
ATOM 3523 N N . ILE B 1 153 ? 16.076 4.925 2.793 1 97.93 153 ILE B N 1
ATOM 3524 C CA . ILE B 1 153 ? 16.417 4.976 1.375 1 97.93 153 ILE B CA 1
ATOM 3525 C C . ILE B 1 153 ? 17.82 4.411 1.161 1 97.93 153 ILE B C 1
ATOM 3527 O O . ILE B 1 153 ? 18.055 3.659 0.213 1 97.93 153 ILE B O 1
ATOM 3531 N N . PHE B 1 154 ? 18.725 4.762 2.081 1 97.94 154 PHE B N 1
ATOM 3532 C CA . PHE B 1 154 ? 20.101 4.287 1.993 1 97.94 154 PHE B CA 1
ATOM 3533 C C . PHE B 1 154 ? 20.169 2.78 2.211 1 97.94 154 PHE B C 1
ATOM 3535 O O . PHE B 1 154 ? 20.889 2.076 1.5 1 97.94 154 PHE B O 1
ATOM 3542 N N . THR B 1 155 ? 19.464 2.287 3.202 1 97.96 155 THR B N 1
ATOM 3543 C CA . THR B 1 155 ? 19.525 0.857 3.481 1 97.96 155 THR B CA 1
ATOM 3544 C C . THR B 1 155 ? 18.865 0.058 2.361 1 97.96 155 THR B C 1
ATOM 3546 O O . THR B 1 155 ? 19.263 -1.075 2.081 1 97.96 155 THR B O 1
ATOM 3549 N N . GLU B 1 156 ? 17.813 0.63 1.727 1 97.42 156 GLU B N 1
ATOM 3550 C CA . GLU B 1 156 ? 17.231 -0.018 0.555 1 97.42 156 GLU B CA 1
ATOM 3551 C C . GLU B 1 156 ? 18.257 -0.155 -0.566 1 97.42 156 GLU B C 1
ATOM 3553 O O . GLU B 1 156 ? 18.323 -1.191 -1.232 1 97.42 156 GLU B O 1
ATOM 3558 N N . PHE B 1 157 ? 19.019 0.886 -0.778 1 97.93 157 PHE B N 1
ATOM 3559 C CA . PHE B 1 157 ? 20.103 0.844 -1.752 1 97.93 157 PHE B CA 1
ATOM 3560 C C . PHE B 1 157 ? 21.097 -0.259 -1.409 1 97.93 157 PHE B C 1
ATOM 3562 O O . PHE B 1 157 ? 21.543 -0.996 -2.29 1 97.93 157 PHE B O 1
ATOM 3569 N N . LEU B 1 158 ? 21.439 -0.457 -0.192 1 97.84 158 LEU B N 1
ATOM 3570 C CA . LEU B 1 158 ? 22.395 -1.472 0.233 1 97.84 158 LEU B CA 1
ATOM 3571 C C . LEU B 1 158 ? 21.857 -2.873 -0.038 1 97.84 158 LEU B C 1
ATOM 3573 O O . LEU B 1 158 ? 22.619 -3.779 -0.384 1 97.84 158 LEU B O 1
ATOM 3577 N N . VAL B 1 159 ? 20.548 -3.07 0.15 1 97.68 159 VAL B N 1
ATOM 3578 C CA . VAL B 1 159 ? 19.943 -4.373 -0.106 1 97.68 159 VAL B CA 1
ATOM 3579 C C . VAL B 1 159 ? 20.121 -4.746 -1.576 1 97.68 159 VAL B C 1
ATOM 3581 O O . VAL B 1 159 ? 20.593 -5.841 -1.892 1 97.68 159 VAL B O 1
ATOM 3584 N N . VAL B 1 160 ? 19.778 -3.813 -2.483 1 97.35 160 VAL B N 1
ATOM 3585 C CA . VAL B 1 160 ? 19.855 -4.118 -3.908 1 97.35 160 VAL B CA 1
ATOM 3586 C C . VAL B 1 160 ? 21.315 -4.273 -4.326 1 97.35 160 VAL B C 1
ATOM 3588 O O . VAL B 1 160 ? 21.634 -5.078 -5.204 1 97.35 160 VAL B O 1
ATOM 3591 N N . ALA B 1 161 ? 22.203 -3.502 -3.727 1 97.41 161 ALA B N 1
ATOM 3592 C CA . ALA B 1 161 ? 23.631 -3.669 -3.984 1 97.41 161 ALA B CA 1
ATOM 3593 C C . ALA B 1 161 ? 24.107 -5.054 -3.555 1 97.41 161 ALA B C 1
ATOM 3595 O O . ALA B 1 161 ? 24.914 -5.681 -4.245 1 97.41 161 ALA B O 1
ATOM 3596 N N . THR B 1 162 ? 23.669 -5.524 -2.408 1 97.39 162 THR B N 1
ATOM 3597 C CA . THR B 1 162 ? 24.024 -6.853 -1.924 1 97.39 162 THR B CA 1
ATOM 3598 C C . THR B 1 162 ? 23.504 -7.931 -2.871 1 97.39 162 THR B C 1
ATOM 3600 O O . THR B 1 162 ? 24.198 -8.912 -3.144 1 97.39 162 THR B O 1
ATOM 3603 N N . ILE B 1 163 ? 22.285 -7.766 -3.388 1 96.96 163 ILE B N 1
ATOM 3604 C CA . ILE B 1 163 ? 21.717 -8.71 -4.344 1 96.96 163 ILE B CA 1
ATOM 3605 C C . ILE B 1 163 ? 22.597 -8.775 -5.591 1 96.96 163 ILE B C 1
ATOM 3607 O O . ILE B 1 163 ? 22.907 -9.862 -6.084 1 96.96 163 ILE B O 1
ATOM 3611 N N . SER B 1 164 ? 22.988 -7.568 -6.051 1 96.37 164 SER B N 1
ATOM 3612 C CA . SER B 1 164 ? 23.848 -7.517 -7.229 1 96.37 164 SER B CA 1
ATOM 3613 C C . SER B 1 164 ? 25.17 -8.234 -6.98 1 96.37 164 SER B C 1
ATOM 3615 O O . SER B 1 164 ? 25.668 -8.951 -7.851 1 96.37 164 SER B O 1
ATOM 3617 N N . CYS B 1 165 ? 25.757 -8.093 -5.815 1 96.3 165 CYS B N 1
ATOM 3618 C CA . CYS B 1 165 ? 27.012 -8.747 -5.461 1 96.3 165 CYS B CA 1
ATOM 3619 C C . CYS B 1 165 ? 26.837 -10.259 -5.391 1 96.3 165 CYS B C 1
ATOM 3621 O O . CYS B 1 165 ? 27.701 -11.01 -5.848 1 96.3 165 CYS B O 1
ATOM 3623 N N . ILE B 1 1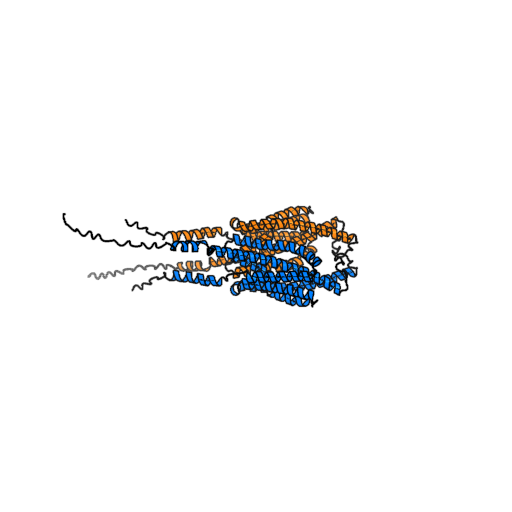66 ? 25.773 -10.693 -4.851 1 95.66 166 ILE B N 1
ATOM 3624 C CA . ILE B 1 166 ? 25.505 -12.121 -4.72 1 95.66 166 ILE B CA 1
ATOM 3625 C C . ILE B 1 166 ? 25.362 -12.748 -6.105 1 95.66 166 ILE B C 1
ATOM 3627 O O . ILE B 1 166 ? 25.877 -13.841 -6.355 1 95.66 166 ILE B O 1
ATOM 3631 N N . ILE B 1 167 ? 24.683 -12.059 -7.009 1 93.94 167 ILE B N 1
ATOM 3632 C CA . ILE B 1 167 ? 24.461 -12.572 -8.357 1 93.94 167 ILE B CA 1
ATOM 3633 C C . ILE B 1 167 ? 25.782 -12.596 -9.123 1 93.94 167 ILE B C 1
ATOM 3635 O O . ILE B 1 167 ? 26.083 -13.565 -9.823 1 93.94 167 ILE B O 1
ATOM 3639 N N . ARG B 1 168 ? 26.59 -11.561 -8.973 1 93.77 168 ARG B N 1
ATOM 3640 C CA . ARG B 1 168 ? 27.839 -11.438 -9.718 1 93.77 168 ARG B CA 1
ATOM 3641 C C . ARG B 1 168 ? 28.876 -12.438 -9.218 1 93.77 168 ARG B C 1
ATOM 3643 O O . ARG B 1 168 ? 29.581 -13.061 -10.015 1 93.77 168 ARG B O 1
ATOM 3650 N N . PHE B 1 169 ? 28.994 -12.631 -7.928 1 93.91 169 PHE B N 1
ATOM 3651 C CA . PHE B 1 169 ? 30.08 -13.42 -7.357 1 93.91 169 PHE B CA 1
ATOM 3652 C C . PHE B 1 169 ? 29.57 -14.771 -6.87 1 93.91 169 PHE B C 1
ATOM 3654 O O . PHE B 1 169 ? 30.319 -15.542 -6.268 1 93.91 169 PHE B O 1
ATOM 3661 N N . HIS B 1 170 ? 28.283 -15.075 -7.052 1 91.13 170 HIS B N 1
ATOM 3662 C CA . HIS B 1 170 ? 27.693 -16.345 -6.644 1 91.13 170 HIS B CA 1
ATOM 3663 C C . HIS B 1 170 ? 27.948 -16.622 -5.167 1 91.13 170 HIS B C 1
ATOM 3665 O O . HIS B 1 170 ? 28.394 -17.712 -4.803 1 91.13 170 HIS B O 1
ATOM 3671 N N . LEU B 1 171 ? 27.729 -15.592 -4.414 1 92.58 171 LEU B N 1
ATOM 3672 C CA . LEU B 1 171 ? 27.932 -15.695 -2.973 1 92.58 171 LEU B CA 1
ATOM 3673 C C . LEU B 1 171 ? 26.755 -16.4 -2.307 1 92.58 171 LEU B C 1
ATOM 3675 O O . LEU B 1 171 ? 25.741 -16.67 -2.954 1 92.58 171 LEU B O 1
ATOM 3679 N N . ASP B 1 172 ? 26.943 -16.69 -1.031 1 93.64 172 ASP B N 1
ATOM 3680 C CA . ASP B 1 172 ? 25.901 -17.346 -0.246 1 93.64 172 ASP B CA 1
ATOM 3681 C C . ASP B 1 172 ? 24.681 -16.443 -0.088 1 93.64 172 ASP B C 1
ATOM 3683 O O . ASP B 1 172 ? 24.815 -15.259 0.228 1 93.64 172 ASP B O 1
ATOM 3687 N N . VAL B 1 173 ? 23.49 -16.997 -0.319 1 93.3 173 VAL B N 1
ATOM 3688 C CA . VAL B 1 173 ? 22.233 -16.257 -0.286 1 93.3 173 VAL B CA 1
ATOM 3689 C C . VAL B 1 173 ? 21.944 -15.793 1.14 1 93.3 173 VAL B C 1
ATOM 3691 O O . VAL B 1 173 ? 21.192 -14.838 1.348 1 93.3 173 VAL B O 1
ATOM 3694 N N . ASN B 1 174 ? 22.607 -16.386 2.198 1 93.41 174 ASN B N 1
ATOM 3695 C CA . ASN B 1 174 ? 22.371 -16.046 3.597 1 93.41 174 ASN B CA 1
ATOM 3696 C C . ASN B 1 174 ? 22.868 -14.64 3.924 1 93.41 174 ASN B C 1
ATOM 3698 O O . ASN B 1 174 ? 22.488 -14.064 4.944 1 93.41 174 ASN B O 1
ATOM 3702 N N . LEU B 1 175 ? 23.671 -14.084 3.084 1 95.02 175 LEU B N 1
ATOM 3703 C CA . LEU B 1 175 ? 24.148 -12.717 3.261 1 95.02 175 LEU B CA 1
ATOM 3704 C C . LEU B 1 175 ? 22.995 -11.723 3.165 1 95.02 175 LEU B C 1
ATOM 3706 O O . LEU B 1 175 ? 23.09 -10.605 3.677 1 95.02 175 LEU B O 1
ATOM 3710 N N . LEU B 1 176 ? 21.93 -12.202 2.577 1 96.38 176 LEU B N 1
ATOM 3711 C CA . LEU B 1 176 ? 20.771 -11.335 2.395 1 96.38 176 LEU B CA 1
ATOM 3712 C C . LEU B 1 176 ? 20.044 -11.114 3.717 1 96.38 176 LEU B C 1
ATOM 3714 O O . LEU B 1 176 ? 19.316 -10.132 3.873 1 96.38 176 LEU B O 1
ATOM 3718 N N . TYR B 1 177 ? 20.252 -11.982 4.711 1 96.64 177 TYR B N 1
ATOM 3719 C CA . TYR B 1 177 ? 19.639 -11.793 6.022 1 96.64 177 TYR B CA 1
ATOM 3720 C C . TYR B 1 177 ? 20.15 -10.52 6.685 1 96.64 177 TYR B C 1
ATOM 3722 O O . TYR B 1 177 ? 19.383 -9.793 7.321 1 96.64 177 TYR B O 1
ATOM 3730 N N . ALA B 1 178 ? 21.385 -10.296 6.437 1 95.76 178 ALA B N 1
ATOM 3731 C CA . ALA B 1 178 ? 21.969 -9.084 7.005 1 95.76 178 ALA B CA 1
ATOM 3732 C C . ALA B 1 178 ? 21.445 -7.839 6.295 1 95.76 178 ALA B C 1
ATOM 3734 O O . ALA B 1 178 ? 21.156 -6.826 6.937 1 95.76 178 ALA B O 1
ATOM 3735 N N . GLY B 1 179 ? 21.377 -7.898 4.992 1 96.13 179 GLY B N 1
ATOM 3736 C CA . GLY B 1 179 ? 20.877 -6.767 4.227 1 96.13 179 GLY B CA 1
ATOM 3737 C C . GLY B 1 179 ? 19.433 -6.425 4.54 1 96.13 179 GLY B C 1
ATOM 3738 O O . GLY B 1 179 ? 19.115 -5.276 4.855 1 96.13 179 GLY B O 1
ATOM 3739 N N . PHE B 1 180 ? 18.589 -7.432 4.608 1 97.55 180 PHE B N 1
ATOM 3740 C CA . PHE B 1 180 ? 17.17 -7.231 4.879 1 97.55 180 PHE B CA 1
ATOM 3741 C C . PHE B 1 180 ? 16.946 -6.865 6.341 1 97.55 180 PHE B C 1
ATOM 3743 O O . PHE B 1 180 ? 16.055 -6.074 6.659 1 97.55 180 PHE B O 1
ATOM 3750 N N . GLY B 1 181 ? 17.729 -7.433 7.171 1 97.25 181 GLY B N 1
ATOM 3751 C CA . GLY B 1 181 ? 17.642 -7.081 8.579 1 97.25 181 GLY B CA 1
ATOM 3752 C C . GLY B 1 181 ? 17.979 -5.628 8.853 1 97.25 181 GLY B C 1
ATOM 3753 O O . GLY B 1 181 ? 17.259 -4.945 9.585 1 97.25 181 GLY B O 1
ATOM 3754 N N . LEU B 1 182 ? 19.044 -5.141 8.267 1 97.43 182 LEU B N 1
ATOM 3755 C CA . LEU B 1 182 ? 19.441 -3.745 8.417 1 97.43 182 LEU B CA 1
ATOM 3756 C C . LEU B 1 182 ? 18.378 -2.814 7.843 1 97.43 182 LEU B C 1
ATOM 3758 O O . LEU B 1 182 ? 18.076 -1.773 8.431 1 97.43 182 LEU B O 1
ATOM 3762 N N . ASP B 1 183 ? 17.834 -3.187 6.702 1 97.35 183 ASP B N 1
ATOM 3763 C CA . ASP B 1 183 ? 16.773 -2.404 6.076 1 97.35 183 ASP B CA 1
ATOM 3764 C C . ASP B 1 183 ? 15.523 -2.374 6.954 1 97.35 183 ASP B C 1
ATOM 3766 O O . ASP B 1 183 ? 14.868 -1.336 7.074 1 97.35 183 ASP B O 1
ATOM 3770 N N . GLY B 1 184 ? 15.225 -3.457 7.551 1 96.73 184 GLY B N 1
ATOM 3771 C CA . GLY B 1 184 ? 14.103 -3.521 8.473 1 96.73 184 GLY B CA 1
ATOM 3772 C C . GLY B 1 184 ? 14.284 -2.643 9.697 1 96.73 184 GLY B C 1
ATOM 3773 O O . GLY B 1 184 ? 13.368 -1.914 10.085 1 96.73 184 GLY B O 1
ATOM 3774 N N . LEU B 1 185 ? 15.439 -2.581 10.227 1 96.05 185 LEU B N 1
ATOM 3775 C CA . LEU B 1 185 ? 15.73 -1.793 11.42 1 96.05 185 LEU B CA 1
ATOM 3776 C C . LEU B 1 185 ? 15.665 -0.3 11.114 1 96.05 185 LEU B C 1
ATOM 3778 O O . LEU B 1 185 ? 15.448 0.513 12.016 1 96.05 185 LEU B O 1
ATOM 3782 N N . ALA B 1 186 ? 15.816 0.012 9.867 1 96.01 186 ALA B N 1
ATOM 3783 C CA . ALA B 1 186 ? 15.747 1.41 9.451 1 96.01 186 ALA B CA 1
ATOM 3784 C C . ALA B 1 186 ? 14.321 1.801 9.073 1 96.01 186 ALA B C 1
ATOM 3786 O O . ALA B 1 186 ? 14.067 2.94 8.675 1 96.01 186 ALA B O 1
ATOM 3787 N N . GLY B 1 187 ? 13.384 0.848 9.196 1 94.14 187 GLY B N 1
ATOM 3788 C CA . GLY B 1 187 ? 11.987 1.119 8.896 1 94.14 187 GLY B CA 1
ATOM 3789 C C . GLY B 1 187 ? 11.571 0.65 7.515 1 94.14 187 GLY B C 1
ATOM 3790 O O . GLY B 1 187 ? 10.388 0.411 7.264 1 94.14 187 GLY B O 1
ATOM 3791 N N . SER B 1 188 ? 12.534 0.528 6.581 1 94.64 188 SER B N 1
ATOM 3792 C CA . SER B 1 188 ? 12.324 0 5.237 1 94.64 188 SER B CA 1
ATOM 3793 C C . SER B 1 188 ? 11.313 0.841 4.464 1 94.64 188 SER B C 1
ATOM 3795 O O . SER B 1 188 ? 11.239 2.057 4.65 1 94.64 188 SER B O 1
ATOM 3797 N N . TRP B 1 189 ? 10.559 0.192 3.577 1 92.81 189 TRP B N 1
ATOM 3798 C CA . TRP B 1 189 ? 9.665 0.912 2.677 1 92.81 189 TRP B CA 1
ATOM 3799 C C . TRP B 1 189 ? 8.486 1.506 3.441 1 92.81 189 TRP B C 1
ATOM 3801 O O . TRP B 1 189 ? 8.012 2.596 3.113 1 92.81 189 TRP B O 1
ATOM 3811 N N . PRO B 1 190 ? 8.041 0.952 4.549 1 93.34 190 PRO B N 1
ATOM 3812 C CA . PRO B 1 190 ? 6.943 1.594 5.275 1 93.34 190 PRO B CA 1
ATOM 3813 C C . PRO B 1 190 ? 7.333 2.954 5.851 1 93.34 190 PRO B C 1
ATOM 3815 O O . PRO B 1 190 ? 6.515 3.878 5.87 1 93.34 190 PRO B O 1
ATOM 3818 N N . ALA B 1 191 ? 8.525 3.012 6.294 1 94.35 191 ALA B N 1
ATOM 3819 C CA . ALA B 1 191 ? 8.979 4.288 6.841 1 94.35 191 ALA B CA 1
ATOM 3820 C C . ALA B 1 191 ? 9.026 5.363 5.759 1 94.35 191 ALA B C 1
ATOM 3822 O O . ALA B 1 191 ? 8.585 6.494 5.979 1 94.35 191 ALA B O 1
ATOM 3823 N N . ILE B 1 192 ? 9.537 4.975 4.62 1 95.57 192 ILE B N 1
ATOM 3824 C CA . ILE B 1 192 ? 9.603 5.928 3.517 1 95.57 192 ILE B CA 1
ATOM 3825 C C . ILE B 1 192 ? 8.192 6.37 3.133 1 95.57 192 ILE B C 1
ATOM 3827 O O . ILE B 1 192 ? 7.935 7.564 2.962 1 95.57 192 ILE B O 1
ATOM 3831 N N . PHE B 1 193 ? 7.373 5.482 3.133 1 94.11 193 PHE B N 1
ATOM 3832 C CA . PHE B 1 193 ? 5.998 5.704 2.702 1 94.11 193 PHE B CA 1
ATOM 3833 C C . PHE B 1 193 ? 5.283 6.662 3.647 1 94.11 193 PHE B C 1
ATOM 3835 O O . PHE B 1 193 ? 4.723 7.67 3.21 1 94.11 193 PHE B O 1
ATOM 3842 N N . VAL B 1 194 ? 5.346 6.43 4.915 1 93.83 194 VAL B N 1
ATOM 3843 C CA . VAL B 1 194 ? 4.653 7.247 5.905 1 93.83 194 VAL B CA 1
ATOM 3844 C C . VAL B 1 194 ? 5.291 8.633 5.969 1 93.83 194 VAL B C 1
ATOM 3846 O O . VAL B 1 194 ? 4.59 9.643 6.062 1 93.83 194 VAL B O 1
ATOM 3849 N N . LEU B 1 195 ? 6.59 8.686 5.904 1 93.92 195 LEU B N 1
ATOM 3850 C CA . LEU B 1 195 ? 7.283 9.964 6.021 1 93.92 195 LEU B CA 1
ATOM 3851 C C . LEU B 1 195 ? 6.987 10.855 4.819 1 93.92 195 LEU B C 1
ATOM 3853 O O . LEU B 1 195 ? 6.936 12.08 4.946 1 93.92 195 LEU B O 1
ATOM 3857 N N . GLU B 1 196 ? 6.747 10.222 3.663 1 94.7 196 GLU B N 1
ATOM 3858 C CA . GLU B 1 196 ? 6.355 11.009 2.498 1 94.7 196 GLU B CA 1
ATOM 3859 C C . GLU B 1 196 ? 5.032 11.73 2.739 1 94.7 196 GLU B C 1
ATOM 3861 O O . GLU B 1 196 ? 4.885 12.903 2.388 1 94.7 196 GLU B O 1
ATOM 3866 N N . PHE B 1 197 ? 4.134 11.061 3.356 1 93.05 197 PHE B N 1
ATOM 3867 C CA . PHE B 1 197 ? 2.84 11.666 3.649 1 93.05 197 PHE B CA 1
ATOM 3868 C C . PHE B 1 197 ? 2.966 12.707 4.755 1 93.05 197 PHE B C 1
ATOM 3870 O O . PHE B 1 197 ? 2.32 13.755 4.705 1 93.05 197 PHE B O 1
ATOM 3877 N N . ALA B 1 198 ? 3.791 12.418 5.703 1 91.19 198 ALA B N 1
ATOM 3878 C CA . ALA B 1 198 ? 3.999 13.368 6.794 1 91.19 198 ALA B CA 1
ATOM 3879 C C . ALA B 1 198 ? 4.637 14.657 6.284 1 91.19 198 ALA B C 1
ATOM 3881 O O . ALA B 1 198 ? 4.206 15.755 6.644 1 91.19 198 ALA B O 1
ATOM 3882 N N . ILE B 1 199 ? 5.63 14.507 5.466 1 92.06 199 ILE B N 1
ATOM 3883 C CA . ILE B 1 199 ? 6.325 15.673 4.931 1 92.06 199 ILE B CA 1
ATOM 3884 C C . ILE B 1 199 ? 5.374 16.483 4.053 1 92.06 199 ILE B C 1
ATOM 3886 O O . ILE B 1 199 ? 5.367 17.715 4.107 1 92.06 199 ILE B O 1
ATOM 3890 N N . THR B 1 200 ? 4.61 15.772 3.271 1 91.77 200 THR B N 1
ATOM 3891 C CA . THR B 1 200 ? 3.626 16.44 2.428 1 91.77 200 THR B CA 1
ATOM 3892 C C . THR B 1 200 ? 2.615 17.205 3.277 1 91.77 200 THR B C 1
ATOM 3894 O O . THR B 1 200 ? 2.195 18.305 2.912 1 91.77 200 THR B O 1
ATOM 3897 N N . SER B 1 201 ? 2.246 16.633 4.419 1 88.03 201 SER B N 1
ATOM 3898 C CA . SER B 1 201 ? 1.319 17.296 5.331 1 88.03 201 SER B CA 1
ATOM 3899 C C . SER B 1 201 ? 1.954 18.529 5.966 1 88.03 201 SER B C 1
ATOM 3901 O O . SER B 1 201 ? 1.263 19.503 6.27 1 88.03 201 SER B O 1
ATOM 3903 N N . ASP B 1 202 ? 3.228 18.532 6.103 1 85.34 202 ASP B N 1
ATOM 3904 C CA . ASP B 1 202 ? 3.936 19.631 6.752 1 85.34 202 ASP B CA 1
ATOM 3905 C C . ASP B 1 202 ? 4.132 20.802 5.792 1 85.34 202 ASP B C 1
ATOM 3907 O O . ASP B 1 202 ? 4.074 21.963 6.201 1 85.34 202 ASP B O 1
ATOM 3911 N N . ILE B 1 203 ? 4.325 20.485 4.603 1 86.2 203 ILE B N 1
ATOM 3912 C CA . ILE B 1 203 ? 4.735 21.535 3.678 1 86.2 203 ILE B CA 1
ATOM 3913 C C . ILE B 1 203 ? 3.501 22.232 3.108 1 86.2 203 ILE B C 1
ATOM 3915 O O . ILE B 1 203 ? 3.576 23.383 2.673 1 86.2 203 ILE B O 1
ATOM 3919 N N . ASN B 1 204 ? 2.424 21.493 3.065 1 84.26 204 ASN B N 1
ATOM 3920 C CA . ASN B 1 204 ? 1.198 22.085 2.539 1 84.26 204 ASN B CA 1
ATOM 3921 C C . ASN B 1 204 ? 0.328 22.656 3.654 1 84.26 204 ASN B C 1
ATOM 3923 O O . ASN B 1 204 ? -0.1 21.926 4.55 1 84.26 204 ASN B O 1
ATOM 3927 N N . ALA B 1 205 ? 0.101 23.951 3.551 1 74.46 205 ALA B N 1
ATOM 3928 C CA . ALA B 1 205 ? -0.623 24.646 4.613 1 74.46 205 ALA B CA 1
ATOM 3929 C C . ALA B 1 205 ? -2.124 24.383 4.516 1 74.46 205 ALA B C 1
ATOM 3931 O O . ALA B 1 205 ? -2.787 24.154 5.53 1 74.46 205 ALA B O 1
ATOM 3932 N N . SER B 1 206 ? -2.564 24.436 3.298 1 82.42 206 SER B N 1
ATOM 3933 C CA . SER B 1 206 ? -4.001 24.246 3.128 1 82.42 206 SER B CA 1
ATOM 3934 C C . SER B 1 206 ? -4.369 22.767 3.139 1 82.42 206 SER B C 1
ATOM 3936 O O . SER B 1 206 ? -3.622 21.932 2.624 1 82.42 206 SER B O 1
ATOM 3938 N N . LYS B 1 207 ? -5.485 22.433 3.743 1 82.42 207 LYS B N 1
ATOM 3939 C CA . LYS B 1 207 ? -5.97 21.059 3.839 1 82.42 207 LYS B CA 1
ATOM 3940 C C . LYS B 1 207 ? -6.217 20.467 2.454 1 82.42 207 LYS B C 1
ATOM 3942 O O . LYS B 1 207 ? -5.899 19.302 2.206 1 82.42 207 LYS B O 1
ATOM 3947 N N . ASP B 1 208 ? -6.734 21.301 1.566 1 83.26 208 ASP B N 1
ATOM 3948 C CA . ASP B 1 208 ? -7.031 20.83 0.216 1 83.26 208 ASP B CA 1
ATOM 3949 C C . ASP B 1 208 ? -5.751 20.478 -0.537 1 83.26 208 ASP B C 1
ATOM 3951 O O . ASP B 1 208 ? -5.658 19.413 -1.15 1 83.26 208 ASP B O 1
ATOM 3955 N N . SER B 1 209 ? -4.836 21.355 -0.46 1 85 209 SER B N 1
ATOM 3956 C CA . SER B 1 209 ? -3.569 21.111 -1.141 1 85 209 SER B CA 1
ATOM 3957 C C . SER B 1 209 ? -2.876 19.869 -0.591 1 85 209 SER B C 1
ATOM 3959 O O . SER B 1 209 ? -2.308 19.081 -1.35 1 85 209 SER B O 1
ATOM 3961 N N . ARG B 1 210 ? -3.012 19.659 0.705 1 87.9 210 ARG B N 1
ATOM 3962 C CA . ARG B 1 210 ? -2.412 18.493 1.345 1 87.9 210 ARG B CA 1
ATOM 3963 C C . ARG B 1 210 ? -3.013 17.201 0.802 1 87.9 210 ARG B C 1
ATOM 3965 O O . ARG B 1 210 ? -2.284 16.28 0.428 1 87.9 210 ARG B O 1
ATOM 3972 N N . THR B 1 211 ? -4.281 17.182 0.733 1 87.77 211 THR B N 1
ATOM 3973 C CA . THR B 1 211 ? -4.983 15.978 0.304 1 87.77 211 THR B CA 1
ATOM 3974 C C . THR B 1 211 ? -4.703 15.684 -1.167 1 87.77 211 THR B C 1
ATOM 3976 O O . THR B 1 211 ? -4.48 14.532 -1.545 1 87.77 211 THR B O 1
ATOM 3979 N N . VAL B 1 212 ? -4.667 16.672 -2.019 1 89.72 212 VAL B N 1
ATOM 3980 C CA . VAL B 1 212 ? -4.412 16.501 -3.446 1 89.72 212 VAL B CA 1
ATOM 3981 C C . VAL B 1 212 ? -3.013 15.927 -3.656 1 89.72 212 VAL B C 1
ATOM 3983 O O . VAL B 1 212 ? -2.834 14.98 -4.426 1 89.72 212 VAL B O 1
ATOM 3986 N N . TRP B 1 213 ? -2.053 16.46 -2.966 1 91.79 213 TRP B N 1
ATOM 3987 C CA . TRP B 1 213 ? -0.679 16.01 -3.158 1 91.79 213 TRP B CA 1
ATOM 3988 C C . TRP B 1 213 ? -0.484 14.603 -2.605 1 91.79 213 TRP B C 1
ATOM 3990 O O . TRP B 1 213 ? 0.328 13.832 -3.123 1 91.79 213 TRP B O 1
ATOM 4000 N N . MET B 1 214 ? -1.228 14.292 -1.555 1 93.26 214 MET B N 1
ATOM 4001 C CA . MET B 1 214 ? -1.171 12.925 -1.047 1 93.26 214 MET B CA 1
ATOM 4002 C C . MET B 1 214 ? -1.736 11.941 -2.066 1 93.26 214 MET B C 1
ATOM 4004 O O . MET B 1 214 ? -1.21 10.839 -2.229 1 93.26 214 MET B O 1
ATOM 4008 N N . PHE B 1 215 ? -2.73 12.38 -2.866 1 91.4 215 PHE B N 1
ATOM 4009 C CA . PHE B 1 215 ? -3.271 11.543 -3.931 1 91.4 215 PHE B CA 1
ATOM 4010 C C . PHE B 1 215 ? -2.277 11.419 -5.08 1 91.4 215 PHE B C 1
ATOM 4012 O O . PHE B 1 215 ? -2.147 10.352 -5.683 1 91.4 215 PHE B O 1
ATOM 4019 N N . VAL B 1 216 ? -1.634 12.431 -5.333 1 92.35 216 VAL B N 1
ATOM 4020 C CA . VAL B 1 216 ? -0.654 12.416 -6.414 1 92.35 216 VAL B CA 1
ATOM 4021 C C . VAL B 1 216 ? 0.462 11.427 -6.087 1 92.35 216 VAL B C 1
ATOM 4023 O O . VAL B 1 216 ? 0.916 10.682 -6.959 1 92.35 216 VAL B O 1
ATOM 4026 N N . ILE B 1 217 ? 0.879 11.356 -4.825 1 94.04 217 ILE B N 1
ATOM 4027 C CA . ILE B 1 217 ? 1.912 10.417 -4.401 1 94.04 217 ILE B CA 1
ATOM 4028 C C . ILE B 1 217 ? 1.424 8.985 -4.606 1 94.04 217 ILE B C 1
ATOM 4030 O O . ILE B 1 217 ? 2.108 8.173 -5.234 1 94.04 217 ILE B O 1
ATOM 4034 N N . LEU B 1 218 ? 0.258 8.774 -4.174 1 91.53 218 LEU B N 1
ATOM 4035 C CA . LEU B 1 218 ? -0.286 7.422 -4.251 1 91.53 218 LEU B CA 1
ATOM 4036 C C . LEU B 1 218 ? -0.485 6.998 -5.702 1 91.53 218 LEU B C 1
ATOM 4038 O O . LEU B 1 218 ? -0.141 5.876 -6.078 1 91.53 218 LEU B O 1
ATOM 4042 N N . CYS B 1 219 ? -0.981 7.859 -6.541 1 89.76 219 CYS B N 1
ATOM 4043 C CA . CYS B 1 219 ? -1.268 7.552 -7.938 1 89.76 219 CYS B CA 1
ATOM 4044 C C . CYS B 1 219 ? 0.019 7.327 -8.722 1 89.76 219 CYS B C 1
ATOM 4046 O O . CYS B 1 219 ? 0.096 6.417 -9.55 1 89.76 219 CYS B O 1
ATOM 4048 N N . SER B 1 220 ? 0.947 8.181 -8.42 1 92.14 220 SER B N 1
ATOM 4049 C CA . SER B 1 220 ? 2.221 7.999 -9.107 1 92.14 220 SER B CA 1
ATOM 4050 C C . SER B 1 220 ? 2.85 6.654 -8.759 1 92.14 220 SER B C 1
ATOM 4052 O O . SER B 1 220 ? 3.401 5.976 -9.629 1 92.14 220 SER B O 1
ATOM 4054 N N . GLY B 1 221 ? 2.756 6.275 -7.534 1 91.86 221 GLY B N 1
ATOM 4055 C CA . GLY B 1 221 ? 3.255 4.973 -7.121 1 91.86 221 GLY B CA 1
ATOM 4056 C C . GLY B 1 221 ? 2.521 3.818 -7.776 1 91.86 221 GLY B C 1
ATOM 4057 O O . GLY B 1 221 ? 3.14 2.829 -8.174 1 91.86 221 GLY B O 1
ATOM 4058 N N . SER B 1 222 ? 1.276 3.924 -7.916 1 86.32 222 SER B N 1
ATOM 4059 C CA . SER B 1 222 ? 0.457 2.858 -8.484 1 86.32 222 SER B CA 1
ATOM 4060 C C . SER B 1 222 ? 0.73 2.685 -9.974 1 86.32 222 SER B C 1
ATOM 4062 O O . SER B 1 222 ? 0.771 1.56 -10.476 1 86.32 222 SER B O 1
ATOM 4064 N N . ILE B 1 223 ? 0.86 3.715 -10.648 1 86.95 223 ILE B N 1
ATOM 4065 C CA . ILE B 1 223 ? 1.143 3.672 -12.078 1 86.95 223 ILE B CA 1
ATOM 4066 C C . ILE B 1 223 ? 2.5 3.014 -12.316 1 86.95 223 ILE B C 1
ATOM 4068 O O . ILE B 1 223 ? 2.64 2.169 -13.204 1 86.95 223 ILE B O 1
ATOM 4072 N N . VAL B 1 224 ? 3.403 3.362 -11.542 1 91.09 224 VAL B N 1
ATOM 4073 C CA . VAL B 1 224 ? 4.745 2.807 -11.675 1 91.09 224 VAL B CA 1
ATOM 4074 C C . VAL B 1 224 ? 4.729 1.323 -11.315 1 91.09 224 VAL B C 1
ATOM 4076 O O . VAL B 1 224 ? 5.378 0.51 -11.977 1 91.09 224 VAL B O 1
ATOM 4079 N N . LEU B 1 225 ? 4.016 1.014 -10.244 1 87.52 225 LEU B N 1
ATOM 4080 C CA . LEU B 1 225 ? 3.913 -0.379 -9.822 1 87.52 225 LEU B CA 1
ATOM 4081 C C . LEU B 1 225 ? 3.385 -1.252 -10.955 1 87.52 225 LEU B C 1
ATOM 4083 O O . LEU B 1 225 ? 3.927 -2.328 -11.221 1 87.52 225 LEU B O 1
ATOM 4087 N N . ALA B 1 226 ? 2.336 -0.826 -11.6 1 81.4 226 ALA B N 1
ATOM 4088 C CA . ALA B 1 226 ? 1.751 -1.562 -12.717 1 81.4 226 ALA B CA 1
ATOM 4089 C C . ALA B 1 226 ? 2.755 -1.723 -13.855 1 81.4 226 ALA B C 1
ATOM 4091 O O . ALA B 1 226 ? 2.89 -2.809 -14.423 1 81.4 226 ALA B O 1
ATOM 4092 N N . GLY B 1 227 ? 3.445 -0.721 -14.223 1 85.6 227 GLY B N 1
ATOM 4093 C CA . GLY B 1 227 ? 4.43 -0.75 -15.293 1 85.6 227 GLY B CA 1
ATOM 4094 C C . GLY B 1 227 ? 5.623 -1.634 -14.981 1 85.6 227 GLY B C 1
ATOM 4095 O O . GLY B 1 227 ? 6.119 -2.347 -15.856 1 85.6 227 GLY B O 1
ATOM 4096 N N . VAL B 1 228 ? 6.044 -1.61 -13.732 1 86.57 228 VAL B N 1
ATOM 4097 C CA . VAL B 1 228 ? 7.239 -2.334 -13.312 1 86.57 228 VAL B CA 1
ATOM 4098 C C . VAL B 1 228 ? 6.971 -3.837 -13.347 1 86.57 228 VAL B C 1
ATOM 4100 O O . VAL B 1 228 ? 7.829 -4.618 -13.766 1 86.57 228 VAL B O 1
ATOM 4103 N N . MET B 1 229 ? 5.789 -4.262 -12.906 1 80.84 229 MET B N 1
ATOM 4104 C CA . MET B 1 229 ? 5.462 -5.685 -12.895 1 80.84 229 MET B CA 1
ATOM 4105 C C . MET B 1 229 ? 5.52 -6.268 -14.302 1 80.84 229 MET B C 1
ATOM 4107 O O . MET B 1 229 ? 5.977 -7.397 -14.493 1 80.84 229 MET B O 1
ATOM 4111 N N . LEU B 1 230 ? 5.142 -5.536 -15.25 1 76.64 230 LEU B N 1
ATOM 4112 C CA . LEU B 1 230 ? 5.156 -5.989 -16.637 1 76.64 230 LEU B CA 1
ATOM 4113 C C . LEU B 1 230 ? 6.562 -5.903 -17.222 1 76.64 230 LEU B C 1
ATOM 4115 O O . LEU B 1 230 ? 6.983 -6.789 -17.969 1 76.64 230 LEU B O 1
ATOM 4119 N N . ALA B 1 231 ? 7.296 -4.965 -16.769 1 85.38 231 ALA B N 1
ATOM 4120 C CA . ALA B 1 231 ? 8.577 -4.645 -17.394 1 85.38 231 ALA B CA 1
ATOM 4121 C C . ALA B 1 231 ? 9.698 -5.506 -16.818 1 85.38 231 ALA B C 1
ATOM 4123 O O . ALA B 1 231 ? 10.724 -5.717 -17.47 1 85.38 231 ALA B O 1
ATOM 4124 N N . THR B 1 232 ? 9.558 -5.955 -15.598 1 86.02 232 THR B N 1
ATOM 4125 C CA . THR B 1 232 ? 10.664 -6.623 -14.922 1 86.02 232 THR B CA 1
ATOM 4126 C C . THR B 1 232 ? 11.02 -7.929 -15.627 1 86.02 232 THR B C 1
ATOM 4128 O O . THR B 1 232 ? 12.199 -8.233 -15.823 1 86.02 232 THR B O 1
ATOM 4131 N N . SER B 1 233 ? 10.024 -8.794 -15.948 1 80.75 233 SER B N 1
ATOM 4132 C CA . SER B 1 233 ? 10.303 -10.057 -16.622 1 80.75 233 SER B CA 1
ATOM 4133 C C . SER B 1 233 ? 10.985 -9.828 -17.966 1 80.75 233 SER B C 1
ATOM 4135 O O . SER B 1 233 ? 11.886 -10.578 -18.347 1 80.75 233 SER B O 1
ATOM 4137 N N . PHE B 1 234 ? 10.54 -8.783 -18.606 1 83.8 234 PHE B N 1
ATOM 4138 C CA . PHE B 1 234 ? 11.155 -8.442 -19.884 1 83.8 234 PHE B CA 1
ATOM 4139 C C . PHE B 1 234 ? 12.603 -8.009 -19.689 1 83.8 234 PHE B C 1
ATOM 4141 O O . PHE B 1 234 ? 13.47 -8.336 -20.503 1 83.8 234 PHE B O 1
ATOM 4148 N N . LEU B 1 235 ? 12.808 -7.303 -18.651 1 85.71 235 LEU B N 1
ATOM 4149 C CA . LEU B 1 235 ? 14.142 -6.795 -18.347 1 85.71 235 LEU B CA 1
ATOM 4150 C C . LEU B 1 235 ? 15.106 -7.94 -18.054 1 85.71 235 LEU B C 1
ATOM 4152 O O . LEU B 1 235 ? 16.242 -7.939 -18.533 1 85.71 235 LEU B O 1
ATOM 4156 N N . ILE B 1 236 ? 14.695 -8.949 -17.362 1 85.88 236 ILE B N 1
ATOM 4157 C CA . ILE B 1 236 ? 15.529 -10.082 -16.976 1 85.88 236 ILE B CA 1
ATOM 4158 C C . ILE B 1 236 ? 15.862 -10.921 -18.207 1 85.88 236 ILE B C 1
ATOM 4160 O O . ILE B 1 236 ? 16.997 -11.375 -18.369 1 85.88 236 ILE B O 1
ATOM 4164 N N . ASN B 1 237 ? 14.859 -11.097 -19.048 1 86.02 237 ASN B N 1
ATOM 4165 C CA . ASN B 1 237 ? 15.049 -11.933 -20.229 1 86.02 237 ASN B CA 1
ATOM 4166 C C . ASN B 1 237 ? 15.987 -11.276 -21.237 1 86.02 237 ASN B C 1
ATOM 4168 O O . ASN B 1 237 ? 16.727 -11.964 -21.943 1 86.02 237 ASN B O 1
ATOM 4172 N N . THR B 1 238 ? 15.992 -9.934 -21.254 1 86.09 238 THR B N 1
ATOM 4173 C CA . THR B 1 238 ? 16.787 -9.227 -22.252 1 86.09 238 THR B CA 1
ATOM 4174 C C . THR B 1 238 ? 18.195 -8.956 -21.73 1 86.09 238 THR B C 1
ATOM 4176 O O . THR B 1 238 ? 19.173 -9.081 -22.471 1 86.09 238 THR B O 1
ATOM 4179 N N . LEU B 1 239 ? 18.316 -8.577 -20.472 1 89.63 239 LEU B N 1
ATOM 4180 C CA . LEU B 1 239 ? 19.6 -8.113 -19.959 1 89.63 239 LEU B CA 1
ATOM 4181 C C . LEU B 1 239 ? 20.258 -9.182 -19.093 1 89.63 239 LEU B C 1
ATOM 4183 O O . LEU B 1 239 ? 21.464 -9.129 -18.844 1 89.63 239 LEU B O 1
ATOM 4187 N N . GLY B 1 240 ? 19.499 -10.178 -18.651 1 89.76 240 GLY B N 1
ATOM 4188 C CA . GLY B 1 240 ? 20.041 -11.119 -17.684 1 89.76 240 GLY B CA 1
ATOM 4189 C C . GLY B 1 240 ? 19.877 -10.659 -16.248 1 89.76 240 GLY B C 1
ATOM 4190 O O . GLY B 1 240 ? 19.523 -9.506 -15.996 1 89.76 240 GLY B O 1
ATOM 4191 N N . PHE B 1 241 ? 20.239 -11.543 -15.338 1 91.37 241 PHE B N 1
ATOM 4192 C CA . PHE B 1 241 ? 20.019 -11.267 -13.923 1 91.37 241 PHE B CA 1
ATOM 4193 C C . PHE B 1 241 ? 20.989 -10.204 -13.422 1 91.37 241 PHE B C 1
ATOM 4195 O O . PHE B 1 241 ? 20.603 -9.312 -12.664 1 91.37 241 PHE B O 1
ATOM 4202 N N . PHE B 1 242 ? 22.2 -10.226 -13.859 1 92.07 242 PHE B N 1
ATOM 4203 C CA . PHE B 1 242 ? 23.219 -9.333 -13.32 1 92.07 242 PHE B CA 1
ATOM 4204 C C . PHE B 1 242 ? 22.965 -7.896 -13.758 1 92.07 242 PHE B C 1
ATOM 4206 O O . PHE B 1 242 ? 22.948 -6.983 -12.93 1 92.07 242 PHE B O 1
ATOM 4213 N N . TYR B 1 243 ? 22.744 -7.67 -14.991 1 92.67 243 TYR B N 1
ATOM 4214 C CA . TYR B 1 243 ? 22.555 -6.314 -15.496 1 92.67 243 TYR B CA 1
ATOM 4215 C C . TYR B 1 243 ? 21.241 -5.725 -14.996 1 92.67 243 TYR B C 1
ATOM 4217 O O . TYR B 1 243 ? 21.142 -4.517 -14.769 1 92.67 243 TYR B O 1
ATOM 4225 N N . ALA B 1 244 ? 20.251 -6.583 -14.871 1 92.11 244 ALA B N 1
ATOM 4226 C CA . ALA B 1 244 ? 19.001 -6.125 -14.27 1 92.11 244 ALA B CA 1
ATOM 4227 C C . ALA B 1 244 ? 19.223 -5.653 -12.836 1 92.11 244 ALA B C 1
ATOM 4229 O O . ALA B 1 244 ? 18.716 -4.603 -12.435 1 92.11 244 ALA B O 1
ATOM 4230 N N . SER B 1 245 ? 20.05 -6.393 -12.132 1 94.01 245 SER B N 1
ATOM 4231 C CA . SER B 1 245 ? 20.325 -6.029 -10.745 1 94.01 245 SER B CA 1
ATOM 4232 C C . SER B 1 245 ? 21.188 -4.774 -10.664 1 94.01 245 SER B C 1
ATOM 4234 O O . SER B 1 245 ? 21.042 -3.972 -9.74 1 94.01 245 SER B O 1
ATOM 4236 N N . LEU B 1 246 ? 22.03 -4.607 -11.583 1 95.34 246 LEU B N 1
ATOM 4237 C CA . LEU B 1 246 ? 22.867 -3.412 -11.62 1 95.34 246 LEU B CA 1
ATOM 4238 C C . LEU B 1 246 ? 22.029 -2.169 -11.898 1 95.34 246 LEU B C 1
ATOM 4240 O O . LEU B 1 246 ? 22.293 -1.1 -11.343 1 95.34 246 LEU B O 1
ATOM 4244 N N . LEU B 1 247 ? 21.105 -2.326 -12.763 1 94.32 247 LEU B N 1
ATOM 4245 C CA . LEU B 1 247 ? 20.181 -1.23 -13.034 1 94.32 247 LEU B CA 1
ATOM 4246 C C . LEU B 1 247 ? 19.4 -0.854 -11.78 1 94.32 247 LEU B C 1
ATOM 4248 O O . LEU B 1 247 ? 19.21 0.33 -11.493 1 94.32 247 LEU B O 1
ATOM 4252 N N . LEU B 1 248 ? 19.005 -1.817 -11.073 1 95.26 248 LEU B N 1
ATOM 4253 C CA . LEU B 1 248 ? 18.294 -1.584 -9.82 1 95.26 248 LEU B CA 1
ATOM 4254 C C . LEU B 1 248 ? 19.186 -0.863 -8.815 1 95.26 248 LEU B C 1
ATOM 4256 O O . LEU B 1 248 ? 18.735 0.052 -8.123 1 95.26 248 LEU B O 1
ATOM 4260 N N . THR B 1 249 ? 20.375 -1.319 -8.754 1 97.52 249 THR B N 1
ATOM 4261 C CA . THR B 1 249 ? 21.333 -0.698 -7.846 1 97.52 249 THR B CA 1
ATOM 4262 C C . THR B 1 249 ? 21.554 0.767 -8.212 1 97.52 249 THR B C 1
ATOM 4264 O O . THR B 1 249 ? 21.595 1.632 -7.335 1 97.52 249 THR B O 1
ATOM 4267 N N . SER B 1 250 ? 21.648 1 -9.468 1 97.65 250 SER B N 1
ATOM 4268 C CA . SER B 1 250 ? 21.815 2.373 -9.934 1 97.65 250 SER B CA 1
ATOM 4269 C C . SER B 1 250 ? 20.596 3.224 -9.596 1 97.65 250 SER B C 1
ATOM 4271 O O . SER B 1 250 ? 20.733 4.383 -9.199 1 97.65 250 SER B O 1
ATOM 4273 N N . MET B 1 251 ? 19.43 2.664 -9.753 1 96.89 251 MET B N 1
ATOM 4274 C CA . MET B 1 251 ? 18.199 3.378 -9.425 1 96.89 251 MET B CA 1
ATOM 4275 C C . MET B 1 251 ? 18.127 3.682 -7.932 1 96.89 251 MET B C 1
ATOM 4277 O O . MET B 1 251 ? 17.698 4.766 -7.535 1 96.89 251 MET B O 1
ATOM 4281 N N . GLY B 1 252 ? 18.545 2.684 -7.141 1 97.83 252 GLY B N 1
ATOM 4282 C CA . GLY B 1 252 ? 18.587 2.906 -5.704 1 97.83 252 GLY B CA 1
ATOM 4283 C C . GLY B 1 252 ? 19.55 4.005 -5.298 1 97.83 252 GLY B C 1
ATOM 4284 O O . GLY B 1 252 ? 19.221 4.848 -4.461 1 97.83 252 GLY B O 1
ATOM 4285 N N . LEU B 1 253 ? 20.686 4.039 -5.909 1 98.08 253 LEU B N 1
ATOM 4286 C CA . LEU B 1 253 ? 21.68 5.07 -5.628 1 98.08 253 LEU B CA 1
ATOM 4287 C C . LEU B 1 253 ? 21.174 6.444 -6.054 1 98.08 253 LEU B C 1
ATOM 4289 O O . LEU B 1 253 ? 21.342 7.425 -5.327 1 98.08 253 LEU B O 1
ATOM 4293 N N . LEU B 1 254 ? 20.594 6.462 -7.195 1 97.86 254 LEU B N 1
ATOM 4294 C CA . LEU B 1 254 ? 20.048 7.721 -7.691 1 97.86 254 LEU B CA 1
ATOM 4295 C C . LEU B 1 254 ? 18.964 8.249 -6.756 1 97.86 254 LEU B C 1
ATOM 4297 O O . LEU B 1 254 ? 18.872 9.457 -6.525 1 97.86 254 LEU B O 1
ATOM 4301 N N . ASN B 1 255 ? 18.121 7.39 -6.304 1 98.05 255 ASN B N 1
ATOM 4302 C CA . ASN B 1 255 ? 17.078 7.789 -5.365 1 98.05 255 ASN B CA 1
ATOM 4303 C C . ASN B 1 255 ? 17.668 8.426 -4.11 1 98.05 255 ASN B C 1
ATOM 4305 O O . ASN B 1 255 ? 17.18 9.457 -3.643 1 98.05 255 ASN B O 1
ATOM 4309 N N . PHE B 1 256 ? 18.728 7.836 -3.581 1 98.02 256 PHE B N 1
ATOM 4310 C CA . PHE B 1 256 ? 19.389 8.35 -2.388 1 98.02 256 PHE B CA 1
ATOM 4311 C C . PHE B 1 256 ? 20.011 9.715 -2.659 1 98.02 256 PHE B C 1
ATOM 4313 O O . PHE B 1 256 ? 19.894 10.63 -1.842 1 98.02 256 PHE B O 1
ATOM 4320 N N . LEU B 1 257 ? 20.594 9.832 -3.78 1 97.77 257 LEU B N 1
ATOM 4321 C CA . LEU B 1 257 ? 21.267 11.08 -4.124 1 97.77 257 LEU B CA 1
ATOM 4322 C C . LEU B 1 257 ? 20.256 12.202 -4.334 1 97.77 257 LEU B C 1
ATOM 4324 O O . LEU B 1 257 ? 20.48 13.334 -3.899 1 97.77 257 LEU B O 1
ATOM 4328 N N . ILE B 1 258 ? 19.184 11.915 -4.938 1 97.16 258 ILE B N 1
ATOM 4329 C CA . ILE B 1 258 ? 18.148 12.915 -5.173 1 97.16 258 ILE B CA 1
ATOM 4330 C C . ILE B 1 258 ? 17.585 13.399 -3.839 1 97.16 258 ILE B C 1
ATOM 4332 O O . ILE B 1 258 ? 17.456 14.605 -3.613 1 97.16 258 ILE B O 1
ATOM 4336 N N . ALA B 1 259 ? 17.293 12.476 -2.988 1 96.2 259 ALA B N 1
ATOM 4337 C CA . ALA B 1 259 ? 16.764 12.845 -1.677 1 96.2 259 ALA B CA 1
ATOM 4338 C C . ALA B 1 259 ? 17.802 13.611 -0.863 1 96.2 259 ALA B C 1
ATOM 4340 O O . ALA B 1 259 ? 17.466 14.566 -0.158 1 96.2 259 ALA B O 1
ATOM 4341 N N . PHE B 1 260 ? 19.052 13.253 -0.97 1 95.21 260 PHE B N 1
ATOM 4342 C CA . PHE B 1 260 ? 20.129 13.843 -0.185 1 95.21 260 PHE B CA 1
ATOM 4343 C C . PHE B 1 260 ? 20.42 15.266 -0.647 1 95.21 260 PHE B C 1
ATOM 4345 O O . PHE B 1 260 ? 20.646 16.157 0.174 1 95.21 260 PHE B O 1
ATOM 4352 N N . ILE B 1 261 ? 20.353 15.537 -1.873 1 94.92 261 ILE B N 1
ATOM 4353 C CA . ILE B 1 261 ? 20.795 16.813 -2.425 1 94.92 261 ILE B CA 1
ATOM 4354 C C . ILE B 1 261 ? 19.609 17.77 -2.525 1 94.92 261 ILE B C 1
ATOM 4356 O O . ILE B 1 261 ? 19.733 18.957 -2.213 1 94.92 261 ILE B O 1
ATOM 4360 N N . PHE B 1 262 ? 18.461 17.251 -2.866 1 93.32 262 PHE B N 1
ATOM 4361 C CA . PHE B 1 262 ? 17.4 18.164 -3.275 1 93.32 262 PHE B CA 1
ATOM 4362 C C . PHE B 1 262 ? 16.349 18.299 -2.179 1 93.32 262 PHE B C 1
ATOM 4364 O O . PHE B 1 262 ? 15.537 19.226 -2.202 1 93.32 262 PHE B O 1
ATOM 4371 N N . LEU B 1 263 ? 16.332 17.476 -1.229 1 89.77 263 LEU B N 1
ATOM 4372 C CA . LEU B 1 263 ? 15.349 17.589 -0.157 1 89.77 263 LEU B CA 1
ATOM 4373 C C . LEU B 1 263 ? 15.836 18.544 0.928 1 89.77 263 LEU B C 1
ATOM 4375 O O . LEU B 1 263 ? 16.823 18.262 1.612 1 89.77 263 LEU B O 1
ATOM 4379 N N . GLN B 1 264 ? 15.278 19.749 1.016 1 82.89 264 GLN B N 1
ATOM 4380 C CA . GLN B 1 264 ? 15.634 20.755 2.012 1 82.89 264 GLN B CA 1
ATOM 4381 C C . GLN B 1 264 ? 14.475 21.016 2.97 1 82.89 264 GLN B C 1
ATOM 4383 O O . GLN B 1 264 ? 13.599 21.835 2.684 1 82.89 264 GLN B O 1
ATOM 4388 N N . LEU B 1 265 ? 14.313 20.167 3.892 1 79.67 265 LEU B N 1
ATOM 4389 C CA . LEU B 1 265 ? 13.225 20.334 4.85 1 79.67 265 LEU B CA 1
ATOM 4390 C C . LEU B 1 265 ? 13.689 21.13 6.066 1 79.67 265 LEU B C 1
ATOM 4392 O O . LEU B 1 265 ? 14.787 20.904 6.579 1 79.67 265 LEU B O 1
ATOM 4396 N N . ARG B 1 266 ? 13.159 22.429 6.163 1 58.23 266 ARG B N 1
ATOM 4397 C CA . ARG B 1 266 ? 13.511 23.29 7.288 1 58.23 266 ARG B CA 1
ATOM 4398 C C . ARG B 1 266 ? 13.042 22.686 8.607 1 58.23 266 ARG B C 1
ATOM 4400 O O . ARG B 1 266 ? 11.949 22.12 8.684 1 58.23 266 ARG B O 1
ATOM 4407 N N . THR B 1 267 ? 13.861 22.14 9.474 1 54.47 267 THR B N 1
ATOM 4408 C CA . THR B 1 267 ? 13.525 21.706 10.825 1 54.47 267 THR B CA 1
ATOM 4409 C C . THR B 1 267 ? 12.757 22.795 11.569 1 54.47 267 THR B C 1
ATOM 4411 O O . THR B 1 267 ? 13.099 23.976 11.476 1 54.47 267 THR B O 1
ATOM 4414 N N . ILE B 1 268 ? 11.405 22.688 11.805 1 45.22 268 ILE B N 1
ATOM 4415 C CA . ILE B 1 268 ? 10.622 23.61 12.621 1 45.22 268 ILE B CA 1
ATOM 4416 C C . ILE B 1 268 ? 11.451 24.072 13.817 1 45.22 268 ILE B C 1
ATOM 4418 O O . ILE B 1 268 ? 11.046 24.979 14.548 1 45.22 268 ILE B O 1
ATOM 4422 N N . TRP B 1 269 ? 12.383 23.482 14.301 1 40.2 269 TRP B N 1
ATOM 4423 C CA . TRP B 1 269 ? 13 24.047 15.497 1 40.2 269 TRP B CA 1
ATOM 4424 C C . TRP B 1 269 ? 13.37 25.511 15.279 1 40.2 269 TRP B C 1
ATOM 4426 O O . TRP B 1 269 ? 13.238 26.333 16.188 1 40.2 269 TRP B O 1
ATOM 4436 N N . LYS B 1 270 ? 13.705 25.872 14.141 1 41.36 270 LYS B N 1
ATOM 4437 C CA . LYS B 1 270 ? 14.17 27.252 14.036 1 41.36 270 LYS B CA 1
ATOM 4438 C C . LYS B 1 270 ? 12.999 28.23 14.063 1 41.36 270 LYS B C 1
ATOM 4440 O O . LYS B 1 270 ? 13.146 29.37 14.507 1 41.36 270 LYS B O 1
ATOM 4445 N N . GLN B 1 271 ? 11.914 27.742 13.612 1 39.13 271 GLN B N 1
ATOM 4446 C CA . GLN B 1 271 ? 10.889 28.78 13.605 1 39.13 271 GLN B CA 1
ATOM 4447 C C . GLN B 1 271 ? 10.348 29.029 15.01 1 39.13 271 GLN B C 1
ATOM 4449 O O . GLN B 1 271 ? 9.888 30.13 15.319 1 39.13 271 GLN B O 1
ATOM 4454 N N . LEU B 1 272 ? 10.273 27.952 15.815 1 36.57 272 LEU B N 1
ATOM 4455 C CA . LEU B 1 272 ? 9.827 28.228 17.177 1 36.57 272 LEU B CA 1
ATOM 4456 C C . LEU B 1 272 ? 10.813 29.142 17.897 1 36.57 272 LEU B C 1
ATOM 4458 O O . LEU B 1 272 ? 10.409 29.998 18.687 1 36.57 272 LEU B O 1
ATOM 4462 N N . ILE B 1 273 ? 12.095 29.024 17.646 1 36.22 273 ILE B N 1
ATOM 4463 C CA . ILE B 1 273 ? 13.005 29.96 18.296 1 36.22 273 ILE B CA 1
ATOM 4464 C C . ILE B 1 273 ? 12.776 31.367 17.747 1 36.22 273 ILE B C 1
ATOM 4466 O O . ILE B 1 273 ? 12.776 32.342 18.502 1 36.22 273 ILE B O 1
ATOM 4470 N N . GLN B 1 274 ? 12.545 31.442 16.489 1 36.56 274 GLN B N 1
ATOM 4471 C CA . GLN B 1 274 ? 12.402 32.808 15.998 1 36.56 274 GLN B CA 1
ATOM 4472 C C . GLN B 1 274 ? 11.034 33.381 16.356 1 36.56 274 GLN B C 1
ATOM 4474 O O . GLN B 1 274 ? 10.901 34.583 16.594 1 36.56 274 GLN B O 1
ATOM 4479 N N . SER B 1 275 ? 9.975 32.572 16.27 1 37.18 275 SER B N 1
ATOM 4480 C CA . SER B 1 275 ? 8.692 33.18 16.608 1 37.18 275 SER B CA 1
ATOM 4481 C C . SER B 1 275 ? 8.553 33.375 18.114 1 37.18 275 SER B C 1
ATOM 4483 O O . SER B 1 275 ? 7.733 34.176 18.569 1 37.18 275 SER B O 1
ATOM 4485 N N . SER B 1 276 ? 9.154 32.512 18.923 1 36.05 276 SER B N 1
ATOM 4486 C CA . SER B 1 276 ? 9.106 32.767 20.359 1 36.05 276 SER B CA 1
ATOM 4487 C C . SER B 1 276 ? 9.817 34.069 20.713 1 36.05 276 SER B C 1
ATOM 4489 O O . SER B 1 276 ? 9.622 34.612 21.803 1 36.05 276 SER B O 1
ATOM 4491 N N . SER B 1 277 ? 10.837 34.473 19.956 1 34.62 277 SER B N 1
ATOM 4492 C CA . SER B 1 277 ? 11.465 35.727 20.359 1 34.62 277 SER B CA 1
ATOM 4493 C C . SER B 1 277 ? 10.521 36.908 20.154 1 34.62 277 SER B C 1
ATOM 4495 O O . SER B 1 277 ? 10.633 37.925 20.842 1 34.62 277 SER B O 1
ATOM 4497 N N . VAL B 1 278 ? 9.613 36.832 19.154 1 34.48 278 VAL B N 1
ATOM 4498 C CA . VAL B 1 278 ? 8.861 38.055 18.895 1 34.48 278 VAL B CA 1
ATOM 4499 C C . VAL B 1 278 ? 7.649 38.123 19.822 1 34.48 278 VAL B C 1
ATOM 4501 O O . VAL B 1 278 ? 7.152 39.21 20.125 1 34.48 278 VAL B O 1
ATOM 4504 N N . PHE B 1 279 ? 7.105 36.946 20.221 1 33.91 279 PHE B N 1
ATOM 4505 C CA . PHE B 1 279 ? 5.904 37.113 21.032 1 33.91 279 PHE B CA 1
ATOM 4506 C C . PHE B 1 279 ? 6.262 37.574 22.44 1 33.91 279 PHE B C 1
ATOM 4508 O O . PHE B 1 279 ? 5.512 38.33 23.061 1 33.91 279 PHE B O 1
ATOM 4515 N N . CYS B 1 280 ? 7.313 36.958 22.944 1 31.6 280 CYS B N 1
ATOM 4516 C CA . CYS B 1 280 ? 7.416 37.267 24.366 1 31.6 280 CYS B CA 1
ATOM 4517 C C . CYS B 1 280 ? 7.748 38.739 24.582 1 31.6 280 CYS B C 1
ATOM 4519 O O . CYS B 1 280 ? 7.446 39.299 25.638 1 31.6 280 CYS B O 1
ATOM 4521 N N . CYS B 1 281 ? 8.571 39.277 23.738 1 31.58 281 CYS B N 1
ATOM 4522 C CA . CYS B 1 281 ? 9.07 40.557 24.226 1 31.58 281 CYS B CA 1
ATOM 4523 C C . CYS B 1 281 ? 7.976 41.617 24.195 1 31.58 281 CYS B C 1
ATOM 4525 O O . CYS B 1 281 ? 8.018 42.581 24.961 1 31.58 281 CYS B O 1
ATOM 4527 N N . ALA B 1 282 ? 7.152 41.534 23.2 1 32.13 282 ALA B N 1
ATOM 4528 C CA . ALA B 1 282 ? 6.407 42.782 23.056 1 32.13 282 ALA B CA 1
ATOM 4529 C C . ALA B 1 282 ? 5.31 42.89 24.111 1 32.13 282 ALA B C 1
ATOM 4531 O O . ALA B 1 282 ? 5.05 43.975 24.636 1 32.13 282 ALA B O 1
ATOM 4532 N N . ASN B 1 283 ? 4.666 41.725 24.435 1 31.28 283 ASN B N 1
ATOM 4533 C CA . ASN B 1 283 ? 3.528 42.031 25.295 1 31.28 283 ASN B CA 1
ATOM 4534 C C . ASN B 1 283 ? 3.942 42.133 26.76 1 31.28 283 ASN B C 1
ATOM 4536 O O . ASN B 1 283 ? 3.097 42.312 27.638 1 31.28 283 ASN B O 1
ATOM 4540 N N . VAL B 1 284 ? 5.184 41.648 27.039 1 31.51 284 VAL B N 1
ATOM 4541 C CA . VAL B 1 284 ? 5.514 41.734 28.458 1 31.51 284 VAL B CA 1
ATOM 4542 C C . VAL B 1 284 ? 5.671 43.198 28.864 1 31.51 284 VAL B C 1
ATOM 4544 O O . VAL B 1 284 ? 5.679 43.521 30.054 1 31.51 284 VAL B O 1
ATOM 4547 N N . ARG B 1 285 ? 6.1 44.064 27.959 1 32.39 285 ARG B N 1
ATOM 4548 C CA . ARG B 1 285 ? 6.399 45.409 28.441 1 32.39 285 ARG B CA 1
ATOM 4549 C C . ARG B 1 285 ? 5.143 46.094 28.969 1 32.39 285 ARG B C 1
ATOM 4551 O O . ARG B 1 285 ? 5.21 46.885 29.912 1 32.39 285 ARG B O 1
ATOM 4558 N N . ASN B 1 286 ? 3.997 45.936 28.329 1 29.65 286 ASN B N 1
ATOM 4559 C CA . ASN B 1 286 ? 2.993 46.929 28.696 1 29.65 286 ASN B CA 1
ATOM 4560 C C . ASN B 1 286 ? 2.256 46.534 29.972 1 29.65 286 ASN B C 1
ATOM 4562 O O . ASN B 1 286 ? 1.237 47.135 30.317 1 29.65 286 ASN B O 1
ATOM 4566 N N . LEU B 1 287 ? 2.494 45.272 30.47 1 25.72 287 LEU B N 1
ATOM 4567 C CA . LEU B 1 287 ? 1.715 44.987 31.67 1 25.72 287 LEU B CA 1
ATOM 4568 C C . LEU B 1 287 ? 2.333 45.658 32.891 1 25.72 287 LEU B C 1
ATOM 4570 O O . LEU B 1 287 ? 3.008 45.004 33.689 1 25.72 287 LEU B O 1
ATOM 4574 N N . LYS B 1 288 ? 2.965 46.807 32.76 1 30.19 288 LYS B N 1
ATOM 4575 C CA . LYS B 1 288 ? 3.264 47.591 33.955 1 30.19 288 LYS B CA 1
ATOM 4576 C C . LYS B 1 288 ? 1.989 47.935 34.72 1 30.19 288 LYS B C 1
ATOM 4578 O O . LYS B 1 288 ? 1.234 48.82 34.311 1 30.19 288 LYS B O 1
ATOM 4583 N N . MET B 1 289 ? 1.167 46.996 35.245 1 27.58 289 MET B N 1
ATOM 4584 C CA . MET B 1 289 ? 0.099 47.426 36.144 1 27.58 289 MET B CA 1
ATOM 4585 C C . MET B 1 289 ? 0.67 48.125 37.373 1 27.58 289 MET B C 1
ATOM 4587 O O . MET B 1 289 ? 1.605 47.623 37.999 1 27.58 289 MET B O 1
ATOM 4591 N N . PRO B 1 290 ? 0.54 49.478 37.544 1 29.55 290 PRO B N 1
ATOM 4592 C CA . PRO B 1 290 ? 0.939 50.274 38.707 1 29.55 290 PRO B CA 1
ATOM 4593 C C . PRO B 1 290 ? 0.255 49.821 39.995 1 29.55 290 PRO B C 1
ATOM 4595 O O . PRO B 1 290 ? -0.975 49.743 40.051 1 29.55 290 PRO B O 1
ATOM 4598 N N . ILE B 1 291 ? 0.609 48.789 40.68 1 26.74 291 ILE B N 1
ATOM 4599 C CA . ILE B 1 291 ? 0.151 48.485 42.031 1 26.74 291 ILE B CA 1
ATOM 4600 C C . ILE B 1 291 ? 0.414 49.679 42.946 1 26.74 291 ILE B C 1
ATOM 4602 O O . ILE B 1 291 ? 1.568 50.034 43.197 1 26.74 291 ILE B O 1
ATOM 4606 N N . THR B 1 292 ? -0.368 50.823 42.818 1 25.36 292 THR B N 1
ATOM 4607 C CA . THR B 1 292 ? -0.401 51.928 43.769 1 25.36 292 THR B CA 1
ATOM 4608 C C . THR B 1 292 ? -0.817 51.438 45.153 1 25.36 292 THR B C 1
ATOM 4610 O O . THR B 1 292 ? -1.874 50.823 45.308 1 25.36 292 THR B O 1
ATOM 4613 N N . TYR B 1 293 ? 0.152 51.061 46.005 1 23.67 293 TYR B N 1
ATOM 4614 C CA . TYR B 1 293 ? 0.047 50.88 47.449 1 23.67 293 TYR B CA 1
ATOM 4615 C C . TYR B 1 293 ? -0.499 52.136 48.117 1 23.67 293 TYR B C 1
ATOM 4617 O O . TYR B 1 293 ? 0.073 53.22 47.977 1 23.67 293 TYR B O 1
ATOM 4625 N N . SER B 1 294 ? -1.875 52.489 48.077 1 23.21 294 SER B N 1
ATOM 4626 C CA . SER B 1 294 ? -2.474 53.498 48.946 1 23.21 294 SER B CA 1
ATOM 4627 C C . SER B 1 294 ? -2.259 53.159 50.417 1 23.21 294 SER B C 1
ATOM 4629 O O . SER B 1 294 ? -2.721 52.12 50.894 1 23.21 294 SER B O 1
ATOM 4631 N N . ILE B 1 295 ? -1.157 53.667 50.976 1 21.54 295 ILE B N 1
ATOM 4632 C CA . ILE B 1 295 ? -1.132 54.15 52.352 1 21.54 295 ILE B CA 1
ATOM 4633 C C . ILE B 1 295 ? -1.985 55.412 52.471 1 21.54 295 ILE B C 1
ATOM 4635 O O . ILE B 1 295 ? -1.843 56.342 51.673 1 21.54 295 ILE B O 1
#

Radius of gyration: 38.38 Å; Cα contacts (8 Å, |Δi|>4): 574; chains: 2; bounding box: 84×159×131 Å

Foldseek 3Di:
DDDDDPDCPDDPPDDPPPPPPPPVPPVVVVVVVPDPLPPVRVLVVLLVLQLVLLLLLLLLQLLLVLLVLVLLLVVQLQVLCVVVVNPPCVPVPQVDDDCPRPVNVVSVVSNVVSVVLSVLLCCLQAVLLVVLLVVCVVCCLPVHLLVLLLQLLVLSLVLLVVVLVCVVVVDDPCVSSVSSNSSNNSNHPNNNLVSSLVLLVVSDDDPVSSVVSNVSSVVSSVVSNVVSVVCSVVVCVVPNSNVSSVVSSVSSVVSSVSSVPRNDDDSCVVVCVVVVVVPPPPVVPPPPPPPPPDD/DDCPPVPPCPPPPDDPPPPPPPPPPPVVVVVVVPDPQPPVRVLVVLLVLQLVLLLLLLLLQLLLVQLVLVLLLVVQLVVLCVVVVNPPCVPVPQPDDDCPPPVNVVSVVSNVVSVVLSVLLCCLQAVLLVVLLVVCVVCCLPVHLLVLLLQLLVLSLVLLVVVLVCVVVVDDPCVSSVSSNSSNNSNHPNNNLVSSLVLLVVSDDDPVSSVVSNVSSVVSSVVSNVVSVVCSVVCCVVPNSNVSSVVSSVSSVVSSVSSVPRNDDDSCVVVCVVVVVVPPPPPVPPPPPPPPPDD

Solvent-accessible surface area (backbone atoms only — not comparable to full-atom values): 31998 Å² total; per-residue (Å²): 133,88,76,88,75,82,78,80,74,80,82,82,79,82,80,79,80,76,78,76,76,74,78,61,66,62,60,59,57,57,54,60,68,64,72,57,64,49,77,65,48,48,50,49,51,53,47,50,48,41,50,52,50,51,42,50,42,42,42,42,48,43,44,45,60,53,46,53,54,52,53,51,51,57,47,47,48,54,51,50,33,46,73,73,64,40,77,64,45,89,68,50,51,76,37,21,38,37,64,83,35,70,64,22,42,47,50,48,49,49,49,51,52,43,49,51,51,52,52,50,45,48,48,45,19,48,58,41,10,57,56,28,31,54,51,49,16,66,39,30,74,77,70,27,61,61,59,60,46,48,47,16,43,46,33,50,22,48,34,40,43,50,52,29,49,30,63,70,67,67,49,70,74,72,60,49,53,56,35,32,32,53,15,3,55,46,10,24,69,63,34,45,55,48,48,50,49,44,50,45,50,67,69,31,84,49,69,36,59,25,36,34,53,48,41,51,44,52,50,49,30,50,55,46,44,58,52,42,68,64,43,47,63,54,41,35,75,73,57,30,68,52,54,41,29,47,51,43,26,49,48,29,48,50,38,37,50,48,52,66,72,61,52,77,73,78,63,63,68,56,52,55,58,55,54,51,57,60,56,55,58,62,66,59,64,73,68,68,75,80,82,74,84,82,130,135,83,84,76,81,76,82,80,81,78,81,82,81,83,82,79,78,78,77,77,78,74,79,64,66,65,60,59,59,59,53,62,71,63,74,59,65,50,76,64,49,47,50,50,51,53,47,49,49,41,51,51,50,50,43,50,42,43,41,42,49,43,44,45,62,52,47,52,54,53,52,50,51,55,46,46,49,51,52,51,34,48,74,72,63,42,77,66,44,87,69,52,52,81,39,24,37,34,61,81,35,70,65,21,40,46,52,48,51,50,49,50,51,44,48,50,52,52,51,50,45,47,48,46,19,48,57,42,10,57,58,28,31,54,51,50,15,67,40,30,73,76,70,26,61,60,60,59,44,47,46,15,43,48,31,50,24,49,33,38,43,47,51,30,48,30,64,70,67,68,47,71,75,70,61,48,52,57,34,31,32,53,15,3,55,47,11,24,70,61,37,46,54,48,48,51,51,44,50,46,51,67,69,32,86,47,69,37,59,25,36,33,53,48,41,50,44,52,50,49,32,49,55,45,46,59,51,44,67,64,42,47,64,55,41,35,74,72,57,30,70,52,54,43,29,47,51,44,25,50,48,30,49,50,40,36,50,48,50,66,70,61,53,80,72,79,61,64,67,57,50,53,57,56,53,53,58,58,56,55,58,61,65,59,64,74,69,69,74,80,81,76,80,82,126

pLDDT: mean 73.41, std 26.54, range [20.59, 98.11]

InterPro domains:
  IPR036259 MFS transporter superfamily [G3DSA:1.20.1250.20] (46-279)
  IPR036259 MFS transporter superfamily [SSF103473] (49-270)

Nearest PDB structures (foldseek):
  8tgj-assembly1_B  TM=7.733E-01  e=6.044E-03  Homo sapiens
  4zow-assembly1_A  TM=6.482E-01  e=4.368E-01  Escherichia coli K-12
  6euq-assembly1_A  TM=5.678E-01  e=2.835E-01  Escherichia coli K-12
  6oop-assembly1_A  TM=6.073E-01  e=4.368E-01  Escherichia coli
  5ayo-assembly1_A  TM=6.460E-01  e=5.136E+00  Bdellovibrio bacteriovorus HD100

Secondary structure (DSSP, 8-state):
------------------------HHHHHHHHHHSS--HHHHHHHHHHHHHHHHHHHHHHHHHHHHHHHHHHHHHHHHHHHHHTT-SSTTSS-TTTS-TTSHHHHHHHHHHHHHHHHHHHHHHHHHHHHHHHHHHHHHTHHHH-HHHHHHHHHHHHHHHHHHHHHHHHHT--TTHHHHHHHHHHHTTHHHHHHHHHHHHHHHH--SHHHHHHHHHHHHHHHHHHHHHHHHHHHHHHHHHHHHHHHHHHHHHHHHHHHHHHHH-----THHHHHHHHHHHHHHHHHT---------/------------------------HHHHHHHHHHSS--HHHHHHHHHHHHHHHHHHHHHHHHHHHHHHHHHHHHHHHHHHHHHTT-S-TTSS-TTTS-TTSHHHHHHHHHHHHHHHHHHHHHHHHHHHHHHHHHHHHHTHHHH-HHHHHHHHHHHHHHHHHHHHHHHHHT--TTHHHHHHHHHHHTTHHHHHHHHHHHHHHHH--SHHHHHHHHHHHHHHHHHHHHHHHHHHHHHHHHHHHHHHHHHHHHHHHHHHHHHHHH-----THHHHHHHHHHHHHHHHHT---------